Protein AF-A0A438CFV4-F1 (afdb_monomer)

Foldseek 3Di:
DDDDDDDDDDDDDDDDDDDDDDDDDDDAFFEQDPVPGTDHDDDDPDDDDDPPRPDDDDDDDDDDDDVPCVVVVVVVVVVVVQLQVQLVVLCVVQVHDPVLSVLSSVQSVVVQQQFQDVVVVGDRNCCVVVVDDDDPPPDARAQFWKWAADDPVRDDPPDDGTDIWTFRHADDPDHWTWTADPVVRDIDTGDRMDTDRVHHNVNVVVVVVVVVVVVVVVPDDDDDDDDDDDDDDDDDDDDDDDDDDDDDDDDDDDDDPDDPDDDDPPPVPPPVPPDDDDDPPVWDFAPVSCCVDPCNVLQVVQVVVQVVVLVVLCFWDWDADDPPDDAWEKTKDWDWDQDPVRDTHIHIFIATQQVPDDDPAQDPDQDADDDALLNVLLVLLVCLQVVDAAWDKAFPPLLQNFFDPDFHWHQDDPPDQDPPRNNIIIGGGTGGHHHSNSNVSSRVVVVVLCVVVVDDDDDDPVVVVVVVVSCVVRTVMDTPTGDQDDPQWGWDDDSVQSKIWTANLVLLCVLCVVQVNLPPAADAALFDPPDPDDPVQFDPDVVQQVVVVPPPLVVLLSSVVVCCSNWCVRNQQLSQVLVVCVVTHHPSSVVSSSNNSSNCSVCSVRTWMRHNAAQHKYKYKDKDQLSRPHPSFIWIWMFIDGRNTTSDIHTHTQPDHDPDRVRRSSSNVSVSVVVVSVVVVVCVVVVHD

Solvent-accessible surface area (backbone atoms only — not comparable to full-atom values): 41603 Å² total; per-residue (Å²): 133,85,82,88,85,89,86,81,88,82,89,81,88,85,84,89,82,91,87,81,95,73,80,91,72,78,89,68,43,34,41,32,36,94,90,76,44,75,42,72,69,81,88,70,91,71,98,72,81,96,67,76,87,84,68,89,85,78,94,72,83,80,82,73,69,59,88,92,44,66,75,75,45,45,68,64,50,52,51,53,49,52,36,52,51,47,16,48,52,49,33,60,74,11,51,56,64,81,85,49,50,66,41,31,34,51,38,35,49,58,49,56,35,70,32,69,30,75,97,54,80,51,40,36,54,46,34,74,73,69,74,45,89,80,82,68,86,82,70,74,64,68,24,13,37,26,39,35,59,53,61,74,92,81,49,61,101,84,52,78,62,55,42,79,26,29,33,50,36,75,50,95,89,54,95,34,39,33,27,41,30,75,92,76,73,42,80,48,74,50,74,61,63,49,77,42,72,91,42,35,55,64,51,45,72,60,60,55,48,57,57,53,49,61,67,57,73,76,73,81,85,86,89,82,88,88,83,79,90,84,86,83,87,85,88,89,78,88,79,88,83,83,89,86,78,84,88,82,93,74,90,73,84,80,74,82,80,72,76,88,68,82,84,73,78,66,75,89,73,49,76,85,81,61,76,93,76,84,76,89,79,81,58,47,80,43,70,69,52,35,60,71,38,98,58,18,72,53,48,51,51,22,42,48,57,44,48,53,54,40,58,76,60,57,28,54,47,82,39,73,75,56,90,95,65,74,67,36,51,63,46,66,46,56,44,77,42,75,46,96,87,72,49,77,45,64,41,43,42,73,28,39,51,34,86,77,60,44,81,80,77,69,45,84,74,48,80,53,94,75,88,50,65,40,56,54,41,46,52,49,31,47,31,15,39,69,65,49,91,59,71,38,74,46,65,58,67,53,36,54,70,6,63,47,92,54,96,42,39,26,47,63,54,89,96,64,64,54,88,96,49,77,83,40,24,31,37,38,44,26,23,47,46,53,41,70,39,16,64,23,30,26,48,53,53,51,51,54,50,46,57,73,72,60,74,67,95,78,94,54,68,70,58,52,53,51,49,50,56,54,48,54,71,76,41,64,57,46,81,64,47,64,54,49,62,55,97,83,27,40,42,50,76,40,78,90,79,25,30,32,32,42,32,46,42,72,53,52,51,52,52,29,56,74,70,74,43,74,84,54,73,58,43,96,49,44,61,61,91,83,69,79,77,48,76,87,55,24,48,83,49,69,69,48,41,61,54,46,71,74,46,66,57,62,62,51,48,55,56,49,49,51,45,31,68,71,55,31,70,84,39,29,54,42,51,49,56,57,59,74,37,64,88,56,52,21,70,67,55,51,52,50,53,51,41,34,52,20,17,45,67,60,44,44,85,62,51,42,59,24,35,48,40,62,88,52,52,36,37,40,42,45,46,44,65,46,66,36,78,82,74,41,22,18,37,29,35,36,41,30,24,43,32,84,22,82,31,42,74,51,40,43,74,46,95,56,70,56,93,43,61,69,51,28,40,51,53,22,49,52,55,49,49,56,54,47,55,52,51,52,52,52,34,45,75,72,72,44,131

Organism: Vitis vinifera (NCBI:txid29760)

pLDDT: mean 74.03, std 21.83, range [20.73, 96.12]

Structure (mmCIF, N/CA/C/O backbone):
data_AF-A0A438CFV4-F1
#
_entry.id   AF-A0A438CFV4-F1
#
loop_
_atom_site.group_PDB
_atom_site.id
_atom_site.type_symbol
_atom_site.label_atom_id
_atom_site.label_alt_id
_atom_site.label_comp_id
_atom_site.label_asym_id
_atom_site.label_entity_id
_atom_site.label_seq_id
_atom_site.pdbx_PDB_ins_code
_atom_site.Cartn_x
_atom_site.Cartn_y
_atom_site.Cartn_z
_atom_site.occupancy
_atom_site.B_iso_or_equiv
_atom_site.auth_seq_id
_atom_site.auth_comp_id
_atom_site.auth_asym_id
_atom_site.auth_atom_id
_atom_site.pdbx_PDB_model_num
ATOM 1 N N . MET A 1 1 ? 34.494 -14.518 -52.856 1.00 27.20 1 MET A N 1
ATOM 2 C CA . MET A 1 1 ? 34.604 -13.167 -52.270 1.00 27.20 1 MET A CA 1
ATOM 3 C C . MET A 1 1 ? 33.227 -12.526 -52.305 1.00 27.20 1 MET A C 1
ATOM 5 O O . MET A 1 1 ? 32.659 -12.399 -53.378 1.00 27.20 1 MET A O 1
ATOM 9 N N . ALA A 1 2 ? 32.671 -12.211 -51.135 1.00 24.45 2 ALA A N 1
ATOM 10 C CA . ALA A 1 2 ? 31.606 -11.212 -50.981 1.00 24.45 2 ALA A CA 1
ATOM 11 C C . ALA A 1 2 ? 32.167 -9.810 -51.376 1.00 24.45 2 ALA A C 1
ATOM 13 O O . ALA A 1 2 ? 33.396 -9.726 -51.474 1.00 24.45 2 ALA A O 1
ATOM 14 N N . PRO A 1 3 ? 31.376 -8.717 -51.530 1.00 33.56 3 PRO A N 1
ATOM 15 C CA . PRO A 1 3 ? 30.057 -8.514 -50.921 1.00 33.56 3 PRO A CA 1
ATOM 16 C C . PRO A 1 3 ? 28.983 -7.705 -51.695 1.00 33.56 3 PRO A C 1
ATOM 18 O O . PRO A 1 3 ? 29.246 -6.936 -52.608 1.00 33.56 3 PRO A O 1
ATOM 21 N N . GLN A 1 4 ? 27.752 -7.931 -51.219 1.00 24.31 4 GLN A N 1
ATOM 22 C CA . GLN A 1 4 ? 26.624 -7.022 -50.956 1.00 24.31 4 GLN A CA 1
ATOM 23 C C . GLN A 1 4 ? 26.464 -5.711 -51.743 1.00 24.31 4 GLN A C 1
ATOM 25 O O . GLN A 1 4 ? 27.294 -4.813 -51.696 1.00 24.31 4 GLN A O 1
ATOM 30 N N . THR A 1 5 ? 25.244 -5.506 -52.234 1.00 22.59 5 THR A N 1
ATOM 31 C CA . THR A 1 5 ? 24.271 -4.509 -51.729 1.00 22.59 5 THR A CA 1
ATOM 32 C C . THR A 1 5 ? 22.930 -4.783 -52.422 1.00 22.59 5 THR A C 1
ATOM 34 O O . THR A 1 5 ? 22.911 -5.503 -53.413 1.00 22.59 5 THR A O 1
ATOM 37 N N . TRP A 1 6 ? 21.810 -4.315 -51.871 1.00 22.31 6 TRP A N 1
ATOM 38 C CA . TRP A 1 6 ? 20.764 -3.562 -52.586 1.00 22.31 6 TRP A CA 1
ATOM 39 C C . TRP A 1 6 ? 19.557 -3.336 -51.665 1.00 22.31 6 TRP A C 1
ATOM 41 O O . TRP A 1 6 ? 19.089 -4.224 -50.953 1.00 22.31 6 TRP A O 1
ATOM 51 N N . SER A 1 7 ? 19.122 -2.083 -51.675 1.00 21.81 7 SER A N 1
ATOM 52 C CA . SER A 1 7 ? 18.007 -1.468 -50.972 1.00 21.81 7 SER A CA 1
ATOM 53 C C . SER A 1 7 ? 16.723 -1.463 -51.823 1.00 21.81 7 SER A C 1
ATOM 55 O O . SER A 1 7 ? 16.750 -1.781 -53.009 1.00 21.81 7 SER A O 1
ATOM 57 N N . HIS A 1 8 ? 15.641 -0.991 -51.188 1.00 23.67 8 HIS A N 1
ATOM 58 C CA . HIS A 1 8 ? 14.361 -0.477 -51.714 1.00 23.67 8 HIS A CA 1
ATOM 59 C C . HIS A 1 8 ? 13.112 -1.381 -51.750 1.00 23.67 8 HIS A C 1
ATOM 61 O O . HIS A 1 8 ? 12.992 -2.336 -52.509 1.00 23.67 8 HIS A O 1
ATOM 67 N N . GLU A 1 9 ? 12.156 -0.961 -50.907 1.00 26.83 9 GLU A N 1
ATOM 68 C CA . GLU A 1 9 ? 10.742 -0.654 -51.183 1.00 26.83 9 GLU A CA 1
ATOM 69 C C . GLU A 1 9 ? 9.997 -1.409 -52.290 1.00 26.83 9 GLU A C 1
ATOM 71 O O . GLU A 1 9 ? 10.333 -1.328 -53.469 1.00 26.83 9 GLU A O 1
ATOM 76 N N . LYS A 1 10 ? 8.810 -1.921 -51.930 1.00 25.38 10 LYS A N 1
ATOM 77 C CA . LYS A 1 10 ? 7.619 -1.813 -52.786 1.00 25.38 10 LYS A CA 1
ATOM 78 C C . LYS A 1 10 ? 6.326 -1.852 -51.972 1.00 25.38 10 LYS A C 1
ATOM 80 O O . LYS A 1 10 ? 5.996 -2.846 -51.333 1.00 25.38 10 LYS A O 1
ATOM 85 N N . ALA A 1 11 ? 5.579 -0.756 -52.059 1.00 26.77 11 ALA A N 1
ATOM 86 C CA . ALA A 1 11 ? 4.166 -0.672 -51.723 1.00 26.77 11 ALA A CA 1
ATOM 87 C C . ALA A 1 11 ? 3.319 -1.533 -52.679 1.00 26.77 11 ALA A C 1
ATOM 89 O O . ALA A 1 11 ? 3.628 -1.620 -53.869 1.00 26.77 11 ALA A O 1
ATOM 90 N N . LYS A 1 12 ? 2.195 -2.077 -52.195 1.00 25.30 12 LYS A N 1
ATOM 91 C CA . LYS A 1 12 ? 1.043 -2.428 -53.041 1.00 25.30 12 LYS A CA 1
ATOM 92 C C . LYS A 1 12 ? -0.276 -2.231 -52.287 1.00 25.30 12 LYS A C 1
ATOM 94 O O . LYS A 1 12 ? -0.528 -2.872 -51.273 1.00 25.30 12 LYS A O 1
ATOM 99 N N . LYS A 1 13 ? -1.095 -1.325 -52.831 1.00 23.97 13 LYS A N 1
ATOM 100 C CA . LYS A 1 13 ? -2.541 -1.175 -52.604 1.00 23.97 13 LYS A CA 1
ATOM 101 C C . LYS A 1 13 ? -3.306 -2.388 -53.161 1.00 23.97 13 LYS A C 1
ATOM 103 O O . LYS A 1 13 ? -2.903 -2.936 -54.185 1.00 23.97 13 LYS A O 1
ATOM 108 N N . GLY A 1 14 ? -4.451 -2.696 -52.555 1.00 23.17 14 GLY A N 1
ATOM 109 C CA . GLY A 1 14 ? -5.531 -3.510 -53.124 1.00 23.17 14 GLY A CA 1
ATOM 110 C C . GLY A 1 14 ? -6.831 -3.284 -52.343 1.00 23.17 14 GLY A C 1
ATOM 111 O O . GLY A 1 14 ? -6.850 -3.485 -51.132 1.00 23.17 14 GLY A O 1
ATOM 112 N N . GLU A 1 15 ? -7.871 -2.803 -53.027 1.00 23.02 15 GLU A N 1
ATOM 113 C CA . GLU A 1 15 ? -9.195 -2.443 -52.498 1.00 23.02 15 GLU A CA 1
ATOM 114 C C . GLU A 1 15 ? -10.231 -3.580 -52.602 1.00 23.02 15 GLU A C 1
ATOM 116 O O . GLU A 1 15 ? -10.198 -4.378 -53.532 1.00 23.02 15 GLU A O 1
ATOM 121 N N . LEU A 1 16 ? -11.153 -3.534 -51.627 1.00 26.64 16 LEU A N 1
ATOM 122 C CA . LEU A 1 16 ? -12.569 -3.938 -51.544 1.00 26.64 16 LEU A CA 1
ATOM 123 C C . LEU A 1 16 ? -13.086 -5.308 -52.027 1.00 26.64 16 LEU A C 1
ATOM 125 O O . LEU A 1 16 ? -13.121 -5.613 -53.212 1.00 26.64 16 LEU A O 1
ATOM 129 N N . LEU A 1 17 ? -13.752 -5.991 -51.083 1.00 23.62 17 LEU A N 1
ATOM 130 C CA . LEU A 1 17 ? -15.052 -6.647 -51.271 1.00 23.62 17 LEU A CA 1
ATOM 131 C C . LEU A 1 17 ? -15.884 -6.470 -49.983 1.00 23.62 17 LEU A C 1
ATOM 133 O O . LEU A 1 17 ? -15.454 -6.862 -48.897 1.00 23.62 17 LEU A O 1
ATOM 137 N N . GLU A 1 18 ? -17.054 -5.837 -50.101 1.00 29.27 18 GLU A N 1
ATOM 138 C CA . GLU A 1 18 ? -18.102 -5.835 -49.073 1.00 29.27 18 GLU A CA 1
ATOM 139 C C . GLU A 1 18 ? -18.757 -7.224 -48.969 1.00 29.27 18 GLU A C 1
ATOM 141 O O . GLU A 1 18 ? -18.877 -7.919 -49.973 1.00 29.27 18 GLU A O 1
ATOM 146 N N . ILE A 1 19 ? -19.203 -7.600 -47.762 1.00 26.72 19 ILE A N 1
ATOM 147 C CA . ILE A 1 19 ? -20.543 -8.122 -47.404 1.00 26.72 19 ILE A CA 1
ATOM 148 C C . ILE A 1 19 ? -20.467 -8.656 -45.963 1.00 26.72 19 ILE A C 1
ATOM 150 O O . ILE A 1 19 ? -19.636 -9.500 -45.638 1.00 26.72 19 ILE A O 1
ATOM 154 N N . GLY A 1 20 ? -21.392 -8.200 -45.110 1.00 24.59 20 GLY A N 1
ATOM 155 C CA . GLY A 1 20 ? -21.745 -8.887 -43.863 1.00 24.59 20 GLY A CA 1
ATOM 156 C C . GLY A 1 20 ? -21.920 -7.976 -42.651 1.00 24.59 20 GLY A C 1
ATOM 157 O O . GLY A 1 20 ? -20.999 -7.787 -41.864 1.00 24.59 20 GLY A O 1
ATOM 158 N N . ARG A 1 21 ? -23.135 -7.447 -42.456 1.00 36.19 21 ARG A N 1
ATOM 159 C CA . ARG A 1 21 ? -23.558 -6.845 -41.182 1.00 36.19 21 ARG A CA 1
ATOM 160 C C . ARG A 1 21 ? -23.523 -7.908 -40.075 1.00 36.19 21 ARG A C 1
ATOM 162 O O . ARG A 1 21 ? -24.326 -8.833 -40.093 1.00 36.19 21 ARG A O 1
ATOM 169 N N . THR A 1 22 ? -22.671 -7.712 -39.074 1.00 27.97 22 THR A N 1
ATOM 170 C CA . THR A 1 22 ? -22.750 -8.364 -37.753 1.00 27.97 22 THR A CA 1
ATOM 171 C C . THR A 1 22 ? -22.629 -7.301 -36.655 1.00 27.97 22 THR A C 1
ATOM 173 O O . THR A 1 22 ? -22.009 -6.261 -36.890 1.00 27.97 22 THR A O 1
ATOM 176 N N . PRO A 1 23 ? -23.286 -7.490 -35.497 1.00 29.16 23 PRO A N 1
ATOM 177 C CA . PRO A 1 23 ? -23.681 -6.401 -34.608 1.00 29.16 23 PRO A CA 1
ATOM 178 C C . PRO A 1 23 ? -22.479 -5.706 -33.960 1.00 29.16 23 PRO A C 1
ATOM 180 O O . PRO A 1 23 ? -21.436 -6.321 -33.750 1.00 29.16 23 PRO A O 1
ATOM 183 N N . LYS A 1 24 ? -22.654 -4.413 -33.643 1.00 30.72 24 LYS A N 1
ATOM 184 C CA . LYS A 1 24 ? -21.709 -3.564 -32.901 1.00 30.72 24 LYS A CA 1
ATOM 185 C C . LYS A 1 24 ? -21.159 -4.314 -31.680 1.00 30.72 24 LYS A C 1
ATOM 187 O O . LYS A 1 24 ? -21.806 -4.358 -30.641 1.00 30.72 24 LYS A O 1
ATOM 192 N N . ALA A 1 25 ? -19.960 -4.872 -31.804 1.00 27.88 25 ALA A N 1
ATOM 193 C CA . ALA A 1 25 ? -19.150 -5.245 -30.659 1.00 27.88 25 ALA A CA 1
ATOM 194 C C . ALA A 1 25 ? -18.483 -3.960 -30.158 1.00 27.88 25 ALA A C 1
ATOM 196 O O . ALA A 1 25 ? -17.623 -3.390 -30.835 1.00 27.88 25 ALA A O 1
ATOM 197 N N . GLU A 1 26 ? -18.941 -3.460 -29.014 1.00 31.34 26 GLU A N 1
ATOM 198 C CA . GLU A 1 26 ? -18.262 -2.396 -28.280 1.00 31.34 26 GLU A CA 1
ATOM 199 C C . GLU A 1 26 ? -16.796 -2.809 -28.049 1.00 31.34 26 GLU A C 1
ATOM 201 O O . GLU A 1 26 ? -16.490 -3.955 -27.714 1.00 31.34 26 GLU A O 1
ATOM 206 N N . LYS A 1 27 ? -15.865 -1.897 -28.352 1.00 30.86 27 LYS A N 1
ATOM 207 C CA . LYS A 1 27 ? -14.416 -2.132 -28.275 1.00 30.86 27 LYS A CA 1
ATOM 208 C C . LYS A 1 27 ? -14.001 -2.296 -26.808 1.00 30.86 27 LYS A C 1
ATOM 210 O O . LYS A 1 27 ? -13.842 -1.292 -26.121 1.00 30.86 27 LYS A O 1
ATOM 215 N N . LEU A 1 28 ? -13.783 -3.535 -26.375 1.00 33.47 28 LEU A N 1
ATOM 216 C CA . LEU A 1 28 ? -13.363 -3.872 -25.013 1.00 33.47 28 LEU A CA 1
ATOM 217 C C . LEU A 1 28 ? -11.845 -3.732 -24.779 1.00 33.47 28 LEU A C 1
ATOM 219 O O . LEU A 1 28 ? -11.031 -3.780 -25.705 1.00 33.47 28 LEU A O 1
ATOM 223 N N . GLU A 1 29 ? -11.545 -3.515 -23.501 1.00 51.09 29 GLU A N 1
ATOM 224 C CA . GLU A 1 29 ? -10.298 -3.196 -22.796 1.00 51.09 29 GLU A CA 1
ATOM 225 C C . GLU A 1 29 ? -9.041 -3.927 -23.282 1.00 51.09 29 GLU A C 1
ATOM 227 O O . GLU A 1 29 ? -9.086 -5.117 -23.580 1.00 51.09 29 GLU A O 1
ATOM 232 N N . LEU A 1 30 ? -7.903 -3.222 -23.334 1.00 49.75 30 LEU A N 1
ATOM 233 C CA . LEU A 1 30 ? -6.649 -3.739 -23.897 1.00 49.75 30 LEU A CA 1
ATOM 234 C C . LEU A 1 30 ? -5.507 -3.697 -22.881 1.00 49.75 30 LEU A C 1
ATOM 236 O O . LEU A 1 30 ? -5.203 -2.628 -22.348 1.00 49.75 30 LEU A O 1
ATOM 240 N N . VAL A 1 31 ? -4.816 -4.826 -22.706 1.00 48.00 31 VAL A N 1
ATOM 241 C CA . VAL A 1 31 ? -3.474 -4.866 -22.099 1.00 48.00 31 VAL A CA 1
ATOM 242 C C . VAL A 1 31 ? -2.443 -5.055 -23.199 1.00 48.00 31 VAL A C 1
ATOM 244 O O . VAL A 1 31 ? -2.537 -5.993 -23.988 1.00 48.00 31 VAL A O 1
ATOM 247 N N . HIS A 1 32 ? -1.471 -4.154 -23.253 1.00 50.09 32 HIS A N 1
ATOM 248 C CA . HIS A 1 32 ? -0.338 -4.207 -24.163 1.00 50.09 32 HIS A CA 1
ATOM 249 C C . HIS A 1 32 ? 0.866 -4.813 -23.445 1.00 50.09 32 HIS A C 1
ATOM 251 O O . HIS A 1 32 ? 1.235 -4.346 -22.367 1.00 50.09 32 HIS A O 1
ATOM 257 N N . THR A 1 33 ? 1.464 -5.835 -24.055 1.00 49.78 33 THR A N 1
ATOM 258 C CA . THR A 1 33 ? 2.743 -6.418 -23.628 1.00 49.78 33 THR A CA 1
ATOM 259 C C . THR A 1 33 ? 3.641 -6.604 -24.850 1.00 49.78 33 THR A C 1
ATOM 261 O O . THR A 1 33 ? 3.135 -6.814 -25.961 1.00 49.78 33 THR A O 1
ATOM 264 N N . ASP A 1 34 ? 4.955 -6.586 -24.645 1.00 46.47 34 ASP A N 1
ATOM 265 C CA . ASP A 1 34 ? 5.944 -6.701 -25.727 1.00 46.47 34 ASP A CA 1
ATOM 266 C C . ASP A 1 34 ? 5.939 -8.079 -26.417 1.00 46.47 34 ASP A C 1
ATOM 268 O O . ASP A 1 34 ? 6.364 -8.214 -27.562 1.00 46.47 34 ASP A O 1
ATOM 272 N N . LEU A 1 35 ? 5.381 -9.105 -25.765 1.00 43.47 35 LEU A N 1
ATOM 273 C CA . LEU A 1 35 ? 5.256 -10.459 -26.316 1.00 43.47 35 LEU A CA 1
ATOM 274 C C . LEU A 1 35 ? 4.214 -10.593 -27.441 1.00 43.47 35 LEU A C 1
ATOM 276 O O . LEU A 1 35 ? 4.374 -11.458 -28.301 1.00 43.47 35 LEU A O 1
ATOM 280 N N . TRP A 1 36 ? 3.122 -9.818 -27.420 1.00 51.47 36 TRP A N 1
ATOM 281 C CA . TRP A 1 36 ? 1.980 -10.063 -28.327 1.00 51.47 36 TRP A CA 1
ATOM 282 C C . TRP A 1 36 ? 1.078 -8.857 -28.647 1.00 51.47 36 TRP A C 1
ATOM 284 O O . TRP A 1 36 ? 0.092 -9.013 -29.369 1.00 51.47 36 TRP A O 1
ATOM 294 N N . GLY A 1 37 ? 1.393 -7.645 -28.175 1.00 50.16 37 GLY A N 1
ATOM 295 C CA . GLY A 1 37 ? 0.599 -6.448 -28.481 1.00 50.16 37 GLY A CA 1
ATOM 296 C C . GLY A 1 37 ? -0.757 -6.381 -27.742 1.00 50.16 37 GLY A C 1
ATOM 297 O O . GLY A 1 37 ? -0.896 -6.990 -26.682 1.00 50.16 37 GLY A O 1
ATOM 298 N N . PRO A 1 38 ? -1.742 -5.590 -28.230 1.00 41.19 38 PRO A N 1
ATOM 299 C CA . PRO A 1 38 ? -3.023 -5.356 -27.550 1.00 41.19 38 PRO A CA 1
ATOM 300 C C . PRO A 1 38 ? -3.857 -6.635 -27.391 1.00 41.19 38 PRO A C 1
ATOM 302 O O . PRO A 1 38 ? -4.350 -7.182 -28.377 1.00 41.19 38 PRO A O 1
ATOM 305 N N . SER A 1 39 ? -4.086 -7.067 -26.149 1.00 41.94 39 SER A N 1
ATOM 306 C CA . SER A 1 39 ? -4.908 -8.238 -25.823 1.00 41.94 39 SER A CA 1
ATOM 307 C C . SER A 1 39 ? -6.251 -7.835 -25.191 1.00 41.94 39 SER A C 1
ATOM 309 O O . SER A 1 39 ? -6.230 -7.146 -24.167 1.00 41.94 39 SER A O 1
ATOM 311 N N . PRO A 1 40 ? -7.409 -8.223 -25.776 1.00 45.84 40 PRO A N 1
ATOM 312 C CA . PRO A 1 40 ? -8.731 -7.934 -25.231 1.00 45.84 40 PRO A CA 1
ATOM 313 C C . PRO A 1 40 ? -9.084 -8.867 -24.077 1.00 45.84 40 PRO A C 1
ATOM 315 O O . PRO A 1 40 ? -8.937 -10.087 -24.191 1.00 45.84 40 PRO A O 1
ATOM 318 N N . VAL A 1 41 ? -9.582 -8.302 -22.978 1.00 42.62 41 VAL A N 1
ATOM 319 C CA . VAL A 1 41 ? -9.770 -9.047 -21.732 1.00 42.62 41 VAL A CA 1
ATOM 320 C C . VAL A 1 41 ? -11.224 -9.379 -21.479 1.00 42.62 41 VAL A C 1
ATOM 322 O O . VAL A 1 41 ? -12.027 -8.506 -21.194 1.00 42.62 41 VAL A O 1
ATOM 325 N N . ALA A 1 42 ? -11.569 -10.667 -21.564 1.00 35.22 42 ALA A N 1
ATOM 326 C CA . ALA A 1 42 ? -12.897 -11.143 -21.202 1.00 35.22 42 ALA A CA 1
ATOM 327 C C . ALA A 1 42 ? -12.996 -11.400 -19.689 1.00 35.22 42 ALA A C 1
ATOM 329 O O . ALA A 1 42 ? -12.290 -12.253 -19.140 1.00 35.22 42 ALA A O 1
ATOM 330 N N . SER A 1 43 ? -13.914 -10.682 -19.038 1.00 30.94 43 SER A N 1
ATOM 331 C CA . SER A 1 43 ? -14.420 -10.975 -17.697 1.00 30.94 43 SER A CA 1
ATOM 332 C C . SER A 1 43 ? -15.132 -12.337 -17.700 1.00 30.94 43 SER A C 1
ATOM 334 O O . SER A 1 43 ? -16.167 -12.515 -18.340 1.00 30.94 43 SER A O 1
ATOM 336 N N . LEU A 1 44 ? -14.565 -13.330 -17.010 1.00 33.50 44 LEU A N 1
ATOM 337 C CA . LEU A 1 44 ? -15.270 -14.564 -16.658 1.00 33.50 44 LEU A CA 1
ATOM 338 C C . LEU A 1 44 ? -15.464 -14.573 -15.144 1.00 33.50 44 LEU A C 1
ATOM 340 O O . LEU A 1 44 ? -14.559 -14.922 -14.383 1.00 33.50 44 LEU A O 1
ATOM 344 N N . GLY A 1 45 ? -16.662 -14.168 -14.720 1.00 33.28 45 GLY A N 1
ATOM 345 C CA . GLY A 1 45 ? -17.155 -14.402 -13.371 1.00 33.28 45 GLY A CA 1
ATOM 346 C C . GLY A 1 45 ? -17.187 -15.902 -13.086 1.00 33.28 45 GLY A C 1
ATOM 347 O O . GLY A 1 45 ? -17.779 -16.678 -13.833 1.00 33.28 45 GLY A O 1
ATOM 348 N N . GLY A 1 46 ? -16.522 -16.311 -12.009 1.00 28.59 46 GLY A N 1
ATOM 349 C CA . GLY A 1 46 ? -16.474 -17.701 -11.568 1.00 28.59 46 GLY A CA 1
ATOM 350 C C . GLY A 1 46 ? -15.053 -18.148 -11.257 1.00 28.59 46 GLY A C 1
ATOM 351 O O . GLY A 1 46 ? -14.231 -18.375 -12.139 1.00 28.59 46 GLY A O 1
ATOM 352 N N . SER A 1 47 ? -14.777 -18.280 -9.967 1.00 34.31 47 SER A N 1
ATOM 353 C CA . SER A 1 47 ? -13.573 -18.846 -9.364 1.00 34.31 47 SER A CA 1
ATOM 354 C C . SER A 1 47 ? -12.935 -19.999 -10.159 1.00 34.31 47 SER A C 1
ATOM 356 O O . SER A 1 47 ? -13.352 -21.149 -10.067 1.00 34.31 47 SER A O 1
ATOM 358 N N . ARG A 1 48 ? -11.837 -19.704 -10.870 1.00 28.27 48 ARG A N 1
ATOM 359 C CA . ARG A 1 48 ? -10.692 -20.608 -11.094 1.00 28.27 48 ARG A CA 1
ATOM 360 C C . ARG A 1 48 ? -9.483 -19.799 -11.564 1.00 28.27 48 ARG A C 1
ATOM 362 O O . ARG A 1 48 ? -9.508 -19.085 -12.558 1.00 28.27 48 ARG A O 1
ATOM 369 N N . SER A 1 49 ? -8.420 -19.915 -10.786 1.00 32.91 49 SER A N 1
ATOM 370 C CA . SER A 1 49 ? -7.135 -19.236 -10.905 1.00 32.91 49 SER A CA 1
ATOM 371 C C . SER A 1 49 ? -6.511 -19.275 -12.312 1.00 32.91 49 SER A C 1
ATOM 373 O O . SER A 1 49 ? -6.204 -20.334 -12.852 1.00 32.91 49 SER A O 1
ATOM 375 N N . GLY A 1 50 ? -6.259 -18.087 -12.872 1.00 37.09 50 GLY A N 1
ATOM 376 C CA . GLY A 1 50 ? -4.985 -17.662 -13.482 1.00 37.09 50 GLY A CA 1
ATOM 377 C C . GLY A 1 50 ? -4.286 -18.513 -14.554 1.00 37.09 50 GLY A C 1
ATOM 378 O O . GLY A 1 50 ? -3.096 -18.306 -14.760 1.00 37.09 50 GLY A O 1
ATOM 379 N N . ARG A 1 51 ? -4.939 -19.470 -15.223 1.00 35.59 51 ARG A N 1
ATOM 380 C CA . ARG A 1 51 ? -4.301 -20.304 -16.272 1.00 35.59 51 ARG A CA 1
ATOM 381 C C . ARG A 1 51 ? -5.043 -20.497 -17.611 1.00 35.59 51 ARG A C 1
ATOM 383 O O . ARG A 1 51 ? -4.393 -20.989 -18.531 1.00 35.59 51 ARG A O 1
ATOM 390 N N . PRO A 1 52 ? -6.328 -20.137 -17.820 1.00 36.38 52 PRO A N 1
ATOM 391 C CA . PRO A 1 52 ? -6.941 -20.300 -19.150 1.00 36.38 52 PRO A CA 1
ATOM 392 C C . PRO A 1 52 ? -6.583 -19.209 -20.175 1.00 36.38 52 PRO A C 1
ATOM 394 O O . PRO A 1 52 ? -6.864 -19.373 -21.355 1.00 36.38 52 PRO A O 1
ATOM 397 N N . TRP A 1 53 ? -5.956 -18.116 -19.741 1.00 39.56 53 TRP A N 1
ATOM 398 C CA . TRP A 1 53 ? -5.897 -16.835 -20.460 1.00 39.56 53 TRP A CA 1
ATOM 399 C C . TRP A 1 53 ? -5.047 -16.800 -21.748 1.00 39.56 53 TRP A C 1
ATOM 401 O O . TRP A 1 53 ? -5.056 -15.827 -22.489 1.00 39.56 53 TRP A O 1
ATOM 411 N N . LEU A 1 54 ? -4.326 -17.882 -22.040 1.00 43.16 54 LEU A N 1
ATOM 412 C CA . LEU A 1 54 ? -3.328 -17.976 -23.113 1.00 43.16 54 LEU A CA 1
ATOM 413 C C . LEU A 1 54 ? -3.866 -18.502 -24.454 1.00 43.16 54 LEU A C 1
ATOM 415 O O . LEU A 1 54 ? -3.088 -18.809 -25.352 1.00 43.16 54 LEU A O 1
ATOM 419 N N . ARG A 1 55 ? -5.178 -18.695 -24.606 1.00 50.41 55 ARG A N 1
ATOM 420 C CA . ARG A 1 55 ? -5.709 -19.459 -25.742 1.00 50.41 55 ARG A CA 1
ATOM 421 C C . ARG A 1 55 ? -6.986 -18.860 -26.289 1.00 50.41 55 ARG A C 1
ATOM 423 O O . ARG A 1 55 ? -8.046 -19.242 -25.813 1.00 50.41 55 ARG A O 1
ATOM 430 N N . GLN A 1 56 ? -6.888 -18.073 -27.363 1.00 42.78 56 GLN A N 1
ATOM 431 C CA . GLN A 1 56 ? -7.781 -18.350 -28.500 1.00 42.78 56 GLN A CA 1
ATOM 432 C C . GLN A 1 56 ? -7.530 -17.649 -29.837 1.00 42.78 56 GLN A C 1
ATOM 434 O O . GLN A 1 56 ? -8.302 -17.934 -30.747 1.00 42.78 56 GLN A O 1
ATOM 439 N N . LYS A 1 57 ? -6.503 -16.810 -30.051 1.00 39.88 57 LYS A N 1
ATOM 440 C CA . LYS A 1 57 ? -6.388 -16.157 -31.377 1.00 39.88 57 LYS A CA 1
ATOM 441 C C . LYS A 1 57 ? -5.067 -16.198 -32.134 1.00 39.88 57 LYS A C 1
ATOM 443 O O . LYS A 1 57 ? -5.111 -15.904 -33.322 1.00 39.88 57 LYS A O 1
ATOM 448 N N . GLN A 1 58 ? -3.943 -16.630 -31.562 1.00 42.88 58 GLN A N 1
ATOM 449 C CA . GLN A 1 58 ? -2.701 -16.750 -32.342 1.00 42.88 58 GLN A CA 1
ATOM 450 C C . GLN A 1 58 ? -1.896 -18.013 -31.987 1.00 42.88 58 GLN A C 1
ATOM 452 O O . GLN A 1 58 ? -1.119 -18.051 -31.041 1.00 42.88 58 GLN A O 1
ATOM 457 N N . GLY A 1 59 ? -2.113 -19.073 -32.769 1.00 42.91 59 GLY A N 1
ATOM 458 C CA . GLY A 1 59 ? -1.044 -19.961 -33.246 1.00 42.91 59 GLY A CA 1
ATOM 459 C C . GLY A 1 59 ? -0.394 -20.998 -32.321 1.00 42.91 59 GLY A C 1
ATOM 460 O O . GLY A 1 59 ? 0.246 -21.894 -32.857 1.00 42.91 59 GLY A O 1
ATOM 461 N N . ILE A 1 60 ? -0.542 -20.966 -30.990 1.00 38.59 60 ILE A N 1
ATOM 462 C CA . ILE A 1 60 ? 0.103 -21.976 -30.120 1.00 38.59 60 ILE A CA 1
ATOM 463 C C . ILE A 1 60 ? -0.909 -23.020 -29.632 1.00 38.59 60 ILE A C 1
ATOM 465 O O . ILE A 1 60 ? -1.712 -22.794 -28.721 1.00 38.59 60 ILE A O 1
ATOM 469 N N . ARG A 1 61 ? -0.843 -24.217 -30.226 1.00 36.38 61 ARG A N 1
ATOM 470 C CA . ARG A 1 61 ? -1.631 -25.388 -29.822 1.00 36.38 61 ARG A CA 1
ATOM 471 C C . ARG A 1 61 ? -0.927 -26.102 -28.666 1.00 36.38 61 ARG A C 1
ATOM 473 O O . ARG A 1 61 ? -0.149 -27.019 -28.875 1.00 36.38 61 ARG A O 1
ATOM 480 N N . MET A 1 62 ? -1.195 -25.694 -27.426 1.00 40.06 62 MET A N 1
ATOM 481 C CA . MET A 1 62 ? -0.735 -26.474 -26.269 1.00 40.06 62 MET A CA 1
ATOM 482 C C . MET A 1 62 ? -1.592 -27.750 -26.172 1.00 40.06 62 MET A C 1
ATOM 484 O O . MET A 1 62 ? -2.768 -27.709 -25.792 1.00 40.06 62 MET A O 1
ATOM 488 N N . GLU A 1 63 ? -1.024 -28.884 -26.548 1.00 47.31 63 GLU A N 1
ATOM 489 C CA . GLU A 1 63 ? -1.655 -30.191 -26.386 1.00 47.31 63 GLU A CA 1
ATOM 490 C C . GLU A 1 63 ? -1.652 -30.548 -24.898 1.00 47.31 63 GLU A C 1
ATOM 492 O O . GLU A 1 63 ? -0.622 -30.518 -24.228 1.00 47.31 63 GLU A O 1
ATOM 497 N N . LYS A 1 64 ? -2.841 -30.773 -24.337 1.00 47.81 64 LYS A N 1
ATOM 498 C CA . LYS A 1 64 ? -2.986 -31.247 -22.959 1.00 47.81 64 LYS A CA 1
ATOM 499 C C . LYS A 1 64 ? -3.093 -32.759 -23.019 1.00 47.81 64 LYS A C 1
ATOM 501 O O . LYS A 1 64 ? -3.868 -33.266 -23.827 1.00 47.81 64 LYS A O 1
ATOM 506 N N . THR A 1 65 ? -2.370 -33.453 -22.151 1.00 54.84 65 THR A N 1
ATOM 507 C CA . THR A 1 65 ? -2.621 -34.874 -21.941 1.00 54.84 65 THR A CA 1
ATOM 508 C C . THR A 1 65 ? -3.988 -35.048 -21.280 1.00 54.84 65 THR A C 1
ATOM 510 O O . THR A 1 65 ? -4.385 -34.249 -20.423 1.00 54.84 65 THR A O 1
ATOM 513 N N . ILE A 1 66 ? -4.756 -36.040 -21.724 1.00 62.41 66 ILE A N 1
ATOM 514 C CA . ILE A 1 66 ? -6.085 -36.311 -21.178 1.00 62.41 66 ILE A CA 1
ATOM 515 C C . ILE A 1 66 ? -5.907 -36.751 -19.709 1.00 62.41 66 ILE A C 1
ATOM 517 O O . ILE A 1 66 ? -5.031 -37.568 -19.401 1.00 62.41 66 ILE A O 1
ATOM 521 N N . PRO A 1 67 ? -6.686 -36.198 -18.761 1.00 44.28 67 PRO A N 1
ATOM 522 C CA . PRO A 1 67 ? -6.658 -36.659 -17.378 1.00 44.28 67 PRO A CA 1
ATOM 523 C C . PRO A 1 67 ? -6.952 -38.162 -17.322 1.00 44.28 67 PRO A C 1
ATOM 525 O O . PRO A 1 67 ? -7.969 -38.609 -17.842 1.00 44.28 67 PRO A O 1
ATOM 528 N N . GLY A 1 68 ? -6.064 -38.943 -16.706 1.00 52.53 68 GLY A N 1
ATOM 529 C CA . GLY A 1 68 ? -6.222 -40.398 -16.630 1.00 52.53 68 GLY A CA 1
ATOM 530 C C . GLY A 1 68 ? -5.680 -41.184 -17.830 1.00 52.53 68 GLY A C 1
ATOM 531 O O . GLY A 1 68 ? -5.855 -42.399 -17.851 1.00 52.53 68 GLY A O 1
ATOM 532 N N . THR A 1 69 ? -4.965 -40.553 -18.774 1.00 61.03 69 THR A N 1
ATOM 533 C CA . THR A 1 69 ? -4.158 -41.266 -19.789 1.00 61.03 69 THR A CA 1
ATOM 534 C C . THR A 1 69 ? -2.652 -41.068 -19.560 1.00 61.03 69 THR A C 1
ATOM 536 O O . THR A 1 69 ? -2.033 -40.211 -20.206 1.00 61.03 69 THR A O 1
ATOM 539 N N . PRO A 1 70 ? -2.046 -41.864 -18.658 1.00 56.81 70 PRO A N 1
ATOM 540 C CA . PRO A 1 70 ? -0.611 -41.854 -18.375 1.00 56.81 70 PRO A CA 1
ATOM 541 C C . PRO A 1 70 ? 0.262 -41.993 -19.646 1.00 56.81 70 PRO A C 1
ATOM 543 O O . PRO A 1 70 ? 1.306 -41.363 -19.823 1.00 56.81 70 PRO A O 1
ATOM 546 N N . GLN A 1 71 ? -0.250 -42.735 -20.634 1.00 56.50 71 GLN A N 1
ATOM 547 C CA . GLN A 1 71 ? 0.426 -43.082 -21.886 1.00 56.50 71 GLN A CA 1
ATOM 548 C C . GLN A 1 71 ? 0.843 -41.860 -22.722 1.00 56.50 71 GLN A C 1
ATOM 550 O O . GLN A 1 71 ? 1.868 -41.912 -23.401 1.00 56.50 71 GLN A O 1
ATOM 555 N N . GLN A 1 72 ? 0.098 -40.748 -22.649 1.00 58.16 72 GLN A N 1
ATOM 556 C CA . GLN A 1 72 ? 0.426 -39.517 -23.381 1.00 58.16 72 GLN A CA 1
ATOM 557 C C . GLN A 1 72 ? 1.586 -38.731 -22.747 1.00 58.16 72 GLN A C 1
ATOM 559 O O . GLN A 1 72 ? 2.186 -37.889 -23.407 1.00 58.16 72 GLN A O 1
ATOM 564 N N . ASN A 1 73 ? 1.937 -39.021 -21.490 1.00 63.53 73 ASN A N 1
ATOM 565 C CA . ASN A 1 73 ? 3.068 -38.419 -20.780 1.00 63.53 73 ASN A CA 1
ATOM 566 C C . ASN A 1 73 ? 4.190 -39.445 -20.531 1.00 63.53 73 ASN A C 1
ATOM 568 O O . ASN A 1 73 ? 4.966 -39.344 -19.576 1.00 63.53 73 ASN A O 1
ATOM 572 N N . GLY A 1 74 ? 4.277 -40.456 -21.404 1.00 67.12 74 GLY A N 1
ATOM 573 C CA . GLY A 1 74 ? 5.062 -41.666 -21.174 1.00 67.12 74 GLY A CA 1
ATOM 574 C C . GLY A 1 74 ? 6.557 -41.437 -20.934 1.00 67.12 74 GLY A C 1
ATOM 575 O O . GLY A 1 74 ? 7.200 -42.260 -20.292 1.00 67.12 74 GLY A O 1
ATOM 576 N N . VAL A 1 75 ? 7.153 -40.336 -21.400 1.00 66.81 75 VAL A N 1
ATOM 577 C CA . VAL A 1 75 ? 8.563 -40.018 -21.099 1.00 66.81 75 VAL A CA 1
ATOM 578 C C . VAL A 1 75 ? 8.731 -39.588 -19.638 1.00 66.81 75 VAL A C 1
ATOM 580 O O . VAL A 1 75 ? 9.535 -40.182 -18.919 1.00 66.81 75 VAL A O 1
ATOM 583 N N . ALA A 1 76 ? 7.940 -38.612 -19.183 1.00 69.38 76 ALA A N 1
ATOM 584 C CA . ALA A 1 76 ? 7.991 -38.116 -17.810 1.00 69.38 76 ALA A CA 1
ATOM 585 C C . ALA A 1 76 ? 7.583 -39.202 -16.805 1.00 69.38 76 ALA A C 1
ATOM 587 O O . ALA A 1 76 ? 8.213 -39.368 -15.762 1.00 69.38 76 ALA A O 1
ATOM 588 N N . GLU A 1 77 ? 6.573 -40.004 -17.139 1.00 76.69 77 GLU A N 1
ATOM 589 C CA . GLU A 1 77 ? 6.126 -41.088 -16.269 1.00 76.69 77 GLU A CA 1
ATOM 590 C C . GLU A 1 77 ? 7.115 -42.241 -16.173 1.00 76.69 77 GLU A C 1
ATOM 592 O O . GLU A 1 77 ? 7.336 -42.758 -15.078 1.00 76.69 77 GLU A O 1
ATOM 597 N N . ARG A 1 78 ? 7.766 -42.621 -17.282 1.00 78.81 78 ARG A N 1
ATOM 598 C CA . ARG A 1 78 ? 8.843 -43.621 -17.241 1.00 78.81 78 ARG A CA 1
ATOM 599 C C . ARG A 1 78 ? 9.998 -43.151 -16.365 1.00 78.81 78 ARG A C 1
ATOM 601 O O . ARG A 1 78 ? 10.525 -43.953 -15.593 1.00 78.81 78 ARG A O 1
ATOM 608 N N . MET A 1 79 ? 10.365 -41.870 -16.435 1.00 82.06 79 MET A N 1
ATOM 609 C CA . MET A 1 79 ? 11.412 -41.317 -15.575 1.00 82.06 79 MET A CA 1
ATOM 610 C C . MET A 1 79 ? 10.990 -41.300 -14.099 1.00 82.06 79 MET A C 1
ATOM 612 O O . MET A 1 79 ? 11.721 -41.804 -13.248 1.00 82.06 79 MET A O 1
ATOM 616 N N . ASN A 1 80 ? 9.781 -40.822 -13.791 1.00 83.19 80 ASN A N 1
ATOM 617 C CA . ASN A 1 80 ? 9.252 -40.816 -12.423 1.00 83.19 80 ASN A CA 1
ATOM 618 C C . ASN A 1 80 ? 9.136 -42.230 -11.838 1.00 83.19 80 ASN A C 1
ATOM 620 O O . ASN A 1 80 ? 9.453 -42.446 -10.667 1.00 83.19 80 ASN A O 1
ATOM 624 N N . ARG A 1 81 ? 8.723 -43.212 -12.647 1.00 84.44 81 ARG A N 1
ATOM 625 C CA . ARG A 1 81 ? 8.705 -44.623 -12.249 1.00 84.44 81 ARG A CA 1
ATOM 626 C C . ARG A 1 81 ? 10.114 -45.125 -11.936 1.00 84.44 81 ARG A C 1
ATOM 628 O O . ARG A 1 81 ? 10.322 -45.676 -10.862 1.00 84.44 81 ARG A O 1
ATOM 635 N N . THR A 1 82 ? 11.081 -44.853 -12.814 1.00 86.38 82 THR A N 1
ATOM 636 C CA . THR A 1 82 ? 12.486 -45.259 -12.634 1.00 86.38 82 THR A CA 1
ATOM 637 C C . THR A 1 82 ? 13.088 -44.670 -11.353 1.00 86.38 82 THR A C 1
ATOM 639 O O . THR A 1 82 ? 13.737 -45.382 -10.587 1.00 86.38 82 THR A O 1
ATOM 642 N N . LEU A 1 83 ? 12.837 -43.385 -11.079 1.00 89.88 83 LEU A N 1
ATOM 643 C CA . LEU A 1 83 ? 13.271 -42.715 -9.849 1.00 89.88 83 LEU A CA 1
ATOM 644 C C . LEU A 1 83 ? 12.662 -43.363 -8.602 1.00 89.88 83 LEU A C 1
ATOM 646 O O . LEU A 1 83 ? 13.382 -43.693 -7.659 1.00 89.88 83 LEU A O 1
ATOM 650 N N . ASN A 1 84 ? 11.347 -43.588 -8.613 1.00 89.38 84 ASN A N 1
ATOM 651 C CA . ASN A 1 84 ? 10.637 -44.180 -7.483 1.00 89.38 84 ASN A CA 1
ATOM 652 C C . ASN A 1 84 ? 11.046 -45.635 -7.222 1.00 89.38 84 ASN A C 1
ATOM 654 O O . ASN A 1 84 ? 11.157 -46.036 -6.063 1.00 89.38 84 ASN A O 1
ATOM 658 N N . GLU A 1 85 ? 11.283 -46.426 -8.268 1.00 91.31 85 GLU A N 1
ATOM 659 C CA . GLU A 1 85 ? 11.743 -47.812 -8.146 1.00 91.31 85 GLU A CA 1
ATOM 660 C C . GLU A 1 85 ? 13.164 -47.881 -7.579 1.00 91.31 85 GLU A C 1
ATOM 662 O O . GLU A 1 85 ? 13.389 -48.595 -6.601 1.00 91.31 85 GLU A O 1
ATOM 667 N N . ARG A 1 86 ? 14.104 -47.074 -8.095 1.00 92.31 86 ARG A N 1
ATOM 668 C CA . ARG A 1 86 ? 15.477 -47.015 -7.560 1.00 92.31 86 ARG A CA 1
ATOM 669 C C . ARG A 1 86 ? 15.505 -46.538 -6.110 1.00 92.31 86 ARG A C 1
ATOM 671 O O . ARG A 1 86 ? 16.132 -47.183 -5.271 1.00 92.31 86 ARG A O 1
ATOM 678 N N . ALA A 1 87 ? 14.772 -45.470 -5.791 1.00 91.81 87 ALA A N 1
ATOM 679 C CA . ALA A 1 87 ? 14.674 -44.955 -4.427 1.00 91.81 87 ALA A CA 1
ATOM 680 C C . ALA A 1 87 ? 14.067 -45.989 -3.465 1.00 91.81 87 ALA A C 1
ATOM 682 O O . ALA A 1 87 ? 14.543 -46.152 -2.339 1.00 91.81 87 ALA A O 1
ATOM 683 N N . ARG A 1 88 ? 13.039 -46.728 -3.908 1.00 89.56 88 ARG A N 1
ATOM 684 C CA . ARG A 1 88 ? 12.428 -47.812 -3.129 1.00 89.56 88 ARG A CA 1
ATOM 685 C C . ARG A 1 88 ? 13.437 -48.921 -2.847 1.00 89.56 88 ARG A C 1
ATOM 687 O O . ARG A 1 88 ? 13.570 -49.301 -1.686 1.00 89.56 88 ARG A O 1
ATOM 694 N N . SER A 1 89 ? 14.145 -49.398 -3.868 1.00 91.62 89 SER A N 1
ATOM 695 C CA . SER A 1 89 ? 15.137 -50.469 -3.731 1.00 91.62 89 SER A CA 1
ATOM 696 C C . SER A 1 89 ? 16.290 -50.067 -2.811 1.00 91.62 89 SER A C 1
ATOM 698 O O . SER A 1 89 ? 16.593 -50.794 -1.869 1.00 91.62 89 SER A O 1
ATOM 700 N N . MET A 1 90 ? 16.866 -48.874 -3.001 1.00 91.38 90 MET A N 1
ATOM 701 C CA . MET A 1 90 ? 17.951 -48.358 -2.152 1.00 91.38 90 MET A CA 1
ATOM 702 C C . MET A 1 90 ? 17.523 -48.225 -0.687 1.00 91.38 90 MET A C 1
ATOM 704 O O . MET A 1 90 ? 18.238 -48.652 0.218 1.00 91.38 90 MET A O 1
ATOM 708 N N . ARG A 1 91 ? 16.328 -47.673 -0.439 1.00 93.06 91 ARG A N 1
ATOM 709 C CA . ARG A 1 91 ? 15.809 -47.489 0.921 1.00 93.06 91 ARG A CA 1
ATOM 710 C C . ARG A 1 91 ? 15.527 -48.823 1.616 1.00 93.06 91 ARG A C 1
ATOM 712 O O . ARG A 1 91 ? 15.818 -48.952 2.803 1.00 93.06 91 ARG A O 1
ATOM 719 N N . LEU A 1 92 ? 14.954 -49.795 0.901 1.00 89.38 92 LEU A N 1
ATOM 720 C CA . LEU A 1 92 ? 14.681 -51.129 1.447 1.00 89.38 92 LEU A CA 1
ATOM 721 C C . LEU A 1 92 ? 15.974 -51.898 1.731 1.00 89.38 92 LEU A C 1
ATOM 723 O O . LEU A 1 92 ? 16.082 -52.498 2.794 1.00 89.38 92 LEU A O 1
ATOM 727 N N . HIS A 1 93 ? 16.964 -51.818 0.838 1.00 89.31 93 HIS A N 1
ATOM 728 C CA . HIS A 1 93 ? 18.279 -52.427 1.047 1.00 89.31 93 HIS A CA 1
ATOM 729 C C . HIS A 1 93 ? 18.972 -51.892 2.311 1.00 89.31 93 HIS A C 1
ATOM 731 O O . HIS A 1 93 ? 19.511 -52.675 3.095 1.00 89.31 93 HIS A O 1
ATOM 737 N N . ALA A 1 94 ? 18.899 -50.573 2.524 1.00 87.25 94 ALA A N 1
ATOM 738 C CA . ALA A 1 94 ? 19.438 -49.898 3.700 1.00 87.25 94 ALA A CA 1
ATOM 739 C C . ALA A 1 94 ? 18.651 -50.181 4.995 1.00 87.25 94 ALA A C 1
ATOM 741 O O . ALA A 1 94 ? 19.219 -50.107 6.078 1.00 87.25 94 ALA A O 1
ATOM 742 N N . GLY A 1 95 ? 17.349 -50.472 4.907 1.00 87.56 95 GLY A N 1
ATOM 743 C CA . GLY A 1 95 ? 16.446 -50.562 6.064 1.00 87.56 95 GLY A CA 1
ATOM 744 C C . GLY A 1 95 ? 15.968 -49.212 6.608 1.00 87.56 95 GLY A C 1
ATOM 745 O O . GLY A 1 95 ? 15.450 -49.146 7.720 1.00 87.56 95 GLY A O 1
ATOM 746 N N . LEU A 1 96 ? 16.130 -48.122 5.850 1.00 86.12 96 LEU A N 1
ATOM 747 C CA . LEU A 1 96 ? 15.782 -46.774 6.309 1.00 86.12 96 LEU A CA 1
ATOM 748 C C . LEU A 1 96 ? 14.251 -46.544 6.347 1.00 86.12 96 LEU A C 1
ATOM 750 O O . LEU A 1 96 ? 13.529 -46.980 5.434 1.00 86.12 96 LEU A O 1
ATOM 754 N N . PRO A 1 97 ? 13.722 -45.808 7.349 1.00 85.88 97 PRO A N 1
ATOM 755 C CA . PRO A 1 97 ? 12.298 -45.489 7.442 1.00 85.88 97 PRO A CA 1
ATOM 756 C C . PRO A 1 97 ? 11.762 -44.722 6.226 1.00 85.88 97 PRO A C 1
ATOM 758 O O . PRO A 1 97 ? 12.497 -44.029 5.520 1.00 85.88 97 PRO A O 1
ATOM 761 N N . LYS A 1 98 ? 10.440 -44.791 6.000 1.00 86.75 98 LYS A N 1
ATOM 762 C CA . LYS A 1 98 ? 9.766 -44.080 4.892 1.00 86.75 98 LYS A CA 1
ATOM 763 C C . LYS A 1 98 ? 9.966 -42.560 4.935 1.00 86.75 98 LYS A C 1
ATOM 765 O O . LYS A 1 98 ? 9.809 -41.925 3.903 1.00 86.75 98 LYS A O 1
ATOM 770 N N . THR A 1 99 ? 10.327 -41.980 6.079 1.00 86.69 99 THR A N 1
ATOM 771 C CA . THR A 1 99 ? 10.599 -40.542 6.238 1.00 86.69 99 THR A CA 1
ATOM 772 C C . THR A 1 99 ? 11.733 -40.039 5.342 1.00 86.69 99 THR A C 1
ATOM 774 O O . THR A 1 99 ? 11.688 -38.891 4.920 1.00 86.69 99 THR A O 1
ATOM 777 N N . PHE A 1 100 ? 12.692 -40.898 4.979 1.00 86.88 100 PHE A N 1
ATOM 778 C CA . PHE A 1 100 ? 13.837 -40.552 4.122 1.00 86.88 100 PHE A CA 1
ATOM 779 C C . PHE A 1 100 ? 13.576 -40.779 2.624 1.00 86.88 100 PHE A C 1
ATOM 781 O O . PHE A 1 100 ? 14.509 -40.936 1.837 1.00 86.88 100 PHE A O 1
ATOM 788 N N . TRP A 1 101 ? 12.307 -40.834 2.202 1.00 87.44 101 TRP A N 1
ATOM 789 C CA . TRP A 1 101 ? 11.956 -41.041 0.793 1.00 87.44 101 TRP A CA 1
ATOM 790 C C . TRP A 1 101 ? 12.515 -39.934 -0.112 1.00 87.44 101 TRP A C 1
ATOM 792 O O . TRP A 1 101 ? 12.992 -40.233 -1.203 1.00 87.44 101 TRP A O 1
ATOM 802 N N . ALA A 1 102 ? 12.505 -38.680 0.348 1.00 87.69 102 ALA A N 1
ATOM 803 C CA . ALA A 1 102 ? 12.990 -37.541 -0.427 1.00 87.69 102 ALA A CA 1
ATOM 804 C C . ALA A 1 102 ? 14.507 -37.623 -0.661 1.00 87.69 102 ALA A C 1
ATOM 806 O O . ALA A 1 102 ? 14.973 -37.426 -1.782 1.00 87.69 102 ALA A O 1
ATOM 807 N N . ASP A 1 103 ? 15.274 -37.991 0.370 1.00 89.06 103 ASP A N 1
ATOM 808 C CA . ASP A 1 103 ? 16.727 -38.148 0.266 1.00 89.06 103 ASP A CA 1
ATOM 809 C C . ASP A 1 103 ? 17.109 -39.361 -0.611 1.00 89.06 103 ASP A C 1
ATOM 811 O O . ASP A 1 103 ? 18.056 -39.293 -1.399 1.00 89.06 103 ASP A O 1
ATOM 815 N N . ALA A 1 104 ? 16.320 -40.443 -0.565 1.00 90.44 104 ALA A N 1
ATOM 816 C CA . ALA A 1 104 ? 16.493 -41.597 -1.449 1.00 90.44 104 ALA A CA 1
ATOM 817 C C . ALA A 1 104 ? 16.212 -41.255 -2.926 1.00 90.44 104 ALA A C 1
ATOM 819 O O . ALA A 1 104 ? 16.968 -41.674 -3.803 1.00 90.44 104 ALA A O 1
ATOM 820 N N . VAL A 1 105 ? 15.164 -40.471 -3.211 1.00 91.38 105 VAL A N 1
ATOM 821 C CA . VAL A 1 105 ? 14.850 -40.003 -4.576 1.00 91.38 105 VAL A CA 1
ATOM 822 C C . VAL A 1 105 ? 15.925 -39.049 -5.091 1.00 91.38 105 VAL A C 1
ATOM 824 O O . VAL A 1 105 ? 16.367 -39.203 -6.228 1.00 91.38 105 VAL A O 1
ATOM 827 N N . SER A 1 106 ? 16.398 -38.120 -4.255 1.00 89.50 106 SER A N 1
ATOM 828 C CA . SER A 1 106 ? 17.493 -37.214 -4.623 1.00 89.50 106 SER A CA 1
ATOM 829 C C . SER A 1 106 ? 18.781 -37.986 -4.938 1.00 89.50 106 SER A C 1
ATOM 831 O O . SER A 1 106 ? 19.395 -37.781 -5.984 1.00 89.50 106 SER A O 1
ATOM 833 N N . THR A 1 107 ? 19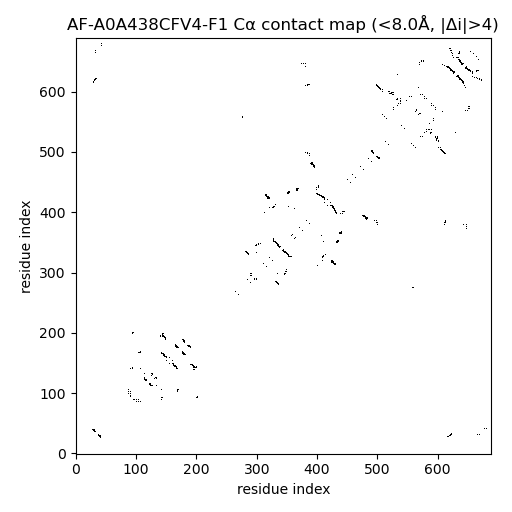.137 -38.973 -4.107 1.00 89.38 107 THR A N 1
ATOM 834 C CA . THR A 1 107 ? 20.307 -39.831 -4.359 1.00 89.38 107 THR A CA 1
ATOM 835 C C . THR A 1 107 ? 20.135 -40.661 -5.637 1.00 89.38 107 THR A C 1
ATOM 837 O O . THR A 1 107 ? 21.076 -40.793 -6.417 1.00 89.38 107 THR A O 1
ATOM 840 N N . ALA A 1 108 ? 18.934 -41.185 -5.907 1.00 91.31 108 ALA A N 1
ATOM 841 C CA . ALA A 1 108 ? 18.652 -41.914 -7.142 1.00 91.31 108 ALA A CA 1
ATOM 842 C C . ALA A 1 108 ? 18.797 -41.023 -8.387 1.00 91.31 108 ALA A C 1
ATOM 844 O O . ALA A 1 108 ? 19.404 -41.453 -9.368 1.00 91.31 108 ALA A O 1
ATOM 845 N N . ALA A 1 109 ? 18.301 -39.782 -8.340 1.00 90.12 109 ALA A N 1
ATOM 846 C CA . ALA A 1 109 ? 18.479 -38.804 -9.414 1.00 90.12 109 ALA A CA 1
ATOM 847 C C . ALA A 1 109 ? 19.962 -38.460 -9.623 1.00 90.12 109 ALA A C 1
ATOM 849 O O . ALA A 1 109 ? 20.453 -38.482 -10.752 1.00 90.12 109 ALA A O 1
ATOM 850 N N . TYR A 1 110 ? 20.694 -38.241 -8.527 1.00 88.12 110 TYR A N 1
ATOM 851 C CA . TYR A 1 110 ? 22.128 -37.962 -8.546 1.00 88.12 110 TYR A CA 1
ATOM 852 C C . TYR A 1 110 ? 22.935 -39.071 -9.240 1.00 88.12 110 TYR A C 1
ATOM 854 O O . TYR A 1 110 ? 23.825 -38.781 -10.043 1.00 88.12 110 TYR A O 1
ATOM 862 N N . LEU A 1 111 ? 22.599 -40.336 -8.959 1.00 88.88 111 LEU A N 1
ATOM 863 C CA . LEU A 1 111 ? 23.224 -41.507 -9.576 1.00 88.88 111 LEU A CA 1
ATOM 864 C C . LEU A 1 111 ? 22.801 -41.704 -11.038 1.00 88.88 111 LEU A C 1
ATOM 866 O O . LEU A 1 111 ? 23.633 -42.090 -11.850 1.00 88.88 111 LEU A O 1
ATOM 870 N N . ILE A 1 112 ? 21.539 -41.430 -11.398 1.00 88.56 112 ILE A N 1
ATOM 871 C CA . ILE A 1 112 ? 21.070 -41.507 -12.796 1.00 88.56 112 ILE A CA 1
ATOM 872 C C . ILE A 1 112 ? 21.850 -40.535 -13.681 1.00 88.56 112 ILE A C 1
ATOM 874 O O . ILE A 1 112 ? 22.312 -40.929 -14.748 1.00 88.56 112 ILE A O 1
ATOM 878 N N . ASN A 1 113 ? 22.054 -39.299 -13.223 1.00 87.31 113 ASN A N 1
ATOM 879 C CA . ASN A 1 113 ? 22.781 -38.286 -13.993 1.00 87.31 113 ASN A CA 1
ATOM 880 C C . ASN A 1 113 ? 24.270 -38.630 -14.182 1.00 87.31 113 ASN A C 1
ATOM 882 O O . ASN A 1 113 ? 24.917 -38.096 -15.078 1.00 87.31 113 ASN A O 1
ATOM 886 N N . ARG A 1 114 ? 24.807 -39.540 -13.360 1.00 87.06 114 ARG A N 1
ATOM 887 C CA . ARG A 1 114 ? 26.197 -40.029 -13.393 1.00 87.06 114 ARG A CA 1
ATOM 888 C C . ARG A 1 114 ? 26.302 -41.473 -13.890 1.00 87.06 114 ARG A C 1
ATOM 890 O O . ARG A 1 114 ? 27.353 -42.088 -13.751 1.00 87.06 114 ARG A O 1
ATOM 897 N N . GLY A 1 115 ? 25.222 -42.018 -14.447 1.00 85.56 115 GLY A N 1
ATOM 898 C CA . GLY A 1 115 ? 25.201 -43.318 -15.106 1.00 85.56 115 GLY A CA 1
ATOM 899 C C . GLY A 1 115 ? 25.207 -43.173 -16.630 1.00 85.56 115 GLY A C 1
ATOM 900 O O . GLY A 1 115 ? 24.768 -42.143 -17.147 1.00 85.56 115 GLY A O 1
ATOM 901 N N . PRO A 1 116 ? 25.671 -44.196 -17.366 1.00 86.00 116 PRO A N 1
ATOM 902 C CA . PRO A 1 116 ? 25.662 -44.171 -18.822 1.00 86.00 116 PRO A CA 1
ATOM 903 C C . PRO A 1 116 ? 24.221 -44.124 -19.345 1.00 86.00 116 PRO A C 1
ATOM 905 O O . PRO A 1 116 ? 23.359 -44.898 -18.920 1.00 86.00 116 PRO A O 1
ATOM 908 N N . SER A 1 117 ? 23.959 -43.205 -20.275 1.00 82.31 117 SER A N 1
ATOM 909 C CA . SER A 1 117 ? 22.630 -42.981 -20.844 1.00 82.31 117 SER A CA 1
ATOM 910 C C . SER A 1 117 ? 22.572 -43.473 -22.289 1.00 82.31 117 SER A C 1
ATOM 912 O O . SER A 1 117 ? 23.285 -42.968 -23.154 1.00 82.31 117 SER A O 1
ATOM 914 N N . VAL A 1 118 ? 21.706 -44.454 -22.571 1.00 80.50 118 VAL A N 1
ATOM 915 C CA . VAL A 1 118 ? 21.545 -45.037 -23.921 1.00 80.50 118 VAL A CA 1
ATOM 916 C C . VAL A 1 118 ? 21.174 -43.981 -24.978 1.00 80.50 118 VAL A C 1
ATOM 918 O O . VAL A 1 118 ? 21.812 -43.972 -26.028 1.00 80.50 118 VAL A O 1
ATOM 921 N N . PRO A 1 119 ? 20.240 -43.035 -24.724 1.00 78.19 119 PRO A N 1
ATOM 922 C CA . PRO A 1 119 ? 19.955 -41.947 -25.666 1.00 78.19 119 PRO A CA 1
ATOM 923 C C . PRO A 1 119 ? 21.137 -41.014 -25.966 1.00 78.19 119 PRO A C 1
ATOM 925 O O . PRO A 1 119 ? 21.057 -40.228 -26.902 1.00 78.19 119 PRO A O 1
ATOM 928 N N . MET A 1 120 ? 22.201 -41.058 -25.161 1.00 77.50 120 MET A N 1
ATOM 929 C CA . MET A 1 120 ? 23.392 -40.215 -25.296 1.00 77.50 120 MET A CA 1
ATOM 930 C C . MET A 1 120 ? 24.626 -41.030 -25.711 1.00 77.50 120 MET A C 1
ATOM 932 O O . MET A 1 120 ? 25.749 -40.622 -25.421 1.00 77.50 120 MET A O 1
ATOM 936 N N . GLU A 1 121 ? 24.428 -42.189 -26.353 1.00 84.12 121 GLU A N 1
ATOM 937 C CA . GLU A 1 121 ? 25.511 -43.092 -26.783 1.00 84.12 121 GLU A CA 1
ATOM 938 C C . GLU A 1 121 ? 26.408 -43.518 -25.608 1.00 84.12 121 GLU A C 1
ATOM 940 O O . GLU A 1 121 ? 27.630 -43.543 -25.705 1.00 84.12 121 GLU A O 1
ATOM 945 N N . PHE A 1 122 ? 25.789 -43.817 -24.460 1.00 83.38 122 PHE A N 1
ATOM 946 C CA . PHE A 1 122 ? 26.456 -44.185 -23.205 1.00 83.38 122 PHE A CA 1
ATOM 947 C C . PHE A 1 122 ? 27.313 -43.082 -22.561 1.00 83.38 122 PHE A C 1
ATOM 949 O O . PHE A 1 122 ? 27.973 -43.348 -21.556 1.00 83.38 122 PHE A O 1
ATOM 956 N N . ARG A 1 123 ? 27.237 -41.831 -23.039 1.00 83.94 123 ARG A N 1
ATOM 957 C CA . ARG A 1 123 ? 27.803 -40.674 -22.326 1.00 83.94 123 ARG A CA 1
ATOM 958 C C . ARG A 1 123 ? 27.029 -40.373 -21.042 1.00 83.94 123 ARG A C 1
ATOM 960 O O . ARG A 1 123 ? 25.841 -40.696 -20.917 1.00 83.94 123 ARG A O 1
ATOM 967 N N . LEU A 1 124 ? 27.708 -39.748 -20.082 1.00 86.81 124 LEU A N 1
ATOM 968 C CA . LEU A 1 124 ? 27.121 -39.368 -18.799 1.00 86.81 124 LEU A CA 1
ATOM 969 C C . LEU A 1 124 ? 26.335 -38.054 -18.941 1.00 86.81 124 LEU A C 1
ATOM 971 O O . LEU A 1 124 ? 26.913 -37.052 -19.371 1.00 86.81 124 LEU A O 1
ATOM 975 N N . PRO A 1 125 ? 25.051 -38.005 -18.537 1.00 86.25 125 PRO A N 1
ATOM 976 C CA . PRO A 1 125 ? 24.256 -36.777 -18.587 1.00 86.25 125 PRO A CA 1
ATOM 977 C C . PRO A 1 125 ? 24.913 -35.585 -17.879 1.00 86.25 125 PRO A C 1
ATOM 979 O O . PRO A 1 125 ? 24.864 -34.466 -18.383 1.00 86.25 125 PRO A O 1
ATOM 982 N N . GLU A 1 126 ? 25.563 -35.821 -16.739 1.00 83.38 126 GLU A N 1
ATOM 983 C CA . GLU A 1 126 ? 26.271 -34.790 -15.976 1.00 83.38 126 GLU A CA 1
ATOM 984 C C . GLU A 1 126 ? 27.487 -34.223 -16.730 1.00 83.38 126 GLU A C 1
ATOM 986 O O . GLU A 1 126 ? 27.735 -33.020 -16.660 1.00 83.38 126 GLU A O 1
ATOM 991 N N . GLU A 1 127 ? 28.234 -35.047 -17.470 1.00 85.69 127 GLU A N 1
ATOM 992 C CA . GLU A 1 127 ? 29.395 -34.590 -18.253 1.00 85.69 127 GLU A CA 1
ATOM 993 C C . GLU A 1 127 ? 28.953 -33.754 -19.450 1.00 85.69 127 GLU A C 1
ATOM 995 O O . GLU A 1 127 ? 29.519 -32.696 -19.713 1.00 85.69 127 GLU A O 1
ATOM 1000 N N . VAL A 1 128 ? 27.889 -34.190 -20.130 1.00 83.50 128 VAL A N 1
ATOM 1001 C CA . VAL A 1 128 ? 27.293 -33.448 -21.249 1.00 83.50 128 VAL A CA 1
ATOM 1002 C C . VAL A 1 128 ? 26.707 -32.116 -20.771 1.00 83.50 128 VAL A C 1
ATOM 1004 O O . VAL A 1 128 ? 26.842 -31.106 -21.456 1.00 83.50 128 VAL A O 1
ATOM 1007 N N . TRP A 1 129 ? 26.078 -32.096 -19.592 1.00 79.56 129 TRP A N 1
ATOM 1008 C CA . TRP A 1 129 ? 25.471 -30.892 -19.023 1.00 79.56 129 TRP A CA 1
ATOM 1009 C C . TRP A 1 129 ? 26.500 -29.896 -18.473 1.00 79.56 129 TRP A C 1
ATOM 1011 O O . TRP A 1 129 ? 26.379 -28.694 -18.696 1.00 79.56 129 TRP A O 1
ATOM 1021 N N . SER A 1 130 ? 27.501 -30.377 -17.730 1.00 76.56 130 SER A N 1
ATOM 1022 C CA . SER A 1 130 ? 28.461 -29.519 -17.022 1.00 76.56 130 SER A CA 1
ATOM 1023 C C . SER A 1 130 ? 29.750 -29.237 -17.800 1.00 76.56 130 SER A C 1
ATOM 1025 O O . SER A 1 130 ? 30.496 -28.332 -17.419 1.00 76.56 130 SER A O 1
ATOM 1027 N N . GLY A 1 131 ? 30.033 -30.008 -18.856 1.00 77.44 131 GLY A N 1
ATOM 1028 C CA . GLY A 1 131 ? 31.271 -29.930 -19.637 1.00 77.44 131 GLY A CA 1
ATOM 1029 C C . GLY A 1 131 ? 32.530 -30.354 -18.871 1.00 77.44 131 GLY A C 1
ATOM 1030 O O . GLY A 1 131 ? 33.636 -30.050 -19.311 1.00 77.44 131 GLY A O 1
ATOM 1031 N N . LYS A 1 132 ? 32.388 -31.003 -17.707 1.00 79.44 132 LYS A N 1
ATOM 1032 C CA . LYS A 1 132 ? 33.492 -31.446 -16.840 1.00 79.44 132 LYS A CA 1
ATOM 1033 C C . LYS A 1 132 ? 33.440 -32.956 -16.651 1.00 79.44 132 LYS A C 1
ATOM 1035 O O . LYS A 1 132 ? 32.359 -33.498 -16.450 1.00 79.44 132 LYS A O 1
ATOM 1040 N N . GLU A 1 133 ? 34.604 -33.601 -16.633 1.00 78.81 133 GLU A N 1
ATOM 1041 C CA . GLU A 1 133 ? 34.717 -35.029 -16.311 1.00 78.81 133 GLU A CA 1
ATOM 1042 C C . GLU A 1 133 ? 34.246 -35.317 -14.879 1.00 78.81 133 GLU A C 1
ATOM 1044 O O . GLU A 1 133 ? 34.606 -34.617 -13.919 1.00 78.81 133 GLU A O 1
ATOM 1049 N N . VAL A 1 134 ? 33.441 -36.369 -14.724 1.00 79.62 134 VAL A N 1
ATOM 1050 C CA . VAL A 1 134 ? 32.891 -36.765 -13.424 1.00 79.62 134 VAL A CA 1
ATOM 1051 C C . VAL A 1 134 ? 33.850 -37.727 -12.724 1.00 79.62 134 VAL A C 1
ATOM 1053 O O . VAL A 1 134 ? 34.146 -38.815 -13.204 1.00 79.62 134 VAL A O 1
ATOM 1056 N N . LYS A 1 135 ? 34.298 -37.363 -11.517 1.00 79.44 135 LYS A N 1
ATOM 1057 C CA . LYS A 1 135 ? 35.018 -38.289 -10.627 1.00 79.44 135 LYS A CA 1
ATOM 1058 C C . LYS A 1 135 ? 34.017 -39.207 -9.926 1.00 79.44 135 LYS A C 1
ATOM 1060 O O . LYS A 1 135 ? 32.991 -38.728 -9.464 1.00 79.44 135 LYS A O 1
ATOM 1065 N N . PHE A 1 136 ? 34.327 -40.497 -9.795 1.00 81.56 136 PHE A N 1
ATOM 1066 C CA . PHE A 1 136 ? 33.457 -41.482 -9.124 1.00 81.56 136 PHE A CA 1
ATOM 1067 C C . PHE A 1 136 ? 33.917 -41.872 -7.716 1.00 81.56 136 PHE A C 1
ATOM 1069 O O . PHE A 1 136 ? 33.197 -42.561 -6.998 1.00 81.56 136 PHE A O 1
ATOM 1076 N N . SER A 1 137 ? 35.104 -41.428 -7.296 1.00 80.94 137 SER A N 1
ATOM 1077 C CA . SER A 1 137 ? 35.729 -41.824 -6.024 1.00 80.94 137 SER A CA 1
ATOM 1078 C C . SER A 1 137 ? 34.933 -41.415 -4.780 1.00 80.94 137 SER A C 1
ATOM 1080 O O . SER A 1 137 ? 35.129 -41.978 -3.702 1.00 80.94 137 SER A O 1
ATOM 1082 N N . HIS A 1 138 ? 34.031 -40.443 -4.915 1.00 83.19 138 HIS A N 1
ATOM 1083 C CA . HIS A 1 138 ? 33.168 -39.965 -3.841 1.00 83.19 138 HIS A CA 1
ATOM 1084 C C . HIS A 1 138 ? 31.836 -40.717 -3.749 1.00 83.19 138 HIS A C 1
ATOM 1086 O O . HIS A 1 138 ? 31.053 -40.431 -2.851 1.00 83.19 138 HIS A O 1
ATOM 1092 N N . LEU A 1 139 ? 31.531 -41.652 -4.652 1.00 87.00 139 LEU A N 1
ATOM 1093 C CA . LEU A 1 139 ? 30.299 -42.430 -4.540 1.00 87.00 139 LEU A CA 1
ATOM 1094 C C . LEU A 1 139 ? 30.387 -43.402 -3.358 1.00 87.00 139 LEU A C 1
ATOM 1096 O O . LEU A 1 139 ? 31.403 -44.072 -3.173 1.00 87.00 139 LEU A O 1
ATOM 1100 N N . LYS A 1 140 ? 29.317 -43.446 -2.556 1.00 89.94 140 LYS A N 1
ATOM 1101 C CA . LYS A 1 140 ? 29.196 -44.274 -1.348 1.00 89.94 140 LYS A CA 1
ATOM 1102 C C . LYS A 1 140 ? 27.860 -45.003 -1.296 1.00 89.94 140 LYS A C 1
ATOM 1104 O O . LYS A 1 140 ? 26.861 -44.524 -1.847 1.00 89.94 140 LYS A O 1
ATOM 1109 N N . VAL A 1 141 ? 27.833 -46.156 -0.626 1.00 89.31 141 VAL A N 1
ATOM 1110 C CA . VAL A 1 141 ? 26.620 -46.985 -0.520 1.00 89.31 141 VAL A CA 1
ATOM 1111 C C . VAL A 1 141 ? 25.578 -46.310 0.376 1.00 89.31 141 VAL A C 1
ATOM 1113 O O . VAL A 1 141 ? 25.817 -46.042 1.551 1.00 89.31 141 VAL A O 1
ATOM 1116 N N . PHE A 1 142 ? 24.398 -46.030 -0.179 1.00 91.06 142 PHE A N 1
ATOM 1117 C CA . PHE A 1 142 ? 23.297 -45.380 0.537 1.00 91.06 142 PHE A CA 1
ATOM 1118 C C . PHE A 1 142 ? 22.857 -46.191 1.765 1.00 91.06 142 PHE A C 1
ATOM 1120 O O . PHE A 1 142 ? 22.536 -47.372 1.646 1.00 91.06 142 PHE A O 1
ATOM 1127 N N . GLY A 1 143 ? 22.798 -45.543 2.932 1.00 87.94 143 GLY A N 1
ATOM 1128 C CA . GLY A 1 143 ? 22.401 -46.161 4.197 1.00 87.94 143 GLY A CA 1
ATOM 1129 C C . GLY A 1 143 ? 23.511 -46.873 4.971 1.00 87.94 143 GLY A C 1
ATOM 1130 O O . GLY A 1 143 ? 23.204 -47.489 5.992 1.00 87.94 143 GLY A O 1
ATOM 1131 N N . CYS A 1 144 ? 24.768 -46.791 4.520 1.00 90.50 144 CYS A N 1
ATOM 1132 C CA . CYS A 1 144 ? 25.902 -47.372 5.237 1.00 90.50 144 CYS A CA 1
ATOM 1133 C C . CYS A 1 144 ? 26.229 -46.633 6.544 1.00 90.50 144 CYS A C 1
ATOM 1135 O O . CYS A 1 144 ? 25.967 -45.430 6.693 1.00 90.50 144 CYS A O 1
ATOM 1137 N N . VAL A 1 145 ? 26.842 -47.358 7.481 1.00 88.94 145 VAL A N 1
ATOM 1138 C CA . VAL A 1 145 ? 27.394 -46.794 8.717 1.00 88.94 145 VAL A CA 1
ATOM 1139 C C . VAL A 1 145 ? 28.587 -45.898 8.386 1.00 88.94 145 VAL A C 1
ATOM 1141 O O . VAL A 1 145 ? 29.456 -46.235 7.587 1.00 88.94 145 VAL A O 1
ATOM 1144 N N . SER A 1 146 ? 28.622 -44.715 8.985 1.00 89.31 146 SER A N 1
ATOM 1145 C CA . SER A 1 146 ? 29.601 -43.669 8.705 1.00 89.31 146 SER A CA 1
ATOM 1146 C C . SER A 1 146 ? 30.083 -43.022 10.002 1.00 89.31 146 SER A C 1
ATOM 1148 O O . SER A 1 146 ? 29.280 -42.538 10.797 1.00 89.31 146 SER A O 1
ATOM 1150 N N . TYR A 1 147 ? 31.396 -42.970 10.207 1.00 89.00 147 TYR A N 1
ATOM 1151 C CA . TYR A 1 147 ? 32.028 -42.342 11.366 1.00 89.00 147 TYR A CA 1
ATOM 1152 C C . TYR A 1 147 ? 32.416 -40.907 11.014 1.00 89.00 147 TYR A C 1
ATOM 1154 O O . TYR A 1 147 ? 33.408 -40.659 10.324 1.00 89.00 147 TYR A O 1
ATOM 1162 N N . VAL A 1 148 ? 31.599 -39.954 11.458 1.00 86.31 148 VAL A N 1
ATOM 1163 C CA . VAL A 1 148 ? 31.771 -38.523 11.190 1.00 86.31 148 VAL A CA 1
ATOM 1164 C C . VAL A 1 148 ? 32.710 -37.916 12.228 1.00 86.31 148 VAL A C 1
ATOM 1166 O O . VAL A 1 148 ? 32.463 -38.047 13.425 1.00 86.31 148 VAL A O 1
ATOM 1169 N N . HIS A 1 149 ? 33.781 -37.250 11.794 1.00 83.56 149 HIS A N 1
ATOM 1170 C CA . HIS A 1 149 ? 34.717 -36.594 12.712 1.00 83.56 149 HIS A CA 1
ATOM 1171 C C . HIS A 1 149 ? 34.052 -35.442 13.483 1.00 83.56 149 HIS A C 1
ATOM 1173 O O . HIS A 1 149 ? 33.304 -34.661 12.891 1.00 83.56 149 HIS A O 1
ATOM 1179 N N . ILE A 1 150 ? 34.342 -35.333 14.784 1.00 79.06 150 ILE A N 1
ATOM 1180 C CA . ILE A 1 150 ? 33.928 -34.205 15.632 1.00 79.06 150 ILE A CA 1
ATOM 1181 C C . ILE A 1 150 ? 35.123 -33.254 15.773 1.00 79.06 150 ILE A C 1
ATOM 1183 O O . ILE A 1 150 ? 36.199 -33.685 16.199 1.00 79.06 150 ILE A O 1
ATOM 1187 N N . ASP A 1 151 ? 34.932 -31.981 15.419 1.00 72.56 151 ASP A N 1
ATOM 1188 C CA . ASP A 1 151 ? 35.979 -30.954 15.486 1.00 72.56 151 ASP A CA 1
ATOM 1189 C C . ASP A 1 151 ? 36.493 -30.740 16.922 1.00 72.56 151 ASP A C 1
ATOM 1191 O O . ASP A 1 151 ? 35.764 -30.922 17.901 1.00 72.56 151 ASP A O 1
ATOM 1195 N N . SER A 1 152 ? 37.764 -30.337 17.049 1.00 64.94 152 SER A N 1
ATOM 1196 C CA . SER A 1 152 ? 38.453 -30.148 18.337 1.00 64.94 152 SER A CA 1
ATOM 1197 C C . SER A 1 152 ? 37.751 -29.176 19.279 1.00 64.94 152 SER A C 1
ATOM 1199 O O . SER A 1 152 ? 37.831 -29.353 20.489 1.00 64.94 152 SER A O 1
ATOM 1201 N N . ASP A 1 153 ? 37.049 -28.192 18.723 1.00 67.19 153 ASP A N 1
ATOM 1202 C CA . ASP A 1 153 ? 36.416 -27.102 19.469 1.00 67.19 153 ASP A CA 1
ATOM 1203 C C . ASP A 1 153 ? 35.112 -27.545 20.152 1.00 67.19 153 ASP A C 1
ATOM 1205 O O . ASP A 1 153 ? 34.606 -26.869 21.044 1.00 67.19 153 ASP A O 1
ATOM 1209 N N . ALA A 1 154 ? 34.569 -28.696 19.741 1.00 61.41 154 ALA A N 1
ATOM 1210 C CA . ALA A 1 154 ? 33.335 -29.273 20.265 1.00 61.41 154 ALA A CA 1
ATOM 1211 C C . ALA A 1 154 ? 33.576 -30.465 21.213 1.00 61.41 154 ALA A C 1
ATOM 1213 O O . ALA A 1 154 ? 32.615 -31.149 21.567 1.00 61.41 154 ALA A O 1
ATOM 1214 N N . ARG A 1 155 ? 34.833 -30.732 21.608 1.00 61.88 155 ARG A N 1
ATOM 1215 C CA . ARG A 1 155 ? 35.216 -31.880 22.450 1.00 61.88 155 ARG A CA 1
ATOM 1216 C C . ARG A 1 155 ? 36.186 -31.493 23.574 1.00 61.88 155 ARG A C 1
ATOM 1218 O O . ARG A 1 155 ? 37.071 -30.661 23.384 1.00 61.88 155 ARG A O 1
ATOM 1225 N N . SER A 1 156 ? 36.075 -32.144 24.727 1.00 65.06 156 SER A N 1
ATOM 1226 C CA . SER A 1 156 ? 37.104 -32.140 25.773 1.00 65.06 156 SER A CA 1
ATOM 1227 C C . SER A 1 156 ? 38.206 -33.174 25.470 1.00 65.06 156 SER A C 1
ATOM 1229 O O . SER A 1 156 ? 38.086 -33.987 24.551 1.00 65.06 156 SER A O 1
ATOM 1231 N N . LYS A 1 157 ? 39.322 -33.154 26.219 1.00 60.81 157 LYS A N 1
ATOM 1232 C CA . LYS A 1 157 ? 40.522 -33.981 25.942 1.00 60.81 157 LYS A CA 1
ATOM 1233 C C . LYS A 1 157 ? 40.256 -35.500 25.972 1.00 60.81 157 LYS A C 1
ATOM 1235 O O . LYS A 1 157 ? 41.039 -36.244 25.384 1.00 60.81 157 LYS A O 1
ATOM 1240 N N . LEU A 1 158 ? 39.178 -35.939 26.628 1.00 64.19 158 LEU A N 1
ATOM 1241 C CA . LEU A 1 158 ? 38.804 -37.349 26.799 1.00 64.19 158 LEU A CA 1
ATOM 1242 C C . LEU A 1 158 ? 37.578 -37.776 25.970 1.00 64.19 158 LEU A C 1
ATOM 1244 O O . LEU A 1 158 ? 37.249 -38.958 25.957 1.00 64.19 158 LEU A O 1
ATOM 1248 N N . ASP A 1 159 ? 36.925 -36.855 25.255 1.00 73.62 159 ASP A N 1
ATOM 1249 C CA . ASP A 1 159 ? 35.712 -37.171 24.495 1.00 73.62 159 ASP A CA 1
ATOM 1250 C C . ASP A 1 159 ? 36.010 -37.915 23.181 1.00 73.62 159 ASP A C 1
ATOM 1252 O O . ASP A 1 159 ? 37.071 -37.770 22.558 1.00 73.62 159 ASP A O 1
ATOM 1256 N N . ALA A 1 160 ? 35.026 -38.690 22.716 1.00 76.69 160 ALA A N 1
ATOM 1257 C CA . ALA A 1 160 ? 35.107 -39.436 21.465 1.00 76.69 160 ALA A CA 1
ATOM 1258 C C . ALA A 1 160 ? 35.396 -38.516 20.263 1.00 76.69 160 ALA A C 1
ATOM 1260 O O . ALA A 1 160 ? 34.776 -37.470 20.071 1.00 76.69 160 ALA A O 1
ATOM 1261 N N . LYS A 1 161 ? 36.330 -38.932 19.397 1.00 77.38 161 LYS A N 1
ATOM 1262 C CA . LYS A 1 161 ? 36.777 -38.135 18.236 1.00 77.38 161 LYS A CA 1
ATOM 1263 C C . LYS A 1 161 ? 35.874 -38.263 17.002 1.00 77.38 161 LYS A C 1
ATOM 1265 O O . LYS A 1 161 ? 36.094 -37.571 16.007 1.00 77.38 161 LYS A O 1
ATOM 1270 N N . SER A 1 162 ? 34.901 -39.167 17.032 1.00 83.31 162 SER A N 1
ATOM 1271 C CA . SER A 1 162 ? 34.012 -39.448 15.907 1.00 83.31 162 SER A CA 1
ATOM 1272 C C . SER A 1 162 ? 32.645 -39.901 16.383 1.00 83.31 162 SER A C 1
ATOM 1274 O O . SER A 1 162 ? 32.525 -40.528 17.434 1.00 83.31 162 SER A O 1
ATOM 1276 N N . LYS A 1 163 ? 31.630 -39.641 15.564 1.00 84.69 163 LYS A N 1
ATOM 1277 C CA . LYS A 1 163 ? 30.245 -40.011 15.816 1.00 84.69 163 LYS A CA 1
ATOM 1278 C C . LYS A 1 163 ? 29.726 -40.977 14.767 1.00 84.69 163 LYS A C 1
ATOM 1280 O O . LYS A 1 163 ? 29.885 -40.734 13.572 1.00 84.69 163 LYS A O 1
ATOM 1285 N N . ILE A 1 164 ? 29.049 -42.025 15.218 1.00 87.38 164 ILE A N 1
ATOM 1286 C CA . ILE A 1 164 ? 28.371 -42.980 14.341 1.00 87.38 164 ILE A CA 1
ATOM 1287 C C . ILE A 1 164 ? 27.111 -42.320 13.772 1.00 87.38 164 ILE A C 1
ATOM 1289 O O . ILE A 1 164 ? 26.243 -41.872 14.518 1.00 87.38 164 ILE A O 1
ATOM 1293 N N . CYS A 1 165 ? 27.028 -42.235 12.448 1.00 89.06 165 CYS A N 1
ATOM 1294 C CA . CYS A 1 165 ? 25.889 -41.717 11.693 1.00 89.06 165 CYS A CA 1
ATOM 1295 C C . CYS A 1 165 ? 25.629 -42.606 10.465 1.00 89.06 165 CYS A C 1
ATOM 1297 O O . CYS A 1 165 ? 26.448 -43.452 10.118 1.00 89.06 165 CYS A O 1
ATOM 1299 N N . PHE A 1 166 ? 24.516 -42.392 9.764 1.00 90.00 166 PHE A N 1
ATOM 1300 C CA . PHE A 1 166 ? 24.158 -43.172 8.573 1.00 90.00 166 PHE A CA 1
ATOM 1301 C C . PHE A 1 166 ? 24.122 -42.306 7.322 1.00 90.00 166 PHE A C 1
ATOM 1303 O O . PHE A 1 166 ? 23.546 -41.220 7.340 1.00 90.00 166 PHE A O 1
ATOM 1310 N N . PHE A 1 167 ? 24.723 -42.764 6.227 1.00 91.88 167 PHE A N 1
ATOM 1311 C CA . PHE A 1 167 ? 24.788 -41.989 4.989 1.00 91.88 167 PHE A CA 1
ATOM 1312 C C . PHE A 1 167 ? 23.417 -41.893 4.297 1.00 91.88 167 PHE A C 1
ATOM 1314 O O . PHE A 1 167 ? 22.814 -42.913 3.969 1.00 91.88 167 PHE A O 1
ATOM 1321 N N . ILE A 1 168 ? 22.936 -40.670 4.045 1.00 90.12 168 ILE A N 1
ATOM 1322 C CA . ILE A 1 168 ? 21.608 -40.412 3.453 1.00 90.12 168 ILE A CA 1
ATOM 1323 C C . ILE A 1 168 ? 21.648 -39.584 2.161 1.00 90.12 168 ILE A C 1
ATOM 1325 O O . ILE A 1 168 ? 20.593 -39.252 1.636 1.00 90.12 168 ILE A O 1
ATOM 1329 N N . GLY A 1 169 ? 22.821 -39.241 1.624 1.00 87.88 169 GLY A N 1
ATOM 1330 C CA . GLY A 1 169 ? 22.921 -38.639 0.289 1.00 87.88 169 GLY A CA 1
ATOM 1331 C C . GLY A 1 169 ? 23.978 -37.550 0.141 1.00 87.88 169 GLY A C 1
ATOM 1332 O O . GLY A 1 169 ? 24.719 -37.220 1.069 1.00 87.88 169 GLY A O 1
ATOM 1333 N N . TYR A 1 170 ? 24.044 -36.983 -1.059 1.00 85.12 170 TYR A N 1
ATOM 1334 C CA . TYR A 1 170 ? 25.026 -35.971 -1.453 1.00 85.12 170 TYR A CA 1
ATOM 1335 C C . TYR A 1 170 ? 24.488 -34.545 -1.202 1.00 85.12 170 TYR A C 1
ATOM 1337 O O . TYR A 1 170 ? 23.281 -34.343 -1.068 1.00 85.12 170 TYR A O 1
ATOM 1345 N N . GLY A 1 171 ? 25.372 -33.555 -1.051 1.00 73.00 171 GLY A N 1
ATOM 1346 C CA . GLY A 1 171 ? 24.990 -32.145 -0.899 1.00 73.00 171 GLY A CA 1
ATOM 1347 C C . GLY A 1 171 ? 24.822 -31.433 -2.246 1.00 73.00 171 GLY A C 1
ATOM 1348 O O . GLY A 1 171 ? 25.678 -31.580 -3.111 1.00 73.00 171 GLY A O 1
ATOM 1349 N N . ASP A 1 172 ? 23.756 -30.637 -2.397 1.00 60.41 172 ASP A N 1
ATOM 1350 C CA . ASP A 1 172 ? 23.363 -30.041 -3.689 1.00 60.41 172 ASP A CA 1
ATOM 1351 C C . ASP A 1 172 ? 24.287 -28.897 -4.181 1.00 60.41 172 ASP A C 1
ATOM 1353 O O . ASP A 1 172 ? 24.527 -28.790 -5.377 1.00 60.41 172 ASP A O 1
ATOM 1357 N N . GLU A 1 173 ? 24.855 -28.060 -3.291 1.00 55.59 173 GLU A N 1
ATOM 1358 C CA . GLU A 1 173 ? 25.653 -26.865 -3.684 1.00 55.59 173 GLU A CA 1
ATOM 1359 C C . GLU A 1 173 ? 26.919 -26.607 -2.832 1.00 55.59 173 GLU A C 1
ATOM 1361 O O . GLU A 1 173 ? 27.680 -25.674 -3.086 1.00 55.59 173 GLU A O 1
ATOM 1366 N N . LYS A 1 174 ? 27.176 -27.414 -1.794 1.00 52.19 174 LYS A N 1
ATOM 1367 C CA . LYS A 1 174 ? 28.350 -27.281 -0.908 1.00 52.19 174 LYS A CA 1
ATOM 1368 C C . LYS A 1 174 ? 29.020 -28.642 -0.753 1.00 52.19 174 LYS A C 1
ATOM 1370 O O . LYS A 1 174 ? 28.333 -29.611 -0.442 1.00 52.19 174 LYS A O 1
ATOM 1375 N N . PHE A 1 175 ? 30.342 -28.707 -0.934 1.00 60.56 175 PHE A N 1
ATOM 1376 C CA . PHE A 1 175 ? 31.127 -29.939 -0.802 1.00 60.56 175 PHE A CA 1
ATOM 1377 C C . PHE A 1 175 ? 30.893 -30.607 0.566 1.00 60.56 175 PHE A C 1
ATOM 1379 O O . PHE A 1 175 ? 31.287 -30.070 1.601 1.00 60.56 175 PHE A O 1
ATOM 1386 N N . GLY A 1 176 ? 30.243 -31.774 0.573 1.00 75.12 176 GLY A N 1
ATOM 1387 C CA . GLY A 1 176 ? 30.005 -32.570 1.777 1.00 75.12 176 GLY A CA 1
ATOM 1388 C C . GLY A 1 176 ? 28.896 -33.610 1.607 1.00 75.12 176 GLY A C 1
ATOM 1389 O O . GLY A 1 176 ? 27.978 -33.443 0.803 1.00 75.12 176 GLY A O 1
ATOM 1390 N N . TYR A 1 177 ? 28.978 -34.681 2.388 1.00 86.00 177 TYR A N 1
ATOM 1391 C CA . TYR A 1 177 ? 27.968 -35.736 2.455 1.00 86.00 177 TYR A CA 1
ATOM 1392 C C . TYR A 1 177 ? 26.929 -35.420 3.537 1.00 86.00 177 TYR A C 1
ATOM 1394 O O . TYR A 1 177 ? 27.222 -34.703 4.501 1.00 86.00 177 TYR A O 1
ATOM 1402 N N . ARG A 1 178 ? 25.714 -35.955 3.389 1.00 88.19 178 ARG A N 1
ATOM 1403 C CA . ARG A 1 178 ? 24.627 -35.841 4.370 1.00 88.19 178 ARG A CA 1
ATOM 1404 C C . ARG A 1 178 ? 24.494 -37.138 5.160 1.00 88.19 178 ARG A C 1
ATOM 1406 O O . ARG A 1 178 ? 24.423 -38.221 4.580 1.00 88.19 178 ARG A O 1
ATOM 1413 N N . PHE A 1 179 ? 24.392 -37.001 6.477 1.00 89.38 179 PHE A N 1
ATOM 1414 C CA . PHE A 1 179 ? 24.294 -38.111 7.415 1.00 89.38 179 PHE A CA 1
ATOM 1415 C C . PHE A 1 179 ? 23.112 -37.952 8.360 1.00 89.38 179 PHE A C 1
ATOM 1417 O O . PHE A 1 179 ? 22.768 -36.837 8.749 1.00 89.38 179 PHE A O 1
ATOM 1424 N N . TRP A 1 180 ? 22.522 -39.070 8.756 1.00 88.25 180 TRP A N 1
ATOM 1425 C CA . TRP A 1 180 ? 21.512 -39.154 9.796 1.00 88.25 180 TRP A CA 1
ATOM 1426 C C . TRP A 1 180 ? 22.145 -39.563 11.125 1.00 88.25 180 TRP A C 1
ATOM 1428 O O . TRP A 1 180 ? 22.763 -40.623 11.222 1.00 88.25 180 TRP A O 1
ATOM 1438 N N . ASP A 1 181 ? 21.970 -38.720 12.138 1.00 86.00 181 ASP A N 1
ATOM 1439 C CA . ASP A 1 181 ? 22.338 -38.990 13.524 1.00 86.00 181 ASP A CA 1
ATOM 1440 C C . ASP A 1 181 ? 21.090 -39.422 14.299 1.00 86.00 181 ASP A C 1
ATOM 1442 O O . ASP A 1 181 ? 20.187 -38.619 14.558 1.00 86.00 181 ASP A O 1
ATOM 1446 N N . GLU A 1 182 ? 21.041 -40.705 14.655 1.00 79.81 182 GLU A N 1
ATOM 1447 C CA . GLU A 1 182 ? 19.897 -41.313 15.333 1.00 79.81 182 GLU A CA 1
ATOM 1448 C C . GLU A 1 182 ? 19.756 -40.841 16.787 1.00 79.81 182 GLU A C 1
ATOM 1450 O O . GLU A 1 182 ? 18.634 -40.603 17.236 1.00 79.81 182 GLU A O 1
ATOM 1455 N N . GLN A 1 183 ? 20.872 -40.613 17.492 1.00 77.56 183 GLN A N 1
ATOM 1456 C CA . GLN A 1 183 ? 20.865 -40.197 18.899 1.00 77.56 183 GLN A CA 1
ATOM 1457 C C . GLN A 1 183 ? 20.260 -38.801 19.072 1.00 77.56 183 GLN A C 1
ATOM 1459 O O . GLN A 1 183 ? 19.499 -38.559 20.004 1.00 77.56 183 GLN A O 1
ATOM 1464 N N . ASN A 1 184 ? 20.567 -37.875 18.157 1.00 78.31 184 ASN A N 1
ATOM 1465 C CA . ASN A 1 184 ? 20.103 -36.483 18.257 1.00 78.31 184 ASN A CA 1
ATOM 1466 C C . ASN A 1 184 ? 18.938 -36.164 17.320 1.00 78.31 184 ASN A C 1
ATOM 1468 O O . ASN A 1 184 ? 18.439 -35.037 17.338 1.00 78.31 184 ASN A O 1
ATOM 1472 N N . ARG A 1 185 ? 18.520 -37.135 16.493 1.00 80.44 185 ARG A N 1
ATOM 1473 C CA . ARG A 1 185 ? 17.505 -36.985 15.440 1.00 80.44 185 ARG A CA 1
ATOM 1474 C C . ARG A 1 185 ? 17.767 -35.776 14.536 1.00 80.44 185 ARG A C 1
ATOM 1476 O O . ARG A 1 185 ? 16.864 -34.990 14.245 1.00 80.44 185 ARG A O 1
ATOM 1483 N N . LYS A 1 186 ? 19.020 -35.603 14.110 1.00 84.81 186 LYS A N 1
ATOM 1484 C CA . LYS A 1 186 ? 19.463 -34.471 13.280 1.00 84.81 186 LYS A CA 1
ATOM 1485 C C . LYS A 1 186 ? 20.185 -34.955 12.031 1.00 84.81 186 LYS A C 1
ATOM 1487 O O . LYS A 1 186 ? 20.809 -36.010 12.016 1.00 84.81 186 LYS A O 1
ATOM 1492 N N . ILE A 1 187 ? 20.115 -34.144 10.978 1.00 85.00 187 ILE A N 1
ATOM 1493 C CA . ILE A 1 187 ? 20.891 -34.362 9.758 1.00 85.00 187 ILE A CA 1
ATOM 1494 C C . ILE A 1 187 ? 22.189 -33.568 9.868 1.00 85.00 187 ILE A C 1
ATOM 1496 O O . ILE A 1 187 ? 22.159 -32.343 9.990 1.00 85.00 187 ILE A O 1
ATOM 1500 N N . ILE A 1 188 ? 23.318 -34.266 9.804 1.00 84.94 188 ILE A N 1
ATOM 1501 C CA . ILE A 1 188 ? 24.663 -33.693 9.871 1.00 84.94 188 ILE A CA 1
ATOM 1502 C C . ILE A 1 188 ? 25.240 -33.627 8.457 1.00 84.94 188 ILE A C 1
ATOM 1504 O O . ILE A 1 188 ? 24.973 -34.486 7.616 1.00 84.94 188 ILE A O 1
ATOM 1508 N N . ARG A 1 189 ? 26.028 -32.590 8.177 1.00 85.88 189 ARG A N 1
ATOM 1509 C CA . ARG A 1 189 ? 26.807 -32.475 6.941 1.00 85.88 189 ARG A CA 1
ATOM 1510 C C . ARG A 1 189 ? 28.281 -32.491 7.295 1.00 85.88 189 ARG A C 1
ATOM 1512 O O . ARG A 1 189 ? 28.696 -31.714 8.147 1.00 85.88 189 ARG A O 1
ATOM 1519 N N . SER A 1 190 ? 29.059 -33.353 6.653 1.00 82.31 190 SER A N 1
ATOM 1520 C CA . SER A 1 190 ? 30.507 -33.390 6.865 1.00 82.31 190 SER A CA 1
ATOM 1521 C C . SER A 1 190 ? 31.245 -33.906 5.635 1.00 82.31 190 SER A C 1
ATOM 1523 O O . SER A 1 190 ? 30.702 -34.665 4.830 1.00 82.31 190 SER A O 1
ATOM 1525 N N . ARG A 1 191 ? 32.499 -33.470 5.496 1.00 82.25 191 ARG A N 1
ATOM 1526 C CA . ARG A 1 191 ? 33.461 -33.983 4.510 1.00 82.25 191 ARG A CA 1
ATOM 1527 C C . ARG A 1 191 ? 34.420 -35.020 5.108 1.00 82.25 191 ARG A C 1
ATOM 1529 O O . ARG A 1 191 ? 34.891 -35.887 4.386 1.00 82.25 191 ARG A O 1
ATOM 1536 N N . ASN A 1 192 ? 34.701 -34.924 6.410 1.00 82.44 192 ASN A N 1
ATOM 1537 C CA . ASN A 1 192 ? 35.701 -35.732 7.108 1.00 82.44 192 ASN A CA 1
ATOM 1538 C C . ASN A 1 192 ? 35.012 -36.950 7.725 1.00 82.44 192 ASN A C 1
ATOM 1540 O O . ASN A 1 192 ? 34.537 -36.888 8.863 1.00 82.44 192 ASN A O 1
ATOM 1544 N N . VAL A 1 193 ? 34.892 -38.021 6.939 1.00 85.19 193 VAL A N 1
ATOM 1545 C CA . VAL A 1 193 ? 34.098 -39.200 7.301 1.00 85.19 193 VAL A CA 1
ATOM 1546 C C . VAL A 1 193 ? 34.778 -40.483 6.845 1.00 85.19 193 VAL A C 1
ATOM 1548 O O . VAL A 1 193 ? 35.307 -40.548 5.736 1.00 85.19 193 VAL A O 1
ATOM 1551 N N . ILE A 1 194 ? 34.716 -41.507 7.695 1.00 86.81 194 ILE A N 1
ATOM 1552 C CA . ILE A 1 194 ? 35.109 -42.880 7.366 1.00 86.81 194 ILE A CA 1
ATOM 1553 C C . ILE A 1 194 ? 33.833 -43.696 7.139 1.00 86.81 194 ILE A C 1
ATOM 1555 O O . ILE A 1 194 ? 32.963 -43.737 8.008 1.00 86.81 194 ILE A O 1
ATOM 1559 N N . PHE A 1 195 ? 33.711 -44.328 5.973 1.00 87.94 195 PHE A N 1
ATOM 1560 C CA . PHE A 1 195 ? 32.534 -45.110 5.588 1.00 87.94 195 PHE A CA 1
ATOM 1561 C C . PHE A 1 195 ? 32.783 -46.599 5.820 1.00 87.94 195 PHE A C 1
ATOM 1563 O O . PHE A 1 195 ? 33.786 -47.131 5.348 1.00 87.94 195 PHE A O 1
ATOM 1570 N N . ASN A 1 196 ? 31.854 -47.269 6.498 1.00 88.12 196 ASN A N 1
ATOM 1571 C CA . ASN A 1 196 ? 31.795 -48.722 6.582 1.00 88.12 196 ASN A CA 1
ATOM 1572 C C . ASN A 1 196 ? 30.628 -49.221 5.719 1.00 88.12 196 ASN A C 1
ATOM 1574 O O . ASN A 1 196 ? 29.485 -49.294 6.165 1.00 88.12 196 ASN A O 1
ATOM 1578 N N . GLU A 1 197 ? 30.922 -49.540 4.460 1.00 86.81 197 GLU A N 1
ATOM 1579 C CA . GLU A 1 197 ? 29.920 -49.932 3.460 1.00 86.81 197 GLU A CA 1
ATOM 1580 C C . GLU A 1 197 ? 29.420 -51.372 3.603 1.00 86.81 197 GLU A C 1
ATOM 1582 O O . GLU A 1 197 ? 28.467 -51.747 2.925 1.00 86.81 197 GLU A O 1
ATOM 1587 N N . GLN A 1 198 ? 30.027 -52.177 4.479 1.00 84.06 198 GLN A N 1
ATOM 1588 C CA . GLN A 1 198 ? 29.573 -53.548 4.733 1.00 84.06 198 GLN A CA 1
ATOM 1589 C C . GLN A 1 198 ? 28.384 -53.601 5.693 1.00 84.06 198 GLN A C 1
ATOM 1591 O O . GLN A 1 198 ? 27.658 -54.590 5.718 1.00 84.06 198 GLN A O 1
ATOM 1596 N N . VAL A 1 199 ? 28.172 -52.530 6.461 1.00 84.81 199 VAL A N 1
ATOM 1597 C CA . VAL A 1 199 ? 27.165 -52.478 7.515 1.00 84.81 199 VAL A CA 1
ATOM 1598 C C . VAL A 1 199 ? 26.127 -51.417 7.182 1.00 84.81 199 VAL A C 1
ATOM 1600 O O . VAL A 1 199 ? 26.453 -50.246 6.964 1.00 84.81 199 VAL A O 1
ATOM 1603 N N . MET A 1 200 ? 24.860 -51.827 7.141 1.00 87.19 200 MET A N 1
ATOM 1604 C CA . MET A 1 200 ? 23.739 -50.961 6.782 1.00 87.19 200 MET A CA 1
ATOM 1605 C C . MET A 1 200 ? 22.930 -50.559 8.015 1.00 87.19 200 MET A C 1
ATOM 1607 O O . MET A 1 200 ? 23.030 -51.157 9.082 1.00 87.19 200 MET A O 1
ATOM 1611 N N . TYR A 1 201 ? 22.057 -49.564 7.860 1.00 83.31 201 TYR A N 1
ATOM 1612 C CA . TYR A 1 201 ? 21.153 -49.121 8.928 1.00 83.31 201 TYR A CA 1
ATOM 1613 C C . TYR A 1 201 ? 20.279 -50.247 9.518 1.00 83.31 201 TYR A C 1
ATOM 1615 O O . TYR A 1 201 ? 19.999 -50.243 10.716 1.00 83.31 201 TYR A O 1
ATOM 1623 N N . LYS A 1 202 ? 19.877 -51.246 8.722 1.00 81.88 202 LYS A N 1
ATOM 1624 C CA . LYS A 1 202 ? 19.152 -52.436 9.213 1.00 81.88 202 LYS A CA 1
ATOM 1625 C C . LYS A 1 202 ? 19.949 -53.277 10.224 1.00 81.88 202 LYS A C 1
ATOM 1627 O O . LYS A 1 202 ? 19.337 -53.896 11.087 1.00 81.88 202 LYS A O 1
ATOM 1632 N N . ASP A 1 203 ? 21.279 -53.243 10.156 1.00 80.62 203 ASP A N 1
ATOM 1633 C CA . ASP A 1 203 ? 22.189 -54.043 10.986 1.00 80.62 203 ASP A CA 1
ATOM 1634 C C . ASP A 1 203 ? 22.611 -53.294 12.268 1.00 80.62 203 ASP A C 1
ATOM 1636 O O . ASP A 1 203 ? 23.469 -53.748 13.024 1.00 80.62 203 ASP A O 1
ATOM 1640 N N . ARG A 1 204 ? 21.993 -52.134 12.546 1.00 69.38 204 ARG A N 1
ATOM 1641 C CA . ARG A 1 204 ? 22.330 -51.247 13.677 1.00 69.38 204 ARG A CA 1
ATOM 1642 C C . ARG A 1 204 ? 22.327 -51.941 15.041 1.00 69.38 204 ARG A C 1
ATOM 1644 O O . ARG A 1 204 ? 23.067 -51.525 15.923 1.00 69.38 204 ARG A O 1
ATOM 1651 N N . SER A 1 205 ? 21.509 -52.979 15.222 1.00 64.38 205 SER A N 1
ATOM 1652 C CA . SER A 1 205 ? 21.389 -53.712 16.486 1.00 64.38 205 SER A CA 1
ATOM 1653 C C . SER A 1 205 ? 22.704 -54.393 16.872 1.00 64.38 205 SER A C 1
ATOM 1655 O O . SER A 1 205 ? 23.052 -54.392 18.048 1.00 64.38 205 SER A O 1
ATOM 1657 N N . THR A 1 206 ? 23.443 -54.906 15.885 1.00 59.97 206 THR A N 1
ATOM 1658 C CA . THR A 1 206 ? 24.731 -55.602 16.044 1.00 59.97 206 THR A CA 1
ATOM 1659 C C . THR A 1 206 ? 25.873 -54.612 16.299 1.00 59.97 206 THR A C 1
ATOM 1661 O O . THR A 1 206 ? 26.729 -54.824 17.145 1.00 59.97 206 THR A O 1
ATOM 1664 N N . VAL A 1 207 ? 25.831 -53.448 15.642 1.00 58.75 207 VAL A N 1
ATOM 1665 C CA . VAL A 1 207 ? 26.852 -52.391 15.787 1.00 58.75 207 VAL A CA 1
ATOM 1666 C C . VAL A 1 207 ? 26.798 -51.717 17.156 1.00 58.75 207 VAL A C 1
ATOM 1668 O O . VAL A 1 207 ? 27.826 -51.324 17.698 1.00 58.75 207 VAL A O 1
ATOM 1671 N N . VAL A 1 208 ? 25.597 -51.546 17.715 1.00 55.06 208 VAL A N 1
ATOM 1672 C CA . VAL A 1 208 ? 25.426 -50.956 19.050 1.00 55.06 208 VAL A CA 1
ATOM 1673 C C . VAL A 1 208 ? 25.835 -51.951 20.141 1.00 55.06 208 VAL A C 1
ATOM 1675 O O . VAL A 1 208 ? 26.378 -51.516 21.152 1.00 55.06 208 VAL A O 1
ATOM 1678 N N . SER A 1 209 ? 25.647 -53.259 19.919 1.00 48.91 209 SER A N 1
ATOM 1679 C CA . SER A 1 209 ? 26.031 -54.310 20.874 1.00 48.91 209 SER A CA 1
ATOM 1680 C C . SER A 1 209 ? 27.546 -54.544 20.930 1.00 48.91 209 SER A C 1
ATOM 1682 O O . SER A 1 209 ? 28.092 -54.598 22.031 1.00 48.91 209 SER A O 1
ATOM 1684 N N . ASP A 1 210 ? 28.246 -54.544 19.788 1.00 47.06 210 ASP A N 1
ATOM 1685 C CA . ASP A 1 210 ? 29.715 -54.669 19.744 1.00 47.06 210 ASP A CA 1
ATOM 1686 C C . ASP A 1 210 ? 30.433 -53.514 20.471 1.00 47.06 210 ASP A C 1
ATOM 1688 O O . ASP A 1 210 ? 31.480 -53.708 21.084 1.00 47.06 210 ASP A O 1
ATOM 1692 N N . VAL A 1 211 ? 29.868 -52.300 20.456 1.00 51.59 211 VAL A N 1
ATOM 1693 C CA . VAL A 1 211 ? 30.448 -51.140 21.160 1.00 51.59 211 V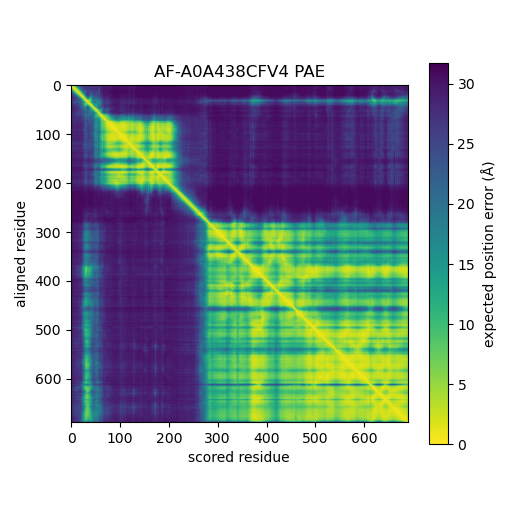AL A CA 1
ATOM 1694 C C . VAL A 1 211 ? 30.173 -51.200 22.666 1.00 51.59 211 VAL A C 1
ATOM 1696 O O . VAL A 1 211 ? 31.039 -50.823 23.453 1.00 51.59 211 VAL A O 1
ATOM 1699 N N . THR A 1 212 ? 29.015 -51.720 23.088 1.00 42.81 212 THR A N 1
ATOM 1700 C CA . THR A 1 212 ? 28.721 -51.938 24.516 1.00 42.81 212 THR A CA 1
ATOM 1701 C C . THR A 1 212 ? 29.485 -53.123 25.115 1.00 42.81 212 THR A C 1
ATOM 1703 O O . THR A 1 212 ? 29.846 -53.067 26.288 1.00 42.81 212 THR A O 1
ATOM 1706 N N . GLU A 1 213 ? 29.805 -54.161 24.333 1.00 36.50 213 GLU A N 1
ATOM 1707 C CA . GLU A 1 213 ? 30.624 -55.288 24.810 1.00 36.50 213 GLU A CA 1
ATOM 1708 C C . GLU A 1 213 ? 32.109 -54.926 24.985 1.00 36.50 213 GLU A C 1
ATOM 1710 O O . GLU A 1 213 ? 32.767 -55.473 25.871 1.00 36.50 213 GLU A O 1
ATOM 1715 N N . ILE A 1 214 ? 32.648 -53.985 24.198 1.00 40.31 214 ILE A N 1
ATOM 1716 C CA . ILE A 1 214 ? 34.029 -53.495 24.378 1.00 40.31 214 ILE A CA 1
ATOM 1717 C C . ILE A 1 214 ? 34.169 -52.685 25.680 1.00 40.31 214 ILE A C 1
ATOM 1719 O O . ILE A 1 214 ? 35.214 -52.762 26.329 1.00 40.31 214 ILE A O 1
ATOM 1723 N N . ASP A 1 215 ? 33.123 -51.964 26.094 1.00 37.94 215 ASP A N 1
ATOM 1724 C CA . ASP A 1 215 ? 33.104 -51.232 27.370 1.00 37.94 215 ASP A CA 1
ATOM 1725 C C . ASP A 1 215 ? 32.883 -52.160 28.581 1.00 37.94 215 ASP A C 1
ATOM 1727 O O . ASP A 1 215 ? 33.387 -51.884 29.667 1.00 37.94 215 ASP A O 1
ATOM 1731 N N . GLN A 1 216 ? 32.204 -53.301 28.403 1.00 35.12 216 GLN A N 1
ATOM 1732 C CA . GLN A 1 216 ? 31.984 -54.284 29.477 1.00 35.12 216 GLN A CA 1
ATOM 1733 C C . GLN A 1 216 ? 33.139 -55.287 29.655 1.00 35.12 216 GLN A C 1
ATOM 1735 O O . GLN A 1 216 ? 33.356 -55.778 30.760 1.00 35.12 216 GLN A O 1
ATOM 1740 N N . LYS A 1 217 ? 33.950 -55.557 28.620 1.00 33.91 217 LYS A N 1
ATOM 1741 C CA . LYS A 1 217 ? 35.110 -56.475 28.709 1.00 33.91 217 LYS A CA 1
ATOM 1742 C C . LYS A 1 217 ? 36.375 -55.871 29.333 1.00 33.91 217 LYS A C 1
ATOM 1744 O O . LYS A 1 217 ? 37.391 -56.557 29.419 1.00 33.91 217 LYS A O 1
ATOM 1749 N N . LYS A 1 218 ? 36.342 -54.615 29.793 1.00 33.97 218 LYS A N 1
ATOM 1750 C CA . LYS A 1 218 ? 37.462 -53.988 30.525 1.00 33.97 218 LYS A CA 1
ATOM 1751 C C . LYS A 1 218 ? 37.302 -53.983 32.046 1.00 33.97 218 LYS A C 1
ATOM 1753 O O . LYS A 1 218 ? 38.174 -53.461 32.735 1.00 33.97 218 LYS A O 1
ATOM 1758 N N . SER A 1 219 ? 36.230 -54.572 32.571 1.00 32.28 219 SER A N 1
ATOM 1759 C CA . SER A 1 219 ? 35.919 -54.574 34.000 1.00 32.28 219 SER A CA 1
ATOM 1760 C C . SER A 1 219 ? 35.762 -55.984 34.563 1.00 32.28 219 SER A C 1
ATOM 1762 O O . SER A 1 219 ? 34.716 -56.302 35.104 1.00 32.28 219 SER A O 1
ATOM 1764 N N . GLU A 1 220 ? 36.794 -56.816 34.463 1.00 30.42 220 GLU A N 1
ATOM 1765 C CA . GLU A 1 220 ? 36.965 -57.989 35.328 1.00 30.42 220 GLU A CA 1
ATOM 1766 C C . GLU A 1 220 ? 38.472 -58.222 35.519 1.00 30.42 220 GLU A C 1
ATOM 1768 O O . GLU A 1 220 ? 39.145 -58.675 34.600 1.00 30.42 220 GLU A O 1
ATOM 1773 N N . PHE A 1 221 ? 39.022 -57.779 36.660 1.00 24.22 221 PHE A N 1
ATOM 1774 C CA . PHE A 1 221 ? 39.843 -58.561 37.607 1.00 24.22 221 PHE A CA 1
ATOM 1775 C C . PHE A 1 221 ? 40.546 -57.653 38.651 1.00 24.22 221 PHE A C 1
ATOM 1777 O O . PHE A 1 221 ? 41.290 -56.739 38.312 1.00 24.22 221 PHE A O 1
ATOM 1784 N N . VAL A 1 222 ? 40.286 -58.016 39.916 1.00 23.64 222 VAL A N 1
ATOM 1785 C CA . VAL A 1 222 ? 40.974 -57.809 41.214 1.00 23.64 222 VAL A CA 1
ATOM 1786 C C . VAL A 1 222 ? 41.205 -56.400 41.772 1.00 23.64 222 VAL A C 1
ATOM 1788 O O . VAL A 1 222 ? 41.993 -55.604 41.278 1.00 23.64 222 VAL A O 1
ATOM 1791 N N . ASN A 1 223 ? 40.591 -56.195 42.937 1.00 34.19 223 ASN A N 1
ATOM 1792 C CA . ASN A 1 223 ? 40.963 -55.223 43.954 1.00 34.19 223 ASN A CA 1
ATOM 1793 C C . ASN A 1 223 ? 41.727 -55.980 45.062 1.00 34.19 223 ASN A C 1
ATOM 1795 O O . ASN A 1 223 ? 41.139 -56.909 45.618 1.00 34.19 223 ASN A O 1
ATOM 1799 N N . LEU A 1 224 ? 42.990 -55.640 45.353 1.00 23.84 224 LEU A N 1
ATOM 1800 C CA . LEU A 1 224 ? 43.590 -55.782 46.690 1.00 23.84 224 LEU A CA 1
ATOM 1801 C C . LEU A 1 224 ? 44.910 -54.997 46.808 1.00 23.84 224 LEU A C 1
ATOM 1803 O O . LEU A 1 224 ? 45.661 -54.861 45.846 1.00 23.84 224 LEU A O 1
ATOM 1807 N N . ASP A 1 225 ? 45.097 -54.503 48.023 1.00 26.42 225 ASP A N 1
ATOM 1808 C CA . ASP A 1 225 ? 45.982 -53.485 48.583 1.00 26.42 225 ASP A CA 1
ATOM 1809 C C . ASP A 1 225 ? 47.515 -53.612 48.448 1.00 26.42 225 ASP A C 1
ATOM 1811 O O . ASP A 1 225 ? 48.072 -54.629 48.047 1.00 26.42 225 ASP A O 1
ATOM 1815 N N . GLU A 1 226 ? 48.134 -52.530 48.951 1.00 24.78 226 GLU A N 1
ATOM 1816 C CA . GLU A 1 226 ? 49.477 -52.360 49.534 1.00 24.78 226 GLU A CA 1
ATOM 1817 C C . GLU A 1 226 ? 50.608 -51.848 48.630 1.00 24.78 226 GLU A C 1
ATOM 1819 O O . GLU A 1 226 ? 51.181 -52.576 47.828 1.00 24.78 226 GLU A O 1
ATOM 1824 N N . LEU A 1 227 ? 51.013 -50.585 48.855 1.00 23.91 227 LEU A N 1
ATOM 1825 C CA . LEU A 1 227 ? 52.316 -50.260 49.469 1.00 23.91 227 LEU A CA 1
ATOM 1826 C C . LEU A 1 227 ? 52.522 -48.733 49.634 1.00 23.91 227 LEU A C 1
ATOM 1828 O O . LEU A 1 227 ? 52.724 -47.996 48.673 1.00 23.91 227 LEU A O 1
ATOM 1832 N N . THR A 1 228 ? 52.514 -48.328 50.911 1.00 24.27 228 THR A N 1
ATOM 1833 C CA . THR A 1 228 ? 53.447 -47.402 51.603 1.00 24.27 228 THR A CA 1
ATOM 1834 C C . THR A 1 228 ? 53.554 -45.913 51.226 1.00 24.27 228 THR A C 1
ATOM 1836 O O . THR A 1 228 ? 53.983 -45.536 50.139 1.00 24.27 228 THR A O 1
ATOM 1839 N N . GLU A 1 229 ? 53.253 -45.072 52.236 1.00 22.31 229 GLU A N 1
ATOM 1840 C CA . GLU A 1 229 ? 54.166 -44.101 52.894 1.00 22.31 229 GLU A CA 1
ATOM 1841 C C . GLU A 1 229 ? 55.521 -43.887 52.190 1.00 22.31 229 GLU A C 1
ATOM 1843 O O . GLU A 1 229 ? 56.206 -44.842 51.862 1.00 22.31 229 GLU A O 1
ATOM 1848 N N . SER A 1 230 ? 56.122 -42.714 52.015 1.00 23.83 230 SER A N 1
ATOM 1849 C CA . SER A 1 230 ? 56.129 -41.394 52.664 1.00 23.83 230 SER A CA 1
ATOM 1850 C C . SER A 1 230 ? 57.156 -40.582 51.817 1.00 23.83 230 SER A C 1
ATOM 1852 O O . SER A 1 230 ? 58.052 -41.172 51.222 1.00 23.83 230 SER A O 1
ATOM 1854 N N . THR A 1 231 ? 57.152 -39.262 51.611 1.00 22.62 231 THR A N 1
ATOM 1855 C CA . THR A 1 231 ? 57.628 -38.196 52.515 1.00 22.62 231 THR A CA 1
ATOM 1856 C C . THR A 1 231 ? 58.010 -36.969 51.639 1.00 22.62 231 THR A C 1
ATOM 1858 O O . THR A 1 231 ? 58.432 -37.136 50.499 1.00 22.62 231 THR A O 1
ATOM 1861 N N . VAL A 1 232 ? 57.996 -35.769 52.243 1.00 24.31 232 VAL A N 1
ATOM 1862 C CA . VAL A 1 232 ? 58.748 -34.521 51.914 1.00 24.31 232 VAL A CA 1
ATOM 1863 C C . VAL A 1 232 ? 58.013 -33.384 51.156 1.00 24.31 232 VAL A C 1
ATOM 1865 O O . VAL A 1 232 ? 57.948 -33.326 49.935 1.00 24.31 232 VAL A O 1
ATOM 1868 N N . GLN A 1 233 ? 57.501 -32.449 51.979 1.00 23.56 233 GLN A N 1
ATOM 1869 C CA . GLN A 1 233 ? 57.571 -30.961 51.959 1.00 23.56 233 GLN A CA 1
ATOM 1870 C C . GLN A 1 233 ? 58.397 -30.289 50.817 1.00 23.56 233 GLN A C 1
ATOM 1872 O O . GLN A 1 233 ? 59.393 -30.834 50.385 1.00 23.56 233 GLN A O 1
ATOM 1877 N N . LYS A 1 234 ? 58.205 -29.049 50.335 1.00 23.97 234 LYS A N 1
ATOM 1878 C CA . LYS A 1 234 ? 57.674 -27.797 50.908 1.00 23.97 234 LYS A CA 1
ATOM 1879 C C . LYS A 1 234 ? 57.634 -26.716 49.804 1.00 23.97 234 LYS A C 1
ATOM 1881 O O . LYS A 1 234 ? 58.491 -26.717 48.926 1.00 23.97 234 LYS A O 1
ATOM 1886 N N . GLY A 1 235 ? 56.765 -25.717 49.987 1.00 22.52 235 GLY A N 1
ATOM 1887 C CA . GLY A 1 235 ? 56.870 -24.363 49.414 1.00 22.52 235 GLY A CA 1
ATOM 1888 C C . GLY A 1 235 ? 55.749 -24.036 48.421 1.00 22.52 235 GLY A C 1
ATOM 1889 O O . GLY A 1 235 ? 55.743 -24.562 47.323 1.00 22.52 235 GLY A O 1
ATOM 1890 N N . GLY A 1 236 ? 54.757 -23.190 48.697 1.00 22.69 236 GLY A N 1
ATOM 1891 C CA . GLY A 1 236 ? 54.551 -22.249 49.794 1.00 22.69 236 GLY A CA 1
ATOM 1892 C C . GLY A 1 236 ? 54.073 -20.910 49.229 1.00 22.69 236 GLY A C 1
ATOM 1893 O O . GLY A 1 236 ? 54.872 -20.206 48.618 1.00 22.69 236 GLY A O 1
ATOM 1894 N N . LYS A 1 237 ? 52.783 -20.611 49.432 1.00 23.22 237 LYS A N 1
ATOM 1895 C CA . LYS A 1 237 ? 52.143 -19.315 49.765 1.00 23.22 237 LYS A CA 1
ATOM 1896 C C . LYS A 1 237 ? 50.641 -19.464 49.482 1.00 23.22 237 LYS A C 1
ATOM 1898 O O . LYS A 1 237 ? 50.267 -19.712 48.341 1.00 23.22 237 LYS A O 1
ATOM 1903 N N . GLU A 1 238 ? 49.818 -19.677 50.514 1.00 22.12 238 GLU A N 1
ATOM 1904 C CA . GLU A 1 238 ? 49.214 -18.631 51.380 1.00 22.12 238 GLU A CA 1
ATOM 1905 C C . GLU A 1 238 ? 48.314 -17.713 50.535 1.00 22.12 238 GLU A C 1
ATOM 1907 O O . GLU A 1 238 ? 48.771 -17.151 49.548 1.00 22.12 238 GLU A O 1
ATOM 1912 N N . ASP A 1 239 ? 47.009 -17.588 50.772 1.00 22.69 239 ASP A N 1
ATOM 1913 C CA . ASP A 1 239 ? 46.250 -17.586 52.029 1.00 22.69 239 ASP A CA 1
ATOM 1914 C C . ASP A 1 239 ? 44.794 -18.040 51.755 1.00 22.69 239 ASP A C 1
ATOM 1916 O O . ASP A 1 239 ? 44.259 -17.764 50.682 1.00 22.69 239 ASP A O 1
ATOM 1920 N N . LYS A 1 240 ? 44.242 -18.970 52.558 1.00 23.05 240 LYS A N 1
ATOM 1921 C CA . LYS A 1 240 ? 43.248 -18.760 53.650 1.00 23.05 240 LYS A CA 1
ATOM 1922 C C . LYS A 1 240 ? 41.903 -18.199 53.138 1.00 23.05 240 LYS A C 1
ATOM 1924 O O . LYS A 1 240 ? 41.875 -17.212 52.427 1.00 23.05 240 LYS A O 1
ATOM 1929 N N . GLU A 1 241 ? 40.739 -18.776 53.439 1.00 23.31 241 GLU A N 1
ATOM 1930 C CA . GLU A 1 241 ? 40.318 -19.310 54.736 1.00 23.31 241 GLU A CA 1
ATOM 1931 C C . GLU A 1 241 ? 39.116 -20.279 54.622 1.00 23.31 241 GLU A C 1
ATOM 1933 O O . GLU A 1 241 ? 38.260 -20.156 53.746 1.00 23.31 241 GLU A O 1
ATOM 1938 N N . ASN A 1 242 ? 39.117 -21.241 55.552 1.00 20.73 242 ASN A N 1
ATOM 1939 C CA . ASN A 1 242 ? 38.140 -22.287 55.891 1.00 20.73 242 ASN A CA 1
ATOM 1940 C C . ASN A 1 242 ? 36.735 -21.741 56.219 1.00 20.73 242 ASN A C 1
ATOM 1942 O O . ASN A 1 242 ? 36.609 -20.671 56.798 1.00 20.73 242 ASN A O 1
ATOM 1946 N N . VAL A 1 243 ? 35.634 -22.381 55.807 1.00 26.64 243 VAL A N 1
ATOM 1947 C CA . VAL A 1 243 ? 35.006 -23.611 56.359 1.00 26.64 243 VAL A CA 1
ATOM 1948 C C . VAL A 1 243 ? 34.613 -23.503 57.835 1.00 26.64 243 VAL A C 1
ATOM 1950 O O . VAL A 1 243 ? 35.464 -23.617 58.708 1.00 26.64 243 VAL A O 1
ATOM 1953 N N . ASN A 1 244 ? 33.304 -23.394 58.084 1.00 22.25 244 ASN A N 1
ATOM 1954 C CA . ASN A 1 244 ? 32.492 -24.209 59.011 1.00 22.25 244 ASN A CA 1
ATOM 1955 C C . ASN A 1 244 ? 31.059 -23.630 59.000 1.00 22.25 244 ASN A C 1
ATOM 1957 O O . ASN A 1 244 ? 30.898 -22.437 58.790 1.00 22.25 244 ASN A O 1
ATOM 1961 N N . SER A 1 245 ? 29.949 -24.331 59.203 1.00 24.41 245 SER A N 1
ATOM 1962 C CA . SER A 1 245 ? 29.650 -25.709 59.586 1.00 24.41 245 SER A CA 1
ATOM 1963 C C . SER A 1 245 ? 28.118 -25.858 59.538 1.00 24.41 245 SER A C 1
ATOM 1965 O O . SER A 1 245 ? 27.408 -24.881 59.744 1.00 24.41 245 SER A O 1
ATOM 1967 N N . GLN A 1 246 ? 27.655 -27.101 59.389 1.00 23.72 246 GLN A N 1
ATOM 1968 C CA . GLN A 1 246 ? 26.428 -27.642 59.995 1.00 23.72 246 GLN A CA 1
ATOM 1969 C C . GLN A 1 246 ? 25.023 -27.195 59.511 1.00 23.72 246 GLN A C 1
ATOM 1971 O O . GLN A 1 246 ? 24.593 -26.075 59.727 1.00 23.72 246 GLN A O 1
ATOM 1976 N N . VAL A 1 247 ? 24.308 -28.208 58.986 1.00 26.94 247 VAL A N 1
ATOM 1977 C CA . VAL A 1 247 ? 22.883 -28.578 59.181 1.00 26.94 247 VAL A CA 1
ATOM 1978 C C . VAL A 1 247 ? 21.806 -27.523 58.874 1.00 26.94 247 VAL A C 1
ATOM 1980 O O . VAL A 1 247 ? 21.675 -26.553 59.600 1.00 26.94 247 VAL A O 1
ATOM 1983 N N . ASP A 1 248 ? 20.951 -27.769 57.870 1.00 23.91 248 ASP A N 1
ATOM 1984 C CA . ASP A 1 248 ? 19.545 -28.131 58.132 1.00 23.91 248 ASP A CA 1
ATOM 1985 C C . ASP A 1 248 ? 18.733 -28.477 56.874 1.00 23.91 248 ASP A C 1
ATOM 1987 O O . ASP A 1 248 ? 18.948 -27.962 55.776 1.00 23.91 248 ASP A O 1
ATOM 1991 N N . LEU A 1 249 ? 17.785 -29.395 57.068 1.00 37.41 249 LEU A N 1
ATOM 1992 C CA . LEU A 1 249 ? 16.757 -29.805 56.116 1.00 37.41 249 LEU A CA 1
ATOM 1993 C C . LEU A 1 249 ? 15.863 -28.618 55.731 1.00 37.41 249 LEU A C 1
ATOM 1995 O O . LEU A 1 249 ? 15.143 -28.088 56.572 1.00 37.41 249 LEU A O 1
ATOM 1999 N N . SER A 1 250 ? 15.790 -28.282 54.443 1.00 26.58 250 SER A N 1
ATOM 2000 C CA . SER A 1 250 ? 14.536 -27.874 53.786 1.00 26.58 250 SER A CA 1
ATOM 2001 C C . SER A 1 250 ? 14.747 -27.654 52.290 1.00 26.58 250 SER A C 1
ATOM 2003 O O . SER A 1 250 ? 15.616 -26.908 51.852 1.00 26.58 250 SER A O 1
ATOM 2005 N N . THR A 1 251 ? 13.929 -28.328 51.491 1.00 35.25 251 THR A N 1
ATOM 2006 C CA . THR A 1 251 ? 13.844 -28.191 50.038 1.00 35.25 251 THR A CA 1
ATOM 2007 C C . THR A 1 251 ? 13.455 -26.756 49.651 1.00 35.25 251 THR A C 1
ATOM 2009 O O . THR A 1 251 ? 12.339 -26.346 49.977 1.00 35.25 251 THR A O 1
ATOM 2012 N N . PRO A 1 252 ? 14.273 -25.997 48.895 1.00 27.53 252 PRO A N 1
ATOM 2013 C CA . PRO A 1 252 ? 13.817 -24.785 48.236 1.00 27.53 252 PRO A CA 1
ATOM 2014 C C . PRO A 1 252 ? 13.352 -25.142 46.824 1.00 27.53 252 PRO A C 1
ATOM 2016 O O . PRO A 1 252 ? 14.086 -25.718 46.017 1.00 27.53 252 PRO A O 1
ATOM 2019 N N . VAL A 1 253 ? 12.107 -24.790 46.525 1.00 31.45 253 VAL A N 1
ATOM 2020 C CA . VAL A 1 253 ? 11.547 -24.779 45.174 1.00 31.45 253 VAL A CA 1
ATOM 2021 C C . VAL A 1 253 ? 12.464 -23.938 44.284 1.00 31.45 253 VAL A C 1
ATOM 2023 O O . VAL A 1 253 ? 12.596 -22.734 44.489 1.00 31.45 253 VAL A O 1
ATOM 2026 N N . ALA A 1 254 ? 13.119 -24.565 43.305 1.00 32.34 254 ALA A N 1
ATOM 2027 C CA . ALA A 1 254 ? 13.925 -23.843 42.334 1.00 32.34 254 ALA A CA 1
ATOM 2028 C C . ALA A 1 254 ? 13.010 -22.951 41.482 1.00 32.34 254 ALA A C 1
ATOM 2030 O O . ALA A 1 254 ? 12.222 -23.436 40.665 1.00 32.34 254 ALA A O 1
ATOM 2031 N N . GLU A 1 255 ? 13.119 -21.638 41.676 1.00 34.50 255 GLU A N 1
ATOM 2032 C CA . GLU A 1 255 ? 12.513 -20.644 40.802 1.00 34.50 255 GLU A CA 1
ATOM 2033 C C . GLU A 1 255 ? 12.988 -20.858 39.361 1.00 34.50 255 GLU A C 1
ATOM 2035 O O . GLU A 1 255 ? 14.185 -20.896 39.057 1.00 34.50 255 GLU A O 1
ATOM 2040 N N . VAL A 1 256 ? 12.030 -20.978 38.442 1.00 37.28 256 VAL A N 1
ATOM 2041 C CA . VAL A 1 256 ? 12.300 -21.020 37.006 1.00 37.28 256 VAL A CA 1
ATOM 2042 C C . VAL A 1 256 ? 12.982 -19.712 36.612 1.00 37.28 256 VAL A C 1
ATOM 2044 O O . VAL A 1 256 ? 12.352 -18.655 36.547 1.00 37.28 256 VAL A O 1
ATOM 2047 N N . ARG A 1 257 ? 14.283 -19.790 36.323 1.00 34.72 257 ARG A N 1
ATOM 2048 C CA . ARG A 1 257 ? 15.111 -18.666 35.878 1.00 34.72 257 ARG A CA 1
ATOM 2049 C C . ARG A 1 257 ? 14.541 -18.103 34.567 1.00 34.72 257 ARG A C 1
ATOM 2051 O O . ARG A 1 257 ? 14.799 -18.629 33.484 1.00 34.72 257 ARG A O 1
ATOM 2058 N N . ARG A 1 258 ? 13.734 -17.037 34.646 1.00 42.59 258 ARG A N 1
ATOM 2059 C CA . ARG A 1 258 ? 13.293 -16.276 33.465 1.00 42.59 258 ARG A CA 1
ATOM 2060 C C . ARG A 1 258 ? 14.530 -15.706 32.775 1.00 42.59 258 ARG A C 1
ATOM 2062 O O . ARG A 1 258 ? 15.399 -15.133 33.426 1.00 42.59 258 ARG A O 1
ATOM 2069 N N . SER A 1 259 ? 14.630 -15.875 31.457 1.00 46.97 259 SER A N 1
ATOM 2070 C CA . SER A 1 259 ? 15.777 -15.364 30.707 1.00 46.97 259 SER A CA 1
ATOM 2071 C C . SER A 1 259 ? 15.867 -13.843 30.847 1.00 46.97 259 SER A C 1
ATOM 2073 O O . SER A 1 259 ? 14.896 -13.153 30.551 1.00 46.97 259 SER A O 1
ATOM 2075 N N . SER A 1 260 ? 17.042 -13.323 31.191 1.00 43.41 260 SER A N 1
ATOM 2076 C CA . SER A 1 260 ? 17.363 -11.887 31.179 1.00 43.41 260 SER A CA 1
ATOM 2077 C C . SER A 1 260 ? 17.629 -11.337 29.769 1.00 43.41 260 SER A C 1
ATOM 2079 O O . SER A 1 260 ? 18.078 -10.204 29.605 1.00 43.41 260 SER A O 1
ATOM 2081 N N . ARG A 1 261 ? 17.379 -12.130 28.717 1.00 46.50 261 ARG A N 1
ATOM 2082 C CA . ARG A 1 261 ? 17.558 -11.689 27.333 1.00 46.50 261 ARG A CA 1
ATOM 2083 C C . ARG A 1 261 ? 16.424 -10.744 26.956 1.00 46.50 261 ARG A C 1
ATOM 2085 O O . ARG A 1 261 ? 15.271 -11.158 26.895 1.00 46.50 261 ARG A O 1
ATOM 2092 N N . ASN A 1 262 ? 16.772 -9.499 26.636 1.00 45.94 262 ASN A N 1
ATOM 2093 C CA . ASN A 1 262 ? 15.861 -8.555 25.995 1.00 45.94 262 ASN A CA 1
ATOM 2094 C C . ASN A 1 262 ? 15.320 -9.165 24.693 1.00 45.94 262 ASN A C 1
ATOM 2096 O O . ASN A 1 262 ? 16.031 -9.253 23.689 1.00 45.94 262 ASN A O 1
ATOM 2100 N N . ILE A 1 263 ? 14.059 -9.599 24.712 1.00 47.66 263 ILE A N 1
ATOM 2101 C CA . ILE A 1 263 ? 13.349 -10.086 23.530 1.00 47.66 263 ILE A CA 1
ATOM 2102 C C . ILE A 1 263 ? 13.104 -8.877 22.623 1.00 47.66 263 ILE A C 1
ATOM 2104 O O . ILE A 1 263 ? 12.209 -8.072 22.870 1.00 47.66 263 ILE A O 1
ATOM 2108 N N . ARG A 1 264 ? 13.906 -8.732 21.564 1.00 49.97 264 ARG A N 1
ATOM 2109 C CA . ARG A 1 264 ? 13.619 -7.785 20.481 1.00 49.97 264 ARG A CA 1
ATOM 2110 C C . ARG A 1 264 ? 12.770 -8.497 19.421 1.00 49.97 264 ARG A C 1
ATOM 2112 O O . ARG A 1 264 ? 13.223 -9.513 18.891 1.00 49.97 264 ARG A O 1
ATOM 2119 N N . PRO A 1 265 ? 11.559 -8.013 19.096 1.00 41.00 265 PRO A N 1
ATOM 2120 C CA . PRO A 1 265 ? 10.767 -8.597 18.022 1.00 41.00 265 PRO A CA 1
ATOM 2121 C C . PRO A 1 265 ? 11.498 -8.463 16.668 1.00 41.00 265 PRO A C 1
ATOM 2123 O O . PRO A 1 265 ? 12.211 -7.480 16.448 1.00 41.00 265 PRO A O 1
ATOM 2126 N N . PRO A 1 266 ? 11.336 -9.423 15.736 1.00 39.50 266 PRO A N 1
ATOM 2127 C CA . PRO A 1 266 ? 11.927 -9.341 14.401 1.00 39.50 266 PRO A CA 1
ATOM 2128 C C . PRO A 1 266 ? 11.464 -8.077 13.657 1.00 39.50 266 PRO A C 1
ATOM 2130 O O . PRO A 1 266 ? 10.262 -7.827 13.560 1.00 39.50 266 PRO A O 1
ATOM 2133 N N . GLN A 1 267 ? 12.393 -7.323 13.051 1.00 45.69 267 GLN A N 1
ATOM 2134 C CA . GLN A 1 267 ? 12.120 -6.068 12.315 1.00 45.69 267 GLN A CA 1
ATOM 2135 C C . GLN A 1 267 ? 11.065 -6.184 11.198 1.00 45.69 267 GLN A C 1
ATOM 2137 O O . GLN A 1 267 ? 10.497 -5.174 10.781 1.00 45.69 267 GLN A O 1
ATOM 2142 N N . ARG A 1 268 ? 10.759 -7.403 10.735 1.00 40.41 268 ARG A N 1
ATOM 2143 C CA . ARG A 1 268 ? 9.698 -7.671 9.753 1.00 40.41 268 ARG A CA 1
ATOM 2144 C C . ARG A 1 268 ? 8.296 -7.288 10.254 1.00 40.41 268 ARG A C 1
ATOM 2146 O O . ARG A 1 268 ? 7.438 -7.003 9.431 1.00 40.41 268 ARG A O 1
ATOM 2153 N N . TYR A 1 269 ? 8.087 -7.253 11.572 1.00 34.88 269 TYR A N 1
ATOM 2154 C CA . TYR A 1 269 ? 6.844 -6.811 12.219 1.00 34.88 269 TYR A CA 1
ATOM 2155 C C . TYR A 1 269 ? 6.974 -5.427 12.870 1.00 34.88 269 TYR A C 1
ATOM 2157 O O . TYR A 1 269 ? 6.203 -5.084 13.765 1.00 34.88 269 TYR A O 1
ATOM 2165 N N . SER A 1 270 ? 7.955 -4.621 12.447 1.00 29.81 270 SER A N 1
ATOM 2166 C CA . SER A 1 270 ? 8.000 -3.217 12.856 1.00 29.81 270 SER A CA 1
ATOM 2167 C C . SER A 1 270 ? 6.731 -2.488 12.367 1.00 29.81 270 SER A C 1
ATOM 2169 O O . SER A 1 270 ? 6.249 -2.795 11.275 1.00 29.81 270 SER A O 1
ATOM 2171 N N . PRO A 1 271 ? 6.175 -1.518 13.120 1.00 31.67 271 PRO A N 1
ATOM 2172 C CA . PRO A 1 271 ? 4.951 -0.782 12.760 1.00 31.67 271 PRO A CA 1
ATOM 2173 C C . PRO A 1 271 ? 5.042 0.093 11.490 1.00 31.67 271 PRO A C 1
ATOM 2175 O O . PRO A 1 271 ? 4.233 1.001 11.311 1.00 31.67 271 PRO A O 1
ATOM 2178 N N . GLY A 1 272 ? 6.002 -0.154 10.593 1.00 31.44 272 GLY A N 1
ATOM 2179 C CA . GLY A 1 272 ? 6.275 0.622 9.379 1.00 31.44 272 GLY A CA 1
ATOM 2180 C C . GLY A 1 272 ? 5.216 0.520 8.276 1.00 31.44 272 GLY A C 1
ATOM 2181 O O . GLY A 1 272 ? 5.445 1.014 7.177 1.00 31.44 272 GLY A O 1
ATOM 2182 N N . LEU A 1 273 ? 4.067 -0.102 8.555 1.00 31.16 273 LEU A N 1
ATOM 2183 C CA . LEU A 1 273 ? 2.883 -0.095 7.691 1.00 31.16 273 LEU A CA 1
ATOM 2184 C C . LEU A 1 273 ? 1.696 0.663 8.308 1.00 31.16 273 LEU A C 1
ATOM 2186 O O . LEU A 1 273 ? 0.567 0.524 7.845 1.00 31.16 273 LEU A O 1
ATOM 2190 N N . ASN A 1 274 ? 1.939 1.489 9.329 1.00 30.56 274 ASN A N 1
ATOM 2191 C CA . ASN A 1 274 ? 1.002 2.548 9.675 1.00 30.56 274 ASN A CA 1
ATOM 2192 C C . ASN A 1 274 ? 1.202 3.718 8.713 1.00 30.56 274 ASN A C 1
ATOM 2194 O O . ASN A 1 274 ? 2.305 4.238 8.554 1.00 30.56 274 ASN A O 1
ATOM 2198 N N . TYR A 1 275 ? 0.103 4.083 8.060 1.00 32.81 275 TYR A N 1
ATOM 2199 C CA . TYR A 1 275 ? -0.065 5.255 7.217 1.00 32.81 275 TYR A CA 1
ATOM 2200 C C . TYR A 1 275 ? 0.822 6.432 7.631 1.00 32.81 275 TYR A C 1
ATOM 2202 O O . TYR A 1 275 ? 0.837 6.851 8.786 1.00 32.81 275 TYR A O 1
ATOM 2210 N N . LEU A 1 276 ? 1.504 6.970 6.626 1.00 32.66 276 LEU A N 1
ATOM 2211 C CA . LEU A 1 276 ? 2.257 8.212 6.612 1.00 32.66 276 LEU A CA 1
ATOM 2212 C C . LEU A 1 276 ? 1.612 9.317 7.481 1.00 32.66 276 LEU A C 1
ATOM 2214 O O . LEU A 1 276 ? 0.744 10.060 7.023 1.00 32.66 276 LEU A O 1
ATOM 2218 N N . LEU A 1 277 ? 2.054 9.452 8.730 1.00 32.00 277 LEU A N 1
ATOM 2219 C CA . LEU A 1 277 ? 1.834 10.644 9.545 1.00 32.00 277 LEU A CA 1
ATOM 2220 C C . LEU A 1 277 ? 3.166 11.380 9.611 1.00 32.00 277 LEU A C 1
ATOM 2222 O O . LEU A 1 277 ? 4.102 10.961 10.282 1.00 32.00 277 LEU A O 1
ATOM 2226 N N . LEU A 1 278 ? 3.261 12.441 8.816 1.00 33.88 278 LEU A N 1
ATOM 2227 C CA . LEU A 1 278 ? 4.422 13.313 8.762 1.00 33.88 278 LEU A CA 1
ATOM 2228 C C . LEU A 1 278 ? 4.427 14.292 9.942 1.00 33.88 278 LEU A C 1
ATOM 2230 O O . LEU A 1 278 ? 3.387 14.859 10.266 1.00 33.88 278 LEU A O 1
ATOM 2234 N N . THR A 1 279 ? 5.657 14.522 10.410 1.00 37.84 279 THR A N 1
ATOM 2235 C CA . THR A 1 279 ? 6.228 15.573 11.274 1.00 37.84 279 THR A CA 1
ATOM 2236 C C . THR A 1 279 ? 6.168 15.378 12.787 1.00 37.84 279 THR A C 1
ATOM 2238 O O . THR A 1 279 ? 5.149 15.615 13.421 1.00 37.84 279 THR A O 1
ATOM 2241 N N . ASP A 1 280 ? 7.350 15.093 13.332 1.00 36.06 280 ASP A N 1
ATOM 2242 C CA . ASP A 1 280 ? 7.766 15.096 14.738 1.00 36.06 280 ASP A CA 1
ATOM 2243 C C . ASP A 1 280 ? 8.081 16.557 15.143 1.00 36.06 280 ASP A C 1
ATOM 2245 O O . ASP A 1 280 ? 9.207 16.930 15.461 1.00 36.06 280 ASP A O 1
ATOM 2249 N N . GLY A 1 281 ? 7.090 17.442 14.988 1.00 45.31 281 GLY A N 1
ATOM 2250 C CA . GLY A 1 281 ? 7.238 18.902 15.065 1.00 45.31 281 GLY A CA 1
ATOM 2251 C C . GLY A 1 281 ? 7.452 19.482 16.469 1.00 45.31 281 GLY A C 1
ATOM 2252 O O . GLY A 1 281 ? 6.973 20.585 16.716 1.00 45.31 281 GLY A O 1
ATOM 2253 N N . GLY A 1 282 ? 8.117 18.756 17.375 1.00 58.50 282 GLY A N 1
ATOM 2254 C CA . GLY A 1 282 ? 8.225 19.125 18.794 1.00 58.50 282 GLY A CA 1
ATOM 2255 C C . GLY A 1 282 ? 6.893 19.007 19.540 1.00 58.50 282 GLY A C 1
ATOM 2256 O O . GLY A 1 282 ? 6.587 19.827 20.394 1.00 58.50 282 GLY A O 1
ATOM 2257 N N . GLU A 1 283 ? 6.055 18.044 19.153 1.00 75.88 283 GLU A N 1
ATOM 2258 C CA . GLU A 1 283 ? 4.756 17.803 19.787 1.00 75.88 283 GLU A CA 1
ATOM 2259 C C . GLU A 1 283 ? 4.941 16.954 21.059 1.00 75.88 283 GLU A C 1
ATOM 2261 O O . GLU A 1 283 ? 5.711 15.994 20.998 1.00 75.88 283 GLU A O 1
ATOM 2266 N N . PRO A 1 284 ? 4.230 17.244 22.168 1.00 72.25 284 PRO A N 1
ATOM 2267 C CA . PRO A 1 284 ? 4.360 16.475 23.407 1.00 72.25 284 PRO A CA 1
ATOM 2268 C C . PRO A 1 284 ? 4.007 14.997 23.220 1.00 72.25 284 PRO A C 1
ATOM 2270 O O . PRO A 1 284 ? 3.035 14.658 22.530 1.00 72.25 284 PRO A O 1
ATOM 2273 N N . GLU A 1 285 ? 4.759 14.105 23.866 1.00 72.19 285 GLU A N 1
ATOM 2274 C CA . GLU A 1 285 ? 4.509 12.665 23.800 1.00 72.19 285 GLU A CA 1
ATOM 2275 C C . GLU A 1 285 ? 3.635 12.150 24.948 1.00 72.19 285 GLU A C 1
ATOM 2277 O O . GLU A 1 285 ? 3.049 11.066 24.814 1.00 72.19 285 GLU A O 1
ATOM 2282 N N . CYS A 1 286 ? 3.513 12.900 26.045 1.00 73.31 286 CYS A N 1
ATOM 2283 C CA . CYS A 1 286 ? 2.696 12.552 27.208 1.00 73.31 286 CYS A CA 1
ATOM 2284 C C . CYS A 1 286 ? 1.979 13.771 27.816 1.00 73.31 286 CYS A C 1
ATOM 2286 O O . CYS A 1 286 ? 2.213 14.914 27.429 1.00 73.31 286 CYS A O 1
ATOM 2288 N N . TYR A 1 287 ? 1.062 13.500 28.749 1.00 77.56 287 TYR A N 1
ATOM 2289 C CA . TYR A 1 287 ? 0.288 14.525 29.449 1.00 77.56 287 TYR A CA 1
ATOM 2290 C C . TYR A 1 287 ? 1.184 15.474 30.258 1.00 77.56 287 TYR A C 1
ATOM 2292 O O . TYR A 1 287 ? 1.019 16.689 30.179 1.00 77.56 287 TYR A O 1
ATOM 2300 N N . ASP A 1 288 ? 2.180 14.927 30.957 1.00 75.62 288 ASP A N 1
ATOM 2301 C CA . ASP A 1 288 ? 3.094 15.709 31.795 1.00 75.62 288 ASP A CA 1
ATOM 2302 C C . ASP A 1 288 ? 3.941 16.684 30.964 1.00 75.62 288 ASP A C 1
ATOM 2304 O O . ASP A 1 288 ? 4.070 17.854 31.319 1.00 75.62 288 ASP A O 1
ATOM 2308 N N . GLU A 1 289 ? 4.445 16.243 29.807 1.00 78.00 289 GLU A N 1
ATOM 2309 C CA . GLU A 1 289 ? 5.158 17.107 28.856 1.00 78.00 289 GLU A CA 1
ATOM 2310 C C . GLU A 1 289 ? 4.251 18.206 28.288 1.00 78.00 289 GLU A C 1
ATOM 2312 O O . GLU A 1 289 ? 4.688 19.343 28.125 1.00 78.00 289 GLU A O 1
ATOM 2317 N N . ALA A 1 290 ? 2.976 17.901 28.016 1.00 77.25 290 ALA A N 1
ATOM 2318 C CA . ALA A 1 290 ? 2.026 18.887 27.502 1.00 77.25 290 ALA A CA 1
ATOM 2319 C C . ALA A 1 290 ? 1.681 19.977 28.533 1.00 77.25 290 ALA A C 1
ATOM 2321 O O . ALA A 1 290 ? 1.394 21.111 28.146 1.00 77.25 290 ALA A O 1
ATOM 2322 N N . LEU A 1 291 ? 1.715 19.651 29.830 1.00 78.62 291 LEU A N 1
ATOM 2323 C CA . LEU A 1 291 ? 1.505 20.614 30.916 1.00 78.62 291 LEU A CA 1
ATOM 2324 C C . LEU A 1 291 ? 2.748 21.450 31.239 1.00 78.62 291 LEU A C 1
ATOM 2326 O O . LEU A 1 291 ? 2.608 22.579 31.706 1.00 78.62 291 LEU A O 1
ATOM 2330 N N . GLN A 1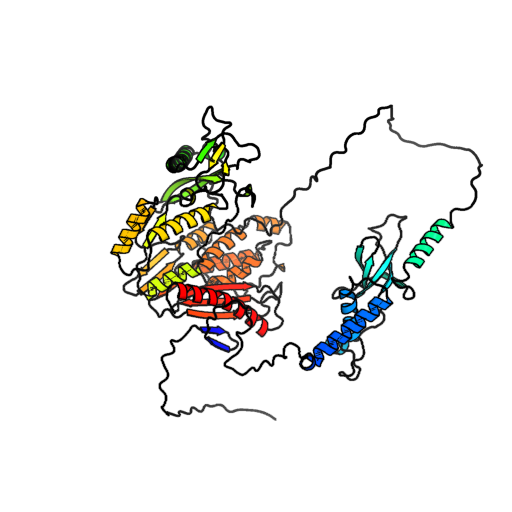 292 ? 3.943 20.910 30.998 1.00 76.25 292 GLN A N 1
ATOM 2331 C CA . GLN A 1 292 ? 5.214 21.615 31.204 1.00 76.25 292 GLN A CA 1
ATOM 2332 C C . GLN A 1 292 ? 5.613 22.507 30.015 1.00 76.25 292 GLN A C 1
ATOM 2334 O O . GLN A 1 292 ? 6.521 23.326 30.145 1.00 76.25 292 GLN A O 1
ATOM 2339 N N . ASP A 1 293 ? 4.938 22.372 28.870 1.00 76.25 293 ASP A N 1
ATOM 2340 C CA . ASP A 1 293 ? 5.119 23.220 27.687 1.00 76.25 293 ASP A CA 1
ATOM 2341 C C . ASP A 1 293 ? 4.660 24.671 27.955 1.00 76.25 293 ASP A C 1
ATOM 2343 O O . ASP A 1 293 ? 3.661 24.923 28.633 1.00 76.25 293 ASP A O 1
ATOM 2347 N N . GLU A 1 294 ? 5.336 25.646 27.341 1.00 76.12 294 GLU A N 1
ATOM 2348 C CA . GLU A 1 294 ? 4.973 27.072 27.377 1.00 76.12 294 GLU A CA 1
ATOM 2349 C C . GLU A 1 294 ? 3.542 27.323 26.861 1.00 76.12 294 GLU A C 1
ATOM 2351 O O . GLU A 1 294 ? 2.907 28.323 27.196 1.00 76.12 294 GLU A O 1
ATOM 2356 N N . ASN A 1 295 ? 3.014 26.410 26.037 1.00 80.75 295 ASN A N 1
ATOM 2357 C CA . ASN A 1 295 ? 1.654 26.465 25.494 1.00 80.75 295 ASN A CA 1
ATOM 2358 C C . ASN A 1 295 ? 0.639 25.573 26.239 1.00 80.75 295 ASN A C 1
ATOM 2360 O O . ASN A 1 295 ? -0.417 25.266 25.673 1.00 80.75 295 ASN A O 1
ATOM 2364 N N . SER A 1 296 ? 0.914 25.182 27.487 1.00 80.31 296 SER A N 1
ATOM 2365 C CA . SER A 1 296 ? 0.078 24.272 28.291 1.00 80.31 296 SER A CA 1
ATOM 2366 C C . SER A 1 296 ? -1.410 24.639 28.322 1.00 80.31 296 SER A C 1
ATOM 2368 O O . SER A 1 296 ? -2.257 23.777 28.089 1.00 80.31 296 SER A O 1
ATOM 2370 N N . SER A 1 297 ? -1.761 25.922 28.468 1.00 84.44 297 SER A N 1
ATOM 2371 C CA . SER A 1 297 ? -3.166 26.366 28.483 1.00 84.44 297 SER A CA 1
ATOM 2372 C C . SER A 1 297 ? -3.915 26.053 27.178 1.00 84.44 297 SER A C 1
ATOM 2374 O O . SER A 1 297 ? -5.113 25.768 27.194 1.00 84.44 297 SER A O 1
ATOM 2376 N N . LYS A 1 298 ? -3.224 26.073 26.027 1.00 85.88 298 LYS A N 1
ATOM 2377 C CA . LYS A 1 298 ? -3.821 25.720 24.724 1.00 85.88 298 LYS A CA 1
ATOM 2378 C C . LYS A 1 298 ? -3.999 24.210 24.584 1.00 85.88 298 LYS A C 1
ATOM 2380 O O . LYS A 1 298 ? -4.972 23.770 23.970 1.00 85.88 298 LYS A O 1
ATOM 2385 N N . TRP A 1 299 ? -3.080 23.421 25.143 1.00 86.56 299 TRP A N 1
ATOM 2386 C CA . TRP A 1 299 ? -3.213 21.967 25.200 1.00 86.56 299 TRP A CA 1
ATOM 2387 C C . TRP A 1 299 ? -4.355 21.540 26.119 1.00 86.56 299 TRP A C 1
ATOM 2389 O O . TRP A 1 299 ? -5.136 20.671 25.738 1.00 86.56 299 TRP A O 1
ATOM 2399 N N . GLU A 1 300 ? -4.511 22.193 27.270 1.00 86.12 300 GLU A N 1
ATOM 2400 C CA . GLU A 1 300 ? -5.611 21.938 28.201 1.00 86.12 300 GLU A CA 1
ATOM 2401 C C . GLU A 1 300 ? -6.973 22.256 27.575 1.00 86.12 300 GLU A C 1
ATOM 2403 O O . GLU A 1 300 ? -7.888 21.436 27.650 1.00 86.12 300 GLU A O 1
ATOM 2408 N N . LEU A 1 301 ? -7.091 23.392 26.876 1.00 87.00 301 LEU A N 1
ATOM 2409 C CA . LEU A 1 301 ? -8.302 23.727 26.123 1.00 87.00 301 LEU A CA 1
ATOM 2410 C C . LEU A 1 301 ? -8.610 22.663 25.058 1.00 87.00 301 LEU A C 1
ATOM 2412 O O . LEU A 1 301 ? -9.742 22.205 24.949 1.00 87.00 301 LEU A O 1
ATOM 2416 N N . ALA A 1 302 ? -7.593 22.203 24.324 1.00 86.38 302 ALA A N 1
ATOM 2417 C CA . ALA A 1 302 ? -7.767 21.155 23.322 1.00 86.38 302 ALA A CA 1
ATOM 2418 C C . ALA A 1 302 ? -8.164 19.793 23.929 1.00 86.38 302 ALA A C 1
ATOM 2420 O O . ALA A 1 302 ? -8.849 19.014 23.265 1.00 86.38 302 ALA A O 1
ATOM 2421 N N . MET A 1 303 ? -7.735 19.487 25.159 1.00 87.75 303 MET A N 1
ATOM 2422 C CA . MET A 1 303 ? -8.159 18.287 25.891 1.00 87.75 303 MET A CA 1
ATOM 2423 C C . MET A 1 303 ? -9.599 18.407 26.393 1.00 87.75 303 MET A C 1
ATOM 2425 O O . MET A 1 303 ? -10.357 17.446 26.260 1.00 87.75 303 MET A O 1
ATOM 2429 N N . LYS A 1 304 ? -9.991 19.582 26.905 1.00 87.50 304 LYS A N 1
ATOM 2430 C CA . LYS A 1 304 ? -11.378 19.878 27.299 1.00 87.50 304 LYS A CA 1
ATOM 2431 C C . LYS A 1 304 ? -12.329 19.755 26.109 1.00 87.50 304 LYS A C 1
ATOM 2433 O O . LYS A 1 304 ? -13.293 19.010 26.204 1.00 87.50 304 LYS A O 1
ATOM 2438 N N . ASP A 1 305 ? -11.985 20.337 24.959 1.00 86.19 305 ASP A N 1
ATOM 2439 C CA . ASP A 1 305 ? -12.779 20.224 23.724 1.00 86.19 305 ASP A CA 1
ATOM 2440 C C . ASP A 1 305 ? -13.017 18.758 23.294 1.00 86.19 305 ASP A C 1
ATOM 2442 O O . ASP A 1 305 ? -14.109 18.386 22.844 1.00 86.19 305 ASP A O 1
ATOM 2446 N N . GLU A 1 306 ? -11.989 17.906 23.398 1.00 86.75 306 GLU A N 1
ATOM 2447 C CA . GLU A 1 306 ? -12.113 16.475 23.087 1.00 86.75 306 GLU A CA 1
ATOM 2448 C C . GLU A 1 306 ? -12.973 15.759 24.141 1.00 86.75 306 GLU A C 1
ATOM 2450 O O . GLU A 1 306 ? -13.822 14.944 23.777 1.00 86.75 306 GLU A O 1
ATOM 2455 N N . MET A 1 307 ? -12.811 16.082 25.428 1.00 87.00 307 MET A N 1
ATOM 2456 C CA . MET A 1 307 ? -13.616 15.507 26.509 1.00 87.00 307 MET A CA 1
ATOM 2457 C C . MET A 1 307 ? -15.097 15.882 26.386 1.00 87.00 307 MET A C 1
ATOM 2459 O O . MET A 1 307 ? -15.958 15.006 26.462 1.00 87.00 307 MET A O 1
ATOM 2463 N N . ASP A 1 308 ? -15.401 17.145 26.095 1.00 85.88 308 ASP A N 1
ATOM 2464 C CA . ASP A 1 308 ? -16.764 17.627 25.858 1.00 85.88 308 ASP A CA 1
ATOM 2465 C C . ASP A 1 308 ? -17.400 16.908 24.662 1.00 85.88 308 ASP A C 1
ATOM 2467 O O . ASP A 1 308 ? -18.567 16.508 24.701 1.00 85.88 308 ASP A O 1
ATOM 2471 N N . SER A 1 309 ? -16.610 16.648 23.615 1.00 83.31 309 SER A N 1
ATOM 2472 C CA . SER A 1 309 ? -17.051 15.852 22.464 1.00 83.31 309 SER A CA 1
ATOM 2473 C C . SER A 1 309 ? -17.347 14.392 22.843 1.00 83.31 309 SER A C 1
ATOM 2475 O O . SER A 1 309 ? -18.277 13.789 22.302 1.00 83.31 309 SER A O 1
ATOM 2477 N N . LEU A 1 310 ? -16.579 13.802 23.762 1.00 85.25 310 LEU A N 1
ATOM 2478 C CA . LEU A 1 310 ? -16.772 12.427 24.237 1.00 85.25 310 LEU A CA 1
ATOM 2479 C C . LEU A 1 310 ? -17.999 12.299 25.147 1.00 85.25 310 LEU A C 1
ATOM 2481 O O . LEU A 1 310 ? -18.778 11.350 24.988 1.00 85.25 310 LEU A O 1
ATOM 2485 N N . LEU A 1 311 ? -18.193 13.266 26.046 1.00 84.31 311 LEU A N 1
ATOM 2486 C CA . LEU A 1 311 ? -19.348 13.355 26.938 1.00 84.31 311 LEU A CA 1
ATOM 2487 C C . LEU A 1 311 ? -20.636 13.620 26.149 1.00 84.31 311 LEU A C 1
ATOM 2489 O O . LEU A 1 311 ? -21.625 12.912 26.336 1.00 84.31 311 LEU A O 1
ATOM 2493 N N . GLY A 1 312 ? -20.604 14.552 25.190 1.00 82.12 312 GLY A N 1
ATOM 2494 C CA . GLY A 1 312 ? -21.746 14.863 24.324 1.00 82.12 312 GLY A CA 1
ATOM 2495 C C . GLY A 1 312 ? -22.215 13.678 23.470 1.00 82.12 312 GLY A C 1
ATOM 2496 O O . GLY A 1 312 ? -23.405 13.552 23.190 1.00 82.12 312 GLY A O 1
ATOM 2497 N N . ASN A 1 313 ? -21.307 12.767 23.102 1.00 81.06 313 ASN A N 1
ATOM 2498 C CA . ASN A 1 313 ? -21.636 11.545 22.357 1.00 81.06 313 ASN A CA 1
ATOM 2499 C C . ASN A 1 313 ? -22.015 10.343 23.248 1.00 81.06 313 ASN A C 1
ATOM 2501 O O . ASN A 1 313 ? -22.279 9.264 22.709 1.00 81.06 313 ASN A O 1
ATOM 2505 N N . GLN A 1 314 ? -22.033 10.504 24.581 1.00 83.62 314 GLN A N 1
ATOM 2506 C CA . GLN A 1 314 ? -22.251 9.420 25.553 1.00 83.62 314 GLN A CA 1
ATOM 2507 C C . GLN A 1 314 ? -21.332 8.214 25.286 1.00 83.62 314 GLN A C 1
ATOM 2509 O O . GLN A 1 314 ? -21.773 7.066 25.190 1.00 83.62 314 GLN A O 1
ATOM 2514 N N . THR A 1 315 ? -20.038 8.494 25.100 1.00 84.25 315 THR A N 1
ATOM 2515 C CA . THR A 1 315 ? -19.054 7.502 24.632 1.00 84.25 315 THR A CA 1
ATOM 2516 C C . THR A 1 315 ? -18.886 6.337 25.607 1.00 84.25 315 THR A C 1
ATOM 2518 O O . THR A 1 315 ? -18.702 5.197 25.174 1.00 84.25 315 THR A O 1
ATOM 2521 N N . TRP A 1 316 ? -18.960 6.600 26.912 1.00 87.19 316 TRP A N 1
ATOM 2522 C CA . TRP A 1 316 ? -18.808 5.592 27.955 1.00 87.19 316 TRP A CA 1
ATOM 2523 C C . TRP A 1 316 ? -19.672 5.882 29.181 1.00 87.19 316 TRP A C 1
ATOM 2525 O O . TRP A 1 316 ? -20.149 6.997 29.376 1.00 87.19 316 TRP A O 1
ATOM 2535 N N . GLU A 1 317 ? -19.824 4.864 30.020 1.00 88.12 317 GLU A N 1
ATOM 2536 C CA . GLU A 1 317 ? -20.435 4.935 31.348 1.00 88.12 317 GLU A CA 1
ATOM 2537 C C . GLU A 1 317 ? -19.436 4.467 32.414 1.00 88.12 317 GLU A C 1
ATOM 2539 O O . GLU A 1 317 ? -18.606 3.599 32.144 1.00 88.12 317 GLU A O 1
ATOM 2544 N N . LEU A 1 318 ? -19.478 5.056 33.609 1.00 86.81 318 LEU A N 1
ATOM 2545 C CA . LEU A 1 318 ? -18.601 4.665 34.716 1.00 86.81 318 LEU A CA 1
ATOM 2546 C C . LEU A 1 318 ? -19.225 3.496 35.475 1.00 86.81 318 LEU A C 1
ATOM 2548 O O . LEU A 1 318 ? -20.341 3.618 35.976 1.00 86.81 318 LEU A O 1
ATOM 2552 N N . ILE A 1 319 ? -18.506 2.376 35.555 1.00 86.88 319 ILE A N 1
ATOM 2553 C CA . ILE A 1 319 ? -18.925 1.182 36.300 1.00 86.88 319 ILE A CA 1
ATOM 2554 C C . ILE A 1 319 ? -17.735 0.508 36.985 1.00 86.88 319 ILE A C 1
ATOM 2556 O O . ILE A 1 319 ? -16.579 0.733 36.627 1.00 86.88 319 ILE A O 1
ATOM 2560 N N . GLU A 1 320 ? -18.014 -0.342 37.969 1.00 84.31 320 GLU A N 1
ATOM 2561 C CA . GLU A 1 320 ? -16.995 -1.199 38.575 1.00 84.31 320 GLU A CA 1
ATOM 2562 C C . GLU A 1 320 ? -16.528 -2.266 37.578 1.00 84.31 320 GLU A C 1
ATOM 2564 O O . GLU A 1 320 ? -17.310 -2.765 36.763 1.00 84.31 320 GLU A O 1
ATOM 2569 N N . LEU A 1 321 ? -15.237 -2.609 37.625 1.00 84.75 321 LEU A N 1
ATOM 2570 C CA . LEU A 1 321 ? -14.654 -3.595 36.720 1.00 84.75 321 LEU A CA 1
ATOM 2571 C C . LEU A 1 321 ? -15.228 -4.992 37.023 1.00 84.75 321 LEU A C 1
ATOM 2573 O O . LEU A 1 321 ? -14.987 -5.518 38.112 1.00 84.75 321 LEU A O 1
ATOM 2577 N N . PRO A 1 322 ? -15.930 -5.642 36.076 1.00 83.25 322 PRO A N 1
ATOM 2578 C CA . PRO A 1 322 ? -16.495 -6.962 36.322 1.00 83.25 322 PRO A CA 1
ATOM 2579 C C . PRO A 1 322 ? -15.415 -8.028 36.495 1.00 83.25 322 PRO A C 1
ATOM 2581 O O . PRO A 1 322 ? -14.360 -7.990 35.851 1.00 83.25 322 PRO A O 1
ATOM 2584 N N . VAL A 1 323 ? -15.708 -9.024 37.330 1.00 76.69 323 VAL A N 1
ATOM 2585 C CA . VAL A 1 323 ? -14.777 -10.112 37.649 1.00 76.69 323 VAL A CA 1
ATOM 2586 C C . VAL A 1 323 ? -14.371 -10.854 36.369 1.00 76.69 323 VAL A C 1
ATOM 2588 O O . VAL A 1 323 ? -15.213 -11.328 35.610 1.00 76.69 323 VAL A O 1
ATOM 2591 N N . GLY A 1 324 ? -13.062 -10.939 36.112 1.00 77.81 324 GLY A N 1
ATOM 2592 C CA . GLY A 1 324 ? -12.499 -11.630 34.945 1.00 77.81 324 GLY A CA 1
ATOM 2593 C C . GLY A 1 324 ? -12.356 -10.785 33.670 1.00 77.81 324 GLY A C 1
ATOM 2594 O O . GLY A 1 324 ? -11.830 -11.288 32.675 1.00 77.81 324 GLY A O 1
ATOM 2595 N N . LYS A 1 325 ? -12.761 -9.506 33.678 1.00 80.44 325 LYS A N 1
ATOM 2596 C CA . LYS A 1 325 ? -12.519 -8.559 32.573 1.00 80.44 325 LYS A CA 1
ATOM 2597 C C . LYS A 1 325 ? -11.296 -7.684 32.856 1.00 80.44 325 LYS A C 1
ATOM 2599 O O . LYS A 1 325 ? -10.947 -7.422 34.002 1.00 80.44 325 LYS A O 1
ATOM 2604 N N . LYS A 1 326 ? -10.618 -7.236 31.795 1.00 83.62 326 LYS A N 1
ATOM 2605 C CA . LYS A 1 326 ? -9.428 -6.378 31.885 1.00 83.62 326 LYS A CA 1
ATOM 2606 C C . LYS A 1 326 ? -9.736 -4.990 31.332 1.00 83.62 326 LYS A C 1
ATOM 2608 O O . LYS A 1 326 ? -10.249 -4.877 30.224 1.00 83.62 326 LYS A O 1
ATOM 2613 N N . ALA A 1 327 ? -9.356 -3.950 32.071 1.00 86.44 327 ALA A N 1
ATOM 2614 C CA . ALA A 1 327 ? -9.425 -2.578 31.585 1.00 86.44 327 ALA A CA 1
ATOM 2615 C C . ALA A 1 327 ? -8.264 -2.263 30.624 1.00 86.44 327 ALA A C 1
ATOM 2617 O O . ALA A 1 327 ? -7.097 -2.578 30.886 1.00 86.44 327 ALA A O 1
ATOM 2618 N N . LEU A 1 328 ? -8.594 -1.636 29.498 1.00 88.00 328 LEU A N 1
ATOM 2619 C CA . LEU A 1 328 ? -7.644 -1.129 28.517 1.00 88.00 328 LEU A CA 1
ATOM 2620 C C . LEU A 1 328 ? -7.077 0.213 28.978 1.00 88.00 328 LEU A C 1
ATOM 2622 O O . LEU A 1 328 ? -7.778 1.059 29.529 1.00 88.00 328 LEU A O 1
ATOM 2626 N N . HIS A 1 329 ? -5.799 0.427 28.698 1.00 87.69 329 HIS A N 1
ATOM 2627 C CA . HIS A 1 329 ? -5.160 1.712 28.961 1.00 87.69 329 HIS A CA 1
ATOM 2628 C C . HIS A 1 329 ? -5.458 2.695 27.827 1.00 87.69 329 HIS A C 1
ATOM 2630 O O . HIS A 1 329 ? -5.649 2.295 26.675 1.00 87.69 329 HIS A O 1
ATOM 2636 N N . ASN A 1 330 ? -5.420 3.986 28.133 1.00 88.62 330 ASN A N 1
ATOM 2637 C CA . ASN A 1 330 ? -5.527 5.066 27.158 1.00 88.62 330 ASN A CA 1
ATOM 2638 C C . ASN A 1 330 ? -4.212 5.874 27.094 1.00 88.62 330 ASN A C 1
ATOM 2640 O O . ASN A 1 330 ? -3.257 5.590 27.822 1.00 88.62 330 ASN A O 1
ATOM 2644 N N . LYS A 1 331 ? -4.114 6.778 26.119 1.00 87.69 331 LYS A N 1
ATOM 2645 C CA . LYS A 1 331 ? -3.021 7.739 25.939 1.00 87.69 331 LYS A CA 1
ATOM 2646 C C . LYS A 1 331 ? -3.555 8.975 25.210 1.00 87.69 331 LYS A C 1
ATOM 2648 O O . LYS A 1 331 ? -4.325 8.843 24.255 1.00 87.69 331 LYS A O 1
ATOM 2653 N N . TRP A 1 332 ? -3.081 10.153 25.599 1.00 85.06 332 TRP A N 1
ATOM 2654 C CA . TRP A 1 332 ? -3.285 11.388 24.848 1.00 85.06 332 TRP A CA 1
ATOM 2655 C C . TRP A 1 332 ? -2.326 11.491 23.656 1.00 85.06 332 TRP A C 1
ATOM 2657 O O . TRP A 1 332 ? -1.131 11.210 23.762 1.00 85.06 332 TRP A O 1
ATOM 2667 N N . VAL A 1 333 ? -2.860 11.876 22.497 1.00 84.88 333 VAL A N 1
ATOM 2668 C CA . VAL A 1 333 ? -2.080 12.159 21.287 1.00 84.88 333 VAL A CA 1
ATOM 2669 C C . VAL A 1 333 ? -2.256 13.621 20.910 1.00 84.88 333 VAL A C 1
ATOM 2671 O O . VAL A 1 333 ? -3.356 14.049 20.547 1.00 84.88 333 VAL A O 1
ATOM 2674 N N . TYR A 1 334 ? -1.152 14.360 20.950 1.00 82.62 334 TYR A N 1
ATOM 2675 C CA . TYR A 1 334 ? -1.100 15.785 20.654 1.00 82.62 334 TYR A CA 1
ATOM 2676 C C . TYR A 1 334 ? -0.667 16.031 19.210 1.00 82.62 334 TYR A C 1
ATOM 2678 O O . TYR A 1 334 ? 0.167 15.313 18.645 1.00 82.62 334 TYR A O 1
ATOM 2686 N N . ARG A 1 335 ? -1.302 17.023 18.581 1.00 80.00 335 ARG A N 1
ATOM 2687 C CA . ARG A 1 335 ? -0.998 17.468 17.222 1.00 80.00 335 ARG A CA 1
ATOM 2688 C C . ARG A 1 335 ? -1.127 18.975 17.082 1.00 80.00 335 ARG A C 1
ATOM 2690 O O . ARG A 1 335 ? -2.152 19.547 17.454 1.00 80.00 335 ARG A O 1
ATOM 2697 N N . ILE A 1 336 ? -0.135 19.591 16.449 1.00 81.56 336 ILE A N 1
ATOM 2698 C CA . ILE A 1 336 ? -0.172 20.991 16.032 1.00 81.56 336 ILE A CA 1
ATOM 2699 C C . ILE A 1 336 ? -0.525 21.029 14.546 1.00 81.56 336 ILE A C 1
ATOM 2701 O O . ILE A 1 336 ? 0.154 20.463 13.691 1.00 81.56 336 ILE A O 1
ATOM 2705 N N . LYS A 1 337 ? -1.624 21.701 14.216 1.00 74.12 337 LYS A N 1
ATOM 2706 C CA . LYS A 1 337 ? -2.036 21.949 12.837 1.00 74.12 337 LYS A CA 1
ATOM 2707 C C . LYS A 1 337 ? -1.705 23.383 12.465 1.00 74.12 337 LYS A C 1
ATOM 2709 O O . LYS A 1 337 ? -2.235 24.307 13.065 1.00 74.12 337 LYS A O 1
ATOM 2714 N N . ASN A 1 338 ? -0.888 23.558 11.436 1.00 69.19 338 ASN A N 1
ATOM 2715 C CA . ASN A 1 338 ? -0.678 24.871 10.837 1.00 69.19 338 ASN A CA 1
ATOM 2716 C C . ASN A 1 338 ? -1.833 25.150 9.872 1.00 69.19 338 ASN A C 1
ATOM 2718 O O . ASN A 1 338 ? -2.043 24.386 8.923 1.00 69.19 338 ASN A O 1
ATOM 2722 N N . GLU A 1 339 ? -2.600 26.204 10.131 1.00 71.38 339 GLU A N 1
ATOM 2723 C CA . GLU A 1 339 ? -3.638 26.667 9.216 1.00 71.38 339 GLU A CA 1
ATOM 2724 C C . GLU A 1 339 ? -3.028 27.472 8.058 1.00 71.38 339 GLU A C 1
ATOM 2726 O O . GLU A 1 339 ? -1.864 27.876 8.090 1.00 71.38 339 GLU A O 1
ATOM 2731 N N . HIS A 1 340 ? -3.814 27.685 6.999 1.00 54.06 340 HIS A N 1
ATOM 2732 C CA . HIS A 1 340 ? -3.365 28.411 5.804 1.00 54.06 340 HIS A CA 1
ATOM 2733 C C . HIS A 1 340 ? -3.007 29.879 6.084 1.00 54.06 340 HIS A C 1
ATOM 2735 O O . HIS A 1 340 ? -2.228 30.455 5.334 1.00 54.06 340 HIS A O 1
ATOM 2741 N N . ASP A 1 341 ? -3.536 30.438 7.173 1.00 58.50 341 ASP A N 1
ATOM 2742 C CA . ASP A 1 341 ? -3.280 31.802 7.650 1.00 58.50 341 ASP A CA 1
ATOM 2743 C C . ASP A 1 341 ? -1.997 31.910 8.504 1.00 58.50 341 ASP A C 1
ATOM 2745 O O . ASP A 1 341 ? -1.688 32.944 9.083 1.00 58.50 341 ASP A O 1
ATOM 2749 N N . GLY A 1 342 ? -1.247 30.810 8.652 1.00 61.94 342 GLY A N 1
ATOM 2750 C CA . GLY A 1 342 ? -0.052 30.750 9.499 1.00 61.94 342 GLY A CA 1
ATOM 2751 C C . GLY A 1 342 ? -0.339 30.568 10.995 1.00 61.94 342 GLY A C 1
ATOM 2752 O O . GLY A 1 342 ? 0.595 30.348 11.768 1.00 61.94 342 GLY A O 1
ATOM 2753 N N . SER A 1 343 ? -1.608 30.587 11.415 1.00 73.75 343 SER A N 1
ATOM 2754 C CA . SER A 1 343 ? -2.009 30.302 12.794 1.00 73.75 343 SER A CA 1
ATOM 2755 C C . SER A 1 343 ? -1.822 28.818 13.150 1.00 73.75 343 SER A C 1
ATOM 2757 O O . SER A 1 343 ? -2.007 27.915 12.328 1.00 73.75 343 SER A O 1
ATOM 2759 N N . LYS A 1 344 ? -1.419 28.551 14.398 1.00 79.62 344 LYS A N 1
ATOM 2760 C CA . LYS A 1 344 ? -1.226 27.195 14.930 1.00 79.62 344 LYS A CA 1
ATOM 2761 C C . LYS A 1 344 ? -2.457 26.776 15.723 1.00 79.62 344 LYS A C 1
ATOM 2763 O O . LYS A 1 344 ? -2.772 27.370 16.752 1.00 79.62 344 LYS A O 1
ATOM 2768 N N . ARG A 1 345 ? -3.127 25.721 15.271 1.00 82.19 345 ARG A N 1
ATOM 2769 C CA . ARG A 1 345 ? -4.247 25.091 15.965 1.00 82.19 345 ARG A CA 1
ATOM 2770 C C . ARG A 1 345 ? -3.783 23.847 16.710 1.00 82.19 345 ARG A C 1
ATOM 2772 O O . ARG A 1 345 ? -3.300 22.893 16.104 1.00 82.19 345 ARG A O 1
ATOM 2779 N N . TYR A 1 346 ? -4.008 23.839 18.015 1.00 83.12 346 TYR A N 1
ATOM 2780 C CA . TYR A 1 346 ? -3.691 22.725 18.900 1.00 83.12 346 TYR A CA 1
ATOM 2781 C C . TYR A 1 346 ? -4.832 21.706 18.873 1.00 83.12 346 TYR A C 1
ATOM 2783 O O . TYR A 1 346 ? -6.009 22.073 18.852 1.00 83.12 346 TYR A O 1
ATOM 2791 N N . LYS A 1 347 ? -4.496 20.419 18.796 1.00 83.88 347 LYS A N 1
ATOM 2792 C CA . LYS A 1 347 ? -5.469 19.328 18.814 1.00 83.88 347 LYS A CA 1
ATOM 2793 C C . LYS A 1 347 ? -4.969 18.190 19.695 1.00 83.88 347 LYS A C 1
ATOM 2795 O O . LYS A 1 347 ? -3.938 17.597 19.391 1.00 83.88 347 LYS A O 1
ATOM 2800 N N . ALA A 1 348 ? -5.740 17.849 20.718 1.00 87.00 348 ALA A N 1
ATOM 2801 C CA . ALA A 1 348 ? -5.560 16.637 21.505 1.00 87.00 348 ALA A CA 1
ATOM 2802 C C . ALA A 1 348 ? -6.578 15.578 21.057 1.00 87.00 348 ALA A C 1
ATOM 2804 O O . ALA A 1 348 ? -7.645 15.908 20.537 1.00 87.00 348 ALA A O 1
ATOM 2805 N N . ARG A 1 349 ? -6.225 14.301 21.194 1.00 87.56 349 ARG A N 1
ATOM 2806 C CA . ARG A 1 349 ? -7.141 13.169 21.005 1.00 87.56 349 ARG A CA 1
ATOM 2807 C C . ARG A 1 349 ? -6.882 12.114 22.060 1.00 87.56 349 ARG A C 1
ATOM 2809 O O . ARG A 1 349 ? -5.722 11.766 22.290 1.00 87.56 349 ARG A O 1
ATOM 2816 N N . LEU A 1 350 ? -7.950 11.554 22.614 1.00 87.19 350 LEU A N 1
ATOM 2817 C CA . LEU A 1 350 ? -7.853 10.408 23.507 1.00 87.19 350 LEU A CA 1
ATOM 2818 C C . LEU A 1 350 ? -7.827 9.114 22.686 1.00 87.19 350 LEU A C 1
ATOM 2820 O O . LEU A 1 350 ? -8.734 8.844 21.896 1.00 87.19 350 LEU A O 1
ATOM 2824 N N . VAL A 1 351 ? -6.772 8.316 22.850 1.00 87.56 351 VAL A N 1
ATOM 2825 C CA . VAL A 1 351 ? -6.545 7.092 22.072 1.00 87.56 351 VAL A CA 1
ATOM 2826 C C . VAL A 1 351 ? -6.403 5.895 23.003 1.00 87.56 351 VAL A C 1
ATOM 2828 O O . VAL A 1 351 ? -5.581 5.886 23.916 1.00 87.56 351 VAL A O 1
ATOM 2831 N N . VAL A 1 352 ? -7.177 4.845 22.749 1.00 86.75 352 VAL A N 1
ATOM 2832 C CA . VAL A 1 352 ? -7.077 3.572 23.466 1.00 86.75 352 VAL A CA 1
ATOM 2833 C C . VAL A 1 352 ? -5.849 2.805 22.984 1.00 86.75 352 VAL A C 1
ATOM 2835 O O . VAL A 1 352 ? -5.568 2.730 21.784 1.00 86.75 352 VAL A O 1
ATOM 2838 N N . LYS A 1 353 ? -5.127 2.165 23.907 1.00 85.69 353 LYS A N 1
ATOM 2839 C CA . LYS A 1 353 ? -4.002 1.270 23.604 1.00 85.69 353 LYS A CA 1
ATOM 2840 C C . LYS A 1 353 ? -4.512 -0.073 23.061 1.00 85.69 353 LYS A C 1
ATOM 2842 O O . LYS A 1 353 ? -4.364 -1.116 23.695 1.00 85.69 353 LYS A O 1
ATOM 2847 N N . GLY A 1 354 ? -5.085 -0.063 21.855 1.00 79.75 354 GLY A N 1
ATOM 2848 C CA . GLY A 1 354 ? -5.727 -1.230 21.234 1.00 79.75 354 GLY A CA 1
ATOM 2849 C C . GLY A 1 354 ? -4.804 -2.417 20.940 1.00 79.75 354 GLY A C 1
ATOM 2850 O O . GLY A 1 354 ? -5.276 -3.528 20.716 1.00 79.75 354 GLY A O 1
ATOM 2851 N N . PHE A 1 355 ? -3.479 -2.250 21.009 1.00 80.38 355 PHE A N 1
ATOM 2852 C CA . PHE A 1 355 ? -2.544 -3.382 20.957 1.00 80.38 355 PHE A CA 1
ATOM 2853 C C . PHE A 1 355 ? -2.696 -4.337 22.155 1.00 80.38 355 PHE A C 1
ATOM 2855 O O . PHE A 1 355 ? -2.279 -5.488 22.063 1.00 80.38 355 PHE A O 1
ATOM 2862 N N . GLN A 1 356 ? -3.299 -3.880 23.259 1.00 83.38 356 GLN A N 1
ATOM 2863 C CA . GLN A 1 356 ? -3.625 -4.719 24.414 1.00 83.38 356 GLN A CA 1
ATOM 2864 C C . GLN A 1 356 ? -4.848 -5.622 24.170 1.00 83.38 356 GLN A C 1
ATOM 2866 O O . GLN A 1 356 ? -5.050 -6.551 24.951 1.00 83.38 356 GLN A O 1
ATOM 2871 N N . GLN A 1 357 ? -5.628 -5.379 23.105 1.00 83.00 357 GLN A N 1
ATOM 2872 C CA . GLN A 1 357 ? -6.820 -6.164 22.776 1.00 83.00 357 GLN A CA 1
ATOM 2873 C C . GLN A 1 357 ? -6.467 -7.548 22.219 1.00 83.00 357 GLN A C 1
ATOM 2875 O O . GLN A 1 357 ? -5.621 -7.669 21.317 1.00 83.00 357 GLN A O 1
ATOM 2880 N N . LYS A 1 358 ? -7.198 -8.564 22.684 1.00 82.31 358 LYS A N 1
ATOM 2881 C CA . LYS A 1 358 ? -7.109 -9.961 22.250 1.00 82.31 358 LYS A CA 1
ATOM 2882 C C . LYS A 1 358 ? -8.287 -10.350 21.355 1.00 82.31 358 LYS A C 1
ATOM 2884 O O . LYS A 1 358 ? -9.447 -10.127 21.694 1.00 82.31 358 LYS A O 1
ATOM 2889 N N . GLU A 1 359 ? -7.965 -10.976 20.228 1.00 85.31 359 GLU A N 1
ATOM 2890 C CA . GLU A 1 359 ? -8.950 -11.571 19.321 1.00 85.31 359 GLU A CA 1
ATOM 2891 C C . GLU A 1 359 ? -9.733 -12.689 20.028 1.00 85.31 359 GLU A C 1
ATOM 2893 O O . GLU A 1 359 ? -9.161 -13.458 20.801 1.00 85.31 359 GLU A O 1
ATOM 2898 N N . GLY A 1 360 ? -11.046 -12.745 19.801 1.00 79.31 360 GLY A N 1
ATOM 2899 C CA . GLY A 1 360 ? -11.967 -13.694 20.435 1.00 79.31 360 GLY A CA 1
ATOM 2900 C C . GLY A 1 360 ? -12.430 -13.307 21.845 1.00 79.31 360 GLY A C 1
ATOM 2901 O O . GLY A 1 360 ? -13.354 -13.929 22.358 1.00 79.31 360 GLY A O 1
ATOM 2902 N N . ILE A 1 361 ? -11.827 -12.283 22.463 1.00 79.69 361 ILE A N 1
ATOM 2903 C CA . ILE A 1 361 ? -12.229 -11.760 23.782 1.00 79.69 361 ILE A CA 1
ATOM 2904 C C . ILE A 1 361 ? -12.733 -10.319 23.659 1.00 79.69 361 ILE A C 1
ATOM 2906 O O . ILE A 1 361 ? -13.838 -10.018 24.101 1.00 79.69 361 ILE A O 1
ATOM 2910 N N . ASP A 1 362 ? -11.922 -9.447 23.054 1.00 78.94 362 ASP A N 1
ATOM 2911 C CA . ASP A 1 362 ? -12.173 -7.999 22.970 1.00 78.94 362 ASP A CA 1
ATOM 2912 C C . ASP A 1 362 ? -12.718 -7.567 21.597 1.00 78.94 362 ASP A C 1
ATOM 2914 O O . ASP A 1 362 ? -13.243 -6.465 21.442 1.00 78.94 362 ASP A O 1
ATOM 2918 N N . TYR A 1 363 ? -12.527 -8.404 20.577 1.00 81.44 363 TYR A N 1
ATOM 2919 C CA . TYR A 1 363 ? -13.081 -8.224 19.237 1.00 81.44 363 TYR A CA 1
ATOM 2920 C C . TYR A 1 363 ? -13.124 -9.565 18.501 1.00 81.44 363 TYR A C 1
ATOM 2922 O O . TYR A 1 363 ? -12.284 -10.439 18.733 1.00 81.44 363 TYR A O 1
ATOM 2930 N N . THR A 1 364 ? -14.067 -9.705 17.573 1.00 80.94 364 THR A N 1
ATOM 2931 C CA . THR A 1 364 ? -14.180 -10.873 16.682 1.00 80.94 364 THR A CA 1
ATOM 2932 C C . THR A 1 364 ? -13.695 -10.554 15.271 1.00 80.94 364 THR A C 1
ATOM 2934 O O . THR A 1 364 ? -12.856 -11.253 14.720 1.00 80.94 364 THR A O 1
ATOM 2937 N N . GLU A 1 365 ? -14.161 -9.447 14.700 1.00 77.75 365 GLU A N 1
ATOM 2938 C CA . GLU A 1 365 ? -13.900 -9.075 13.311 1.00 77.75 365 GLU A CA 1
ATOM 2939 C C . GLU A 1 365 ? -13.560 -7.582 13.206 1.00 77.75 365 GLU A C 1
ATOM 2941 O O . GLU A 1 365 ? -14.281 -6.719 13.712 1.00 77.75 365 GLU A O 1
ATOM 2946 N N . ILE A 1 366 ? -12.477 -7.274 12.489 1.00 83.75 366 ILE A N 1
ATOM 2947 C CA . ILE A 1 366 ? -11.901 -5.917 12.386 1.00 83.75 366 ILE A CA 1
ATOM 2948 C C . ILE A 1 366 ? -11.913 -5.356 10.961 1.00 83.75 366 ILE A C 1
ATOM 2950 O O . ILE A 1 366 ? -11.436 -4.249 10.722 1.00 83.75 366 ILE A O 1
ATOM 2954 N N . PHE A 1 367 ? -12.420 -6.123 9.995 1.00 81.62 367 PHE A N 1
ATOM 2955 C CA . PHE A 1 367 ? -12.358 -5.741 8.591 1.00 81.62 367 PHE A CA 1
ATOM 2956 C C . PHE A 1 367 ? -13.220 -4.503 8.313 1.00 81.62 367 PHE A C 1
ATOM 2958 O O . PHE A 1 367 ? -14.416 -4.485 8.599 1.00 81.62 367 PHE A O 1
ATOM 2965 N N . SER A 1 368 ? -12.602 -3.485 7.719 1.00 80.25 368 SER A N 1
ATOM 2966 C CA . SER A 1 368 ? -13.260 -2.297 7.182 1.00 80.25 368 SER A CA 1
ATOM 2967 C C . SER A 1 368 ? -12.699 -2.031 5.789 1.00 80.25 368 SER A C 1
ATOM 2969 O O . SER A 1 368 ? -11.476 -2.095 5.620 1.00 80.25 368 SER A O 1
ATOM 2971 N N . PRO A 1 369 ? -13.540 -1.704 4.794 1.00 78.44 369 PRO A N 1
ATOM 2972 C CA . PRO A 1 369 ? -13.049 -1.346 3.474 1.00 78.44 369 PRO A CA 1
ATOM 2973 C C . PRO A 1 369 ? -12.200 -0.072 3.550 1.00 78.44 369 PRO A C 1
ATOM 2975 O O . PRO A 1 369 ? -12.525 0.872 4.273 1.00 78.44 369 PRO A O 1
ATOM 2978 N N . VAL A 1 370 ? -11.100 -0.050 2.794 1.00 77.38 370 VAL A N 1
ATOM 2979 C CA . VAL A 1 370 ? -10.211 1.109 2.656 1.00 77.38 370 VAL A CA 1
ATOM 2980 C C . VAL A 1 370 ? -10.089 1.450 1.179 1.00 77.38 370 VAL A C 1
ATOM 2982 O O . VAL A 1 370 ? -9.857 0.577 0.342 1.00 77.38 370 VAL A O 1
ATOM 2985 N N . VAL A 1 371 ? -10.247 2.732 0.861 1.00 81.69 371 VAL A N 1
ATOM 2986 C CA . VAL A 1 371 ? -10.201 3.222 -0.516 1.00 81.69 371 VAL A CA 1
ATOM 2987 C C . VAL A 1 371 ? -8.772 3.124 -1.055 1.00 81.69 371 VAL A C 1
ATOM 2989 O O . VAL A 1 371 ? -7.834 3.647 -0.451 1.00 81.69 371 VAL A O 1
ATOM 2992 N N . LYS A 1 372 ? -8.598 2.482 -2.217 1.00 87.69 372 LYS A N 1
ATOM 2993 C CA . LYS A 1 372 ? -7.318 2.483 -2.937 1.00 87.69 372 LYS A CA 1
ATOM 2994 C C . LYS A 1 372 ? -7.127 3.813 -3.665 1.00 87.69 372 LYS A C 1
ATOM 2996 O O . LYS A 1 372 ? -8.076 4.416 -4.158 1.00 87.69 372 LYS A O 1
ATOM 3001 N N . MET A 1 373 ? -5.877 4.242 -3.831 1.00 88.38 373 MET A N 1
ATOM 3002 C CA . MET A 1 373 ? -5.583 5.454 -4.605 1.00 88.38 373 MET A CA 1
ATOM 3003 C C . MET A 1 373 ? -5.990 5.323 -6.083 1.00 88.38 373 MET A C 1
ATOM 3005 O O . MET A 1 373 ? -6.337 6.319 -6.716 1.00 88.38 373 MET A O 1
ATOM 3009 N N . SER A 1 374 ? -5.988 4.102 -6.625 1.00 90.12 374 SER A N 1
ATOM 3010 C CA . SER A 1 374 ? -6.515 3.815 -7.960 1.00 90.12 374 SER A CA 1
ATOM 3011 C C . SER A 1 374 ? -8.024 4.052 -8.052 1.00 90.12 374 SER A C 1
ATOM 3013 O O . SER A 1 374 ? -8.471 4.649 -9.025 1.00 90.12 374 SER A O 1
ATOM 3015 N N . THR A 1 375 ? -8.794 3.714 -7.008 1.00 91.12 375 THR A N 1
ATOM 3016 C CA . THR A 1 375 ? -10.230 4.035 -6.908 1.00 91.12 375 THR A CA 1
ATOM 3017 C C . THR A 1 375 ? -10.468 5.538 -7.026 1.00 91.12 375 THR A C 1
ATOM 3019 O O . THR A 1 375 ? -11.286 5.972 -7.831 1.00 91.12 375 THR A O 1
ATOM 3022 N N . ILE A 1 376 ? -9.731 6.344 -6.252 1.00 91.62 376 ILE A N 1
ATOM 3023 C CA . ILE A 1 376 ? -9.883 7.807 -6.259 1.00 91.62 376 ILE A CA 1
ATOM 3024 C C . ILE A 1 376 ? -9.597 8.357 -7.656 1.00 91.62 376 ILE A C 1
ATOM 3026 O O . ILE A 1 376 ? -10.392 9.124 -8.189 1.00 91.62 376 ILE A O 1
ATOM 3030 N N . ARG A 1 377 ? -8.482 7.946 -8.269 1.00 91.94 377 ARG A N 1
ATOM 3031 C CA . ARG A 1 377 ? -8.091 8.413 -9.605 1.00 91.94 377 ARG A CA 1
ATOM 3032 C C . ARG A 1 377 ? -9.076 7.980 -10.688 1.00 91.94 377 ARG A C 1
ATOM 3034 O O . ARG A 1 377 ? -9.377 8.782 -11.563 1.00 91.94 377 ARG A O 1
ATOM 3041 N N . LEU A 1 378 ? -9.612 6.764 -10.605 1.00 91.31 378 LEU A N 1
ATOM 3042 C CA . LEU A 1 378 ? -10.637 6.271 -11.523 1.00 91.31 378 LEU A CA 1
ATOM 3043 C C . LEU A 1 378 ? -11.927 7.093 -11.405 1.00 91.31 378 LEU A C 1
ATOM 3045 O O . LEU A 1 378 ? -12.423 7.585 -12.415 1.00 91.31 378 LEU A O 1
ATOM 3049 N N . VAL A 1 379 ? -12.412 7.342 -10.182 1.00 91.25 379 VAL A N 1
ATOM 3050 C CA . VAL A 1 379 ? -13.592 8.194 -9.947 1.00 91.25 379 VAL A CA 1
ATOM 3051 C C . VAL A 1 379 ? -13.352 9.624 -10.441 1.00 91.25 379 VAL A C 1
ATOM 3053 O O . VAL A 1 379 ? -14.219 10.195 -11.095 1.00 91.25 379 VAL A O 1
ATOM 3056 N N . LEU A 1 380 ? -12.174 10.205 -10.192 1.00 91.31 380 LEU A N 1
ATOM 3057 C CA . LEU A 1 380 ? -11.818 11.534 -10.709 1.00 91.31 380 LEU A CA 1
ATOM 3058 C C . LEU A 1 380 ? -11.753 11.566 -12.244 1.00 91.31 380 LEU A C 1
ATOM 3060 O O . LEU A 1 380 ? -12.197 12.542 -12.849 1.00 91.31 380 LEU A O 1
ATOM 3064 N N . GLY A 1 381 ? -11.253 10.497 -12.867 1.00 89.56 381 GLY A N 1
ATOM 3065 C CA . GLY A 1 381 ? -11.285 10.314 -14.316 1.00 89.56 381 GLY A CA 1
ATOM 3066 C C . GLY A 1 381 ? -12.713 10.287 -14.859 1.00 89.56 381 GLY A C 1
ATOM 3067 O O . GLY A 1 381 ? -13.013 11.000 -15.811 1.00 89.56 381 GLY A O 1
ATOM 3068 N N . MET A 1 382 ? -13.623 9.566 -14.200 1.00 88.19 382 MET A N 1
ATOM 3069 C CA . MET A 1 382 ? -15.048 9.557 -14.558 1.00 88.19 382 MET A CA 1
ATOM 3070 C C . MET A 1 382 ? -15.714 10.920 -14.381 1.00 88.19 382 MET A C 1
ATOM 3072 O O . MET A 1 382 ? -16.483 11.351 -15.236 1.00 88.19 382 MET A O 1
ATOM 3076 N N . VAL A 1 383 ? -15.393 11.631 -13.299 1.00 89.50 383 VAL A N 1
ATOM 3077 C CA . VAL A 1 383 ? -15.881 12.996 -13.060 1.00 89.50 383 VAL A CA 1
ATOM 3078 C C . VAL A 1 383 ? -15.460 13.940 -14.187 1.00 89.50 383 VAL A C 1
ATOM 3080 O O . VAL A 1 383 ? -16.254 14.798 -14.573 1.00 89.50 383 VAL A O 1
ATOM 3083 N N . ALA A 1 384 ? -14.240 13.796 -14.712 1.00 89.25 384 ALA A N 1
ATOM 3084 C CA . ALA A 1 384 ? -13.766 14.578 -15.852 1.00 89.25 384 ALA A CA 1
ATOM 3085 C C . ALA A 1 384 ? -14.457 14.161 -17.163 1.00 89.25 384 ALA A C 1
ATOM 3087 O O . ALA A 1 384 ? -14.965 15.026 -17.871 1.00 89.25 384 ALA A O 1
ATOM 3088 N N . ALA A 1 385 ? -14.537 12.855 -17.441 1.00 86.44 385 ALA A N 1
ATOM 3089 C CA . ALA A 1 385 ? -15.137 12.290 -18.653 1.00 86.44 385 ALA A CA 1
ATOM 3090 C C . ALA A 1 385 ? -16.634 12.610 -18.805 1.00 86.44 385 ALA A C 1
ATOM 3092 O O . ALA A 1 385 ? -17.094 12.961 -19.887 1.00 86.44 385 ALA A O 1
ATOM 3093 N N . GLU A 1 386 ? -17.400 12.517 -17.717 1.00 86.19 386 GLU A N 1
ATOM 3094 C CA . GLU A 1 386 ? -18.859 12.716 -17.711 1.00 86.19 386 GLU A CA 1
ATOM 3095 C C . GLU A 1 386 ? -19.281 14.088 -17.172 1.00 86.19 386 GLU A C 1
ATOM 3097 O O . GLU A 1 386 ? -20.469 14.360 -17.013 1.00 86.19 386 GLU A O 1
ATOM 3102 N N . ASN A 1 387 ? -18.317 14.954 -16.851 1.00 86.69 387 ASN A N 1
ATOM 3103 C CA . ASN A 1 387 ? -18.548 16.267 -16.250 1.00 86.69 387 ASN A CA 1
ATOM 3104 C C . ASN A 1 387 ? -19.437 16.238 -14.980 1.00 86.69 387 ASN A C 1
ATOM 3106 O O . ASN A 1 387 ? -20.176 17.180 -14.691 1.00 86.69 387 ASN A O 1
ATOM 3110 N N . LEU A 1 388 ? -19.339 15.181 -14.167 1.00 86.38 388 LEU A N 1
ATOM 3111 C CA . LEU A 1 388 ? -20.180 14.981 -12.975 1.00 86.38 388 LEU A CA 1
ATOM 3112 C C . LEU A 1 388 ? -19.888 16.004 -11.877 1.00 86.38 388 LEU A C 1
ATOM 3114 O O . LEU A 1 388 ? -18.764 16.477 -11.749 1.00 86.38 388 LEU A O 1
ATOM 3118 N N . HIS A 1 389 ? -20.851 16.337 -11.019 1.00 85.44 389 HIS A N 1
ATOM 3119 C CA . HIS A 1 389 ? -20.571 17.167 -9.842 1.00 85.44 389 HIS A CA 1
ATOM 3120 C C . HIS A 1 389 ? -19.714 16.406 -8.820 1.00 85.44 389 HIS A C 1
ATOM 3122 O O . HIS A 1 389 ? -19.955 15.235 -8.550 1.00 85.44 389 HIS A O 1
ATOM 3128 N N . LEU A 1 390 ? -18.701 17.080 -8.266 1.00 88.19 390 LEU A N 1
ATOM 3129 C CA . LEU A 1 390 ? -17.814 16.520 -7.246 1.00 88.19 390 LEU A CA 1
ATOM 3130 C C . LEU A 1 390 ? -17.869 17.397 -6.000 1.00 88.19 390 LEU A C 1
ATOM 3132 O O . LEU A 1 390 ? -17.393 18.536 -6.011 1.00 88.19 390 LEU A O 1
ATOM 3136 N N . GLU A 1 391 ? -18.442 16.845 -4.941 1.00 87.44 391 GLU A N 1
ATOM 3137 C CA . GLU A 1 391 ? -18.607 17.511 -3.656 1.00 87.44 391 GLU A CA 1
ATOM 3138 C C . GLU A 1 391 ? -17.923 16.722 -2.548 1.00 87.44 391 GLU A C 1
ATOM 3140 O O . GLU A 1 391 ? -17.751 15.505 -2.642 1.00 87.44 391 GLU A O 1
ATOM 3145 N N . GLN A 1 392 ? -17.511 17.433 -1.505 1.00 88.12 392 GLN A N 1
ATOM 3146 C CA . GLN A 1 392 ? -16.743 16.870 -0.412 1.00 88.12 392 GLN A CA 1
ATOM 3147 C C . GLN A 1 392 ? -17.396 17.189 0.928 1.00 88.12 392 GLN A C 1
ATOM 3149 O O . GLN A 1 392 ? -17.680 18.342 1.250 1.00 88.12 392 GLN A O 1
ATOM 3154 N N . LEU A 1 393 ? -17.585 16.144 1.725 1.00 86.88 393 LEU A N 1
ATOM 3155 C CA . LEU A 1 393 ? -18.138 16.211 3.069 1.00 86.88 393 LEU A CA 1
ATOM 3156 C C . LEU A 1 393 ? -17.105 15.641 4.038 1.00 86.88 393 LEU A C 1
ATOM 3158 O O . LEU A 1 393 ? -16.565 14.561 3.799 1.00 86.88 393 LEU A O 1
ATOM 3162 N N . ASP A 1 394 ? -16.824 16.370 5.113 1.00 85.38 394 ASP A N 1
ATOM 3163 C CA . ASP A 1 394 ? -15.926 15.922 6.176 1.00 85.38 394 ASP A CA 1
ATOM 3164 C C . ASP A 1 394 ? -16.742 15.610 7.428 1.00 85.38 394 ASP A C 1
ATOM 3166 O O . ASP A 1 394 ? -17.376 16.491 8.009 1.00 85.38 394 ASP A O 1
ATOM 3170 N N . VAL A 1 395 ? -16.756 14.346 7.840 1.00 82.31 395 VAL A N 1
ATOM 3171 C CA . VAL A 1 395 ? -17.450 13.928 9.060 1.00 82.31 395 VAL A CA 1
ATOM 3172 C C . VAL A 1 395 ? -16.518 14.166 10.244 1.00 82.31 395 VAL A C 1
ATOM 3174 O O . VAL A 1 395 ? -15.414 13.621 10.316 1.00 82.31 395 VAL A O 1
ATOM 3177 N N . LYS A 1 396 ? -16.962 14.979 11.203 1.00 80.38 396 LYS A N 1
ATOM 3178 C CA . LYS A 1 396 ? -16.222 15.197 12.444 1.00 80.38 396 LYS A CA 1
ATOM 3179 C C . LYS A 1 396 ? -16.289 13.920 13.277 1.00 80.38 396 LYS A C 1
ATOM 3181 O O . LYS A 1 396 ? -17.335 13.293 13.375 1.00 80.38 396 LYS A O 1
ATOM 3186 N N . THR A 1 397 ? -15.155 13.541 13.870 1.00 74.06 397 THR A N 1
ATOM 3187 C CA . THR A 1 397 ? -15.081 12.463 14.875 1.00 74.06 397 THR A CA 1
ATOM 3188 C C . THR A 1 397 ? -15.767 11.151 14.456 1.00 74.06 397 THR A C 1
ATOM 3190 O O . THR A 1 397 ? -16.474 10.541 15.248 1.00 74.06 397 THR A O 1
ATOM 3193 N N . THR A 1 398 ? -15.537 10.689 13.219 1.00 75.12 398 THR A N 1
ATOM 3194 C CA . THR A 1 398 ? -16.175 9.486 12.635 1.00 75.12 398 THR A CA 1
ATOM 3195 C C . THR A 1 398 ? -16.165 8.264 13.548 1.00 75.12 398 THR A C 1
ATOM 3197 O O . THR A 1 398 ? -17.182 7.592 13.693 1.00 75.12 398 THR A O 1
ATOM 3200 N N . PHE A 1 399 ? -15.037 7.983 14.202 1.00 77.19 399 PHE A N 1
ATOM 3201 C CA . PHE A 1 399 ? -14.927 6.812 15.069 1.00 77.19 399 PHE A CA 1
ATOM 3202 C C . PHE A 1 399 ? -15.793 6.915 16.329 1.00 77.19 399 PHE A C 1
ATOM 3204 O O . PHE A 1 399 ? -16.289 5.888 16.766 1.00 77.19 399 PHE A O 1
ATOM 3211 N N . LEU A 1 400 ? -16.074 8.117 16.846 1.00 77.56 400 LEU A N 1
ATOM 3212 C CA . LEU A 1 400 ? -16.926 8.302 18.034 1.00 77.56 400 LEU A CA 1
ATOM 3213 C C . LEU A 1 400 ? -18.406 8.019 17.759 1.00 77.56 400 LEU A C 1
ATOM 3215 O O . LEU A 1 400 ? -19.193 7.827 18.682 1.00 77.56 400 LEU A O 1
ATOM 3219 N N . HIS A 1 401 ? -18.806 7.984 16.488 1.00 78.38 401 HIS A N 1
ATOM 3220 C CA . HIS A 1 401 ? -20.178 7.663 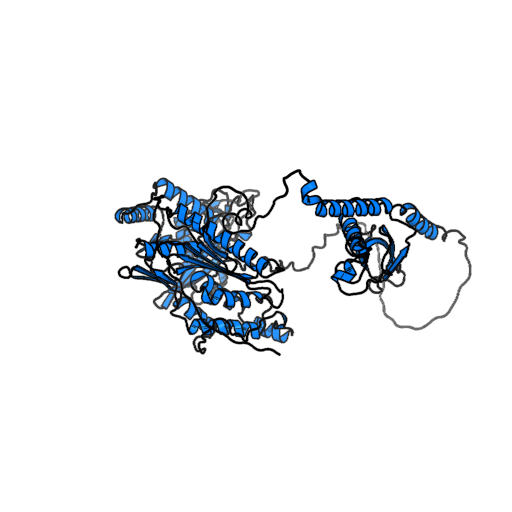16.129 1.00 78.38 401 HIS A CA 1
ATOM 3221 C C . HIS A 1 401 ? -20.450 6.157 16.113 1.00 78.38 401 HIS A C 1
ATOM 3223 O O . HIS A 1 401 ? -21.611 5.785 16.274 1.00 78.38 401 HIS A O 1
ATOM 3229 N N . GLY A 1 402 ? -19.438 5.305 15.912 1.00 80.94 402 GLY A N 1
ATOM 3230 C CA . GLY A 1 402 ? -19.613 3.852 15.830 1.00 80.94 402 GLY A CA 1
ATOM 3231 C C . GLY A 1 402 ? -20.114 3.268 17.150 1.00 80.94 402 GLY A C 1
ATOM 3232 O O . GLY A 1 402 ? -19.585 3.593 18.208 1.00 80.94 402 GLY A O 1
ATOM 3233 N N . ASP A 1 403 ? -21.146 2.431 17.090 1.00 84.88 403 ASP A N 1
ATOM 3234 C CA . ASP A 1 403 ? -21.680 1.734 18.262 1.00 84.88 403 ASP A CA 1
ATOM 3235 C C . ASP A 1 403 ? -20.843 0.471 18.516 1.00 84.88 403 ASP A C 1
ATOM 3237 O O . ASP A 1 403 ? -20.518 -0.252 17.571 1.00 84.88 403 ASP A O 1
ATOM 3241 N N . LEU A 1 404 ? -20.442 0.229 19.768 1.00 85.19 404 LEU A N 1
ATOM 3242 C CA . LEU A 1 404 ? -19.745 -1.004 20.139 1.00 85.19 404 LEU A CA 1
ATOM 3243 C C . LEU A 1 404 ? -20.763 -2.091 20.482 1.00 85.19 404 LEU A C 1
ATOM 3245 O O . LEU A 1 404 ? -21.665 -1.876 21.288 1.00 85.19 404 LEU A O 1
ATOM 3249 N N . GLU A 1 405 ? -20.597 -3.257 19.862 1.00 80.56 405 GLU A N 1
ATOM 3250 C CA . GLU A 1 405 ? -21.362 -4.467 20.182 1.00 80.56 405 GLU A CA 1
ATOM 3251 C C . GLU A 1 405 ? -20.717 -5.218 21.365 1.00 80.56 405 GLU A C 1
ATOM 3253 O O . GLU A 1 405 ? -21.399 -5.941 22.087 1.00 80.56 405 GLU A O 1
ATOM 3258 N N . GLU A 1 406 ? -19.406 -5.047 21.571 1.00 82.69 406 GLU A N 1
ATOM 3259 C CA . GLU A 1 406 ? -18.639 -5.723 22.615 1.00 82.69 406 GLU A CA 1
ATOM 3260 C C . GLU A 1 406 ? -18.524 -4.904 23.912 1.00 82.69 406 GLU A C 1
ATOM 3262 O O . GLU A 1 406 ? -18.300 -3.693 23.887 1.00 82.69 406 GLU A O 1
ATOM 3267 N N . ASP A 1 407 ? -18.568 -5.588 25.061 1.00 84.50 407 ASP A N 1
ATOM 3268 C CA . ASP A 1 407 ? -18.291 -4.976 26.363 1.00 84.50 407 ASP A CA 1
ATOM 3269 C C . ASP A 1 407 ? -16.784 -4.722 26.538 1.00 84.50 407 ASP A C 1
ATOM 3271 O O . ASP A 1 407 ? -16.019 -5.616 26.925 1.00 84.50 407 ASP A O 1
ATOM 3275 N N . LEU A 1 408 ? -16.366 -3.483 26.264 1.00 87.12 408 LEU A N 1
ATOM 3276 C CA . LEU A 1 408 ? -14.999 -3.007 26.454 1.00 87.12 408 LEU A CA 1
ATOM 3277 C C . LEU A 1 408 ? -14.893 -2.032 27.622 1.00 87.12 408 LEU A C 1
ATOM 3279 O O . LEU A 1 408 ? -15.721 -1.141 27.793 1.00 87.12 408 LEU A O 1
ATOM 3283 N N . TYR A 1 409 ? -13.809 -2.167 28.378 1.00 88.56 409 TYR A N 1
ATOM 3284 C CA . TYR A 1 409 ? -13.528 -1.362 29.561 1.00 88.56 409 TYR A CA 1
ATOM 3285 C C . TYR A 1 409 ? -12.231 -0.598 29.347 1.00 88.56 409 TYR A C 1
ATOM 3287 O O . TYR A 1 409 ? -11.256 -1.148 28.832 1.00 88.56 409 TYR A O 1
ATOM 3295 N N . MET A 1 410 ? -12.205 0.660 29.755 1.00 89.56 410 MET A N 1
ATOM 3296 C CA . MET A 1 410 ? -11.058 1.550 29.654 1.00 89.56 410 MET A CA 1
ATOM 3297 C C . MET A 1 410 ? -10.804 2.192 31.018 1.00 89.56 410 MET A C 1
ATOM 3299 O O . MET A 1 410 ? -11.743 2.546 31.724 1.00 89.56 410 MET A O 1
ATOM 3303 N N . ILE A 1 411 ? -9.540 2.347 31.398 1.00 87.31 411 ILE A N 1
ATOM 3304 C CA . ILE A 1 411 ? -9.161 3.137 32.577 1.00 87.31 411 ILE A CA 1
ATOM 3305 C C . ILE A 1 411 ? -9.535 4.603 32.322 1.00 87.31 411 ILE A C 1
ATOM 3307 O O . ILE A 1 411 ? -9.512 5.052 31.172 1.00 87.31 411 ILE A O 1
ATOM 3311 N N . GLN A 1 412 ? -9.879 5.349 33.372 1.00 86.19 412 GLN A N 1
ATOM 3312 C CA . GLN A 1 412 ? -10.149 6.779 33.246 1.00 86.19 412 GLN A CA 1
ATOM 3313 C C . GLN A 1 412 ? -8.936 7.522 32.641 1.00 86.19 412 GLN A C 1
ATOM 3315 O O . GLN A 1 412 ? -7.787 7.128 32.863 1.00 86.19 412 GLN A O 1
ATOM 3320 N N . PRO A 1 413 ? -9.162 8.543 31.801 1.00 84.88 413 PRO A N 1
ATOM 3321 C CA . PRO A 1 413 ? -8.084 9.311 31.189 1.00 84.88 413 PRO A CA 1
ATOM 3322 C C . PRO A 1 413 ? -7.301 10.137 32.215 1.00 84.88 413 PRO A C 1
ATOM 3324 O O . PRO A 1 413 ? -7.876 10.760 33.108 1.00 84.88 413 PRO A O 1
ATOM 3327 N N . GLU A 1 414 ? -5.979 10.171 32.044 1.00 78.69 414 GLU A N 1
ATOM 3328 C CA . GLU A 1 414 ? -5.069 11.000 32.842 1.00 78.69 414 GLU A CA 1
ATOM 3329 C C . GLU A 1 414 ? -5.480 12.483 32.736 1.00 78.69 414 GLU A C 1
ATOM 3331 O O . GLU A 1 414 ? -5.746 12.978 31.635 1.00 78.69 414 GLU A O 1
ATOM 3336 N N . GLY A 1 415 ? 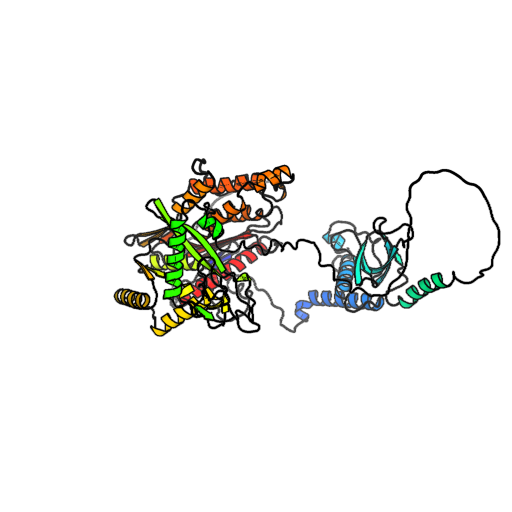-5.588 13.164 33.884 1.00 74.12 415 GLY A N 1
ATOM 3337 C CA . GLY A 1 415 ? -6.030 14.563 33.996 1.00 74.12 415 GLY A CA 1
ATOM 3338 C C . GLY A 1 415 ? -7.543 14.786 34.146 1.00 74.12 415 GLY A C 1
ATOM 3339 O O . GLY A 1 415 ? -7.952 15.889 34.493 1.00 74.12 415 GLY A O 1
ATOM 3340 N N . PHE A 1 416 ? -8.379 13.760 33.941 1.00 79.69 416 PHE A N 1
ATOM 3341 C CA . PHE A 1 416 ? -9.850 13.862 34.006 1.00 79.69 416 PHE A CA 1
ATOM 3342 C C . PHE A 1 416 ? -10.480 12.735 34.842 1.00 79.69 416 PHE A C 1
ATOM 3344 O O . PHE A 1 416 ? -11.533 12.198 34.497 1.00 79.69 416 PHE A O 1
ATOM 3351 N N . ILE A 1 417 ? -9.822 12.353 35.939 1.00 80.25 417 ILE A N 1
ATOM 3352 C CA . ILE A 1 417 ? -10.341 11.357 36.885 1.00 80.25 417 ILE A CA 1
ATOM 3353 C C . ILE A 1 417 ? -11.429 12.008 37.745 1.00 80.25 417 ILE A C 1
ATOM 3355 O O . ILE A 1 417 ? -11.233 13.097 38.290 1.00 80.25 417 ILE A O 1
ATOM 3359 N N . VAL A 1 418 ? -12.579 11.346 37.876 1.00 78.62 418 VAL A N 1
ATOM 3360 C CA . VAL A 1 418 ? -13.681 11.851 38.705 1.00 78.62 418 VAL A CA 1
ATOM 3361 C C . VAL A 1 418 ? -13.341 11.648 40.183 1.00 78.62 418 VAL A C 1
ATOM 3363 O O . VAL A 1 418 ? -13.207 10.517 40.655 1.00 78.62 418 VAL A O 1
ATOM 3366 N N . GLN A 1 419 ? -13.212 12.754 40.921 1.00 69.75 419 GLN A N 1
ATOM 3367 C CA . GLN A 1 419 ? -12.907 12.740 42.354 1.00 69.75 419 GLN A CA 1
ATOM 3368 C C . GLN A 1 419 ? -13.970 11.941 43.128 1.00 69.75 419 GLN A C 1
ATOM 3370 O O . GLN A 1 419 ? -15.167 12.181 42.984 1.00 69.75 419 GLN A O 1
ATOM 3375 N N . GLY A 1 420 ? -13.529 10.967 43.932 1.00 69.44 420 GLY A N 1
ATOM 3376 C CA . GLY A 1 420 ? -14.403 10.048 44.676 1.00 69.44 420 GLY A CA 1
ATOM 3377 C C . GLY A 1 420 ? -14.811 8.773 43.922 1.00 69.44 420 GLY A C 1
ATOM 3378 O O . GLY A 1 420 ? -15.428 7.894 44.518 1.00 69.44 420 GLY A O 1
ATOM 3379 N N . GLN A 1 421 ? -14.443 8.633 42.643 1.00 79.62 421 GLN A N 1
ATOM 3380 C CA . GLN A 1 421 ? -14.742 7.465 41.801 1.00 79.62 421 GLN A CA 1
ATOM 3381 C C . GLN A 1 421 ? -13.492 6.908 41.098 1.00 79.62 421 GLN A C 1
ATOM 3383 O O . GLN A 1 421 ? -13.570 6.362 40.000 1.00 79.62 421 GLN A O 1
ATOM 3388 N N . GLU A 1 422 ? -12.324 7.013 41.730 1.00 77.88 422 GLU A N 1
ATOM 3389 C CA . GLU A 1 422 ? -11.033 6.625 41.133 1.00 77.88 422 GLU A CA 1
ATOM 3390 C C . GLU A 1 422 ? -10.947 5.127 40.790 1.00 77.88 422 GLU A C 1
ATOM 3392 O O . GLU A 1 422 ? -10.285 4.742 39.829 1.00 77.88 422 GLU A O 1
ATOM 3397 N N . ASN A 1 423 ? -11.677 4.285 41.530 1.00 77.19 423 ASN A N 1
ATOM 3398 C CA . ASN A 1 423 ? -11.720 2.835 41.320 1.00 77.19 423 ASN A CA 1
ATOM 3399 C C . ASN A 1 423 ? -12.647 2.400 40.167 1.00 77.19 423 ASN A C 1
ATOM 3401 O O . ASN A 1 423 ? -12.645 1.225 39.794 1.00 77.19 423 ASN A O 1
ATOM 3405 N N . LEU A 1 424 ? -13.454 3.312 39.606 1.00 84.50 424 LEU A N 1
ATOM 3406 C CA . LEU A 1 424 ? -14.368 2.996 38.508 1.00 84.50 424 LEU A CA 1
ATOM 3407 C C . LEU A 1 424 ? -13.647 3.010 37.157 1.00 84.50 424 LEU A C 1
ATOM 3409 O O . LEU A 1 424 ? -12.718 3.784 36.914 1.00 84.50 424 LEU A O 1
ATOM 3413 N N . VAL A 1 425 ? -14.121 2.165 36.244 1.00 86.31 425 VAL A N 1
ATOM 3414 C CA . VAL A 1 425 ? -13.638 2.071 34.865 1.00 86.31 425 VAL A CA 1
ATOM 3415 C C . VAL A 1 425 ? -14.707 2.559 33.889 1.00 86.31 425 VAL A C 1
ATOM 3417 O O . VAL A 1 425 ? -15.908 2.448 34.130 1.00 86.31 425 VAL A O 1
ATOM 3420 N N . CYS A 1 426 ? -14.271 3.084 32.749 1.00 86.38 426 CYS A N 1
ATOM 3421 C CA . CYS A 1 426 ? -15.146 3.511 31.667 1.00 86.38 426 CYS A CA 1
ATOM 3422 C C . CYS A 1 426 ? -15.566 2.298 30.827 1.00 86.38 426 CYS A C 1
ATOM 3424 O O . CYS A 1 426 ? -14.752 1.753 30.079 1.00 86.38 426 CYS A O 1
ATOM 3426 N N . LYS A 1 427 ? -16.834 1.891 30.890 1.00 89.50 427 LYS A N 1
ATOM 3427 C CA . LYS A 1 427 ? -17.423 0.951 29.930 1.00 89.50 427 LYS A CA 1
ATOM 3428 C C . LYS A 1 427 ? -17.767 1.685 28.641 1.00 89.50 427 LYS A C 1
ATOM 3430 O O . LYS A 1 427 ? -18.620 2.570 28.624 1.00 89.50 427 LYS A O 1
ATOM 3435 N N . LEU A 1 428 ? -17.085 1.327 27.560 1.00 88.62 428 LEU A N 1
ATOM 3436 C CA . LEU A 1 428 ? -17.229 1.967 26.260 1.00 88.62 428 LEU A CA 1
ATOM 3437 C C . LEU A 1 428 ? -18.528 1.512 25.586 1.00 88.62 428 LEU A C 1
ATOM 3439 O O . LEU A 1 428 ? -18.727 0.326 25.343 1.00 88.62 428 LEU A O 1
ATOM 3443 N N . ARG A 1 429 ? -19.387 2.472 25.238 1.00 86.50 429 ARG A N 1
ATOM 3444 C CA . ARG A 1 429 ? -20.587 2.269 24.409 1.00 86.50 429 ARG A CA 1
ATOM 3445 C C . ARG A 1 429 ? -20.332 2.609 22.941 1.00 86.50 429 ARG A C 1
ATOM 3447 O O . ARG A 1 429 ? -20.980 2.065 22.049 1.00 86.50 429 ARG A O 1
ATOM 3454 N N . LYS A 1 430 ? -19.394 3.523 22.684 1.00 87.12 430 LYS A N 1
ATOM 3455 C CA . LYS A 1 430 ? -18.991 3.956 21.342 1.00 87.12 430 LYS A CA 1
ATOM 3456 C C . LYS A 1 430 ? -17.545 3.593 21.060 1.00 87.12 430 LYS A C 1
ATOM 3458 O O . LYS A 1 430 ? -16.720 3.512 21.971 1.00 87.12 430 LYS A O 1
ATOM 3463 N N . SER A 1 431 ? -17.217 3.420 19.785 1.00 87.69 431 SER A N 1
ATOM 3464 C CA . SER A 1 431 ? -15.839 3.174 19.391 1.00 87.69 431 SER A CA 1
ATOM 3465 C C . SER A 1 431 ? -14.962 4.407 19.621 1.00 87.69 431 SER A C 1
ATOM 3467 O O . SER A 1 431 ? -15.347 5.541 19.358 1.00 87.69 431 SER A O 1
ATOM 3469 N N . LEU A 1 432 ? -13.747 4.172 20.104 1.00 86.69 432 LEU A N 1
ATOM 3470 C CA . LEU A 1 432 ? -12.727 5.191 20.323 1.00 86.69 432 LEU A CA 1
ATOM 3471 C C . LEU A 1 432 ? -11.569 5.031 19.341 1.00 86.69 432 LEU A C 1
ATOM 3473 O O . LEU A 1 432 ? -11.358 3.965 18.753 1.00 86.69 432 LEU A O 1
ATOM 3477 N N . TYR A 1 433 ? -10.771 6.090 19.199 1.00 85.75 433 TYR A N 1
ATOM 3478 C CA . TYR A 1 433 ? -9.507 6.014 18.474 1.00 85.75 433 TYR A CA 1
ATOM 3479 C C . TYR A 1 433 ? -8.616 4.918 19.072 1.00 85.75 433 TYR A C 1
ATOM 3481 O O . TYR A 1 433 ? -8.527 4.766 20.287 1.00 85.75 433 TYR A O 1
ATOM 3489 N N . GLY A 1 434 ? -7.926 4.169 18.213 1.00 83.62 434 GLY A N 1
ATOM 3490 C CA . GLY A 1 434 ? -6.981 3.129 18.628 1.00 83.62 434 GLY A CA 1
ATOM 3491 C C . GLY A 1 434 ? -7.596 1.748 18.864 1.00 83.62 434 GLY A C 1
ATOM 3492 O O . GLY A 1 434 ? -6.847 0.774 18.852 1.00 83.62 434 GLY A O 1
ATOM 3493 N N . LEU A 1 435 ? -8.924 1.627 18.994 1.00 85.75 435 LEU A N 1
ATOM 3494 C CA . LEU A 1 435 ? -9.592 0.321 18.972 1.00 85.75 435 LEU A CA 1
ATOM 3495 C C . LEU A 1 435 ? -9.475 -0.319 17.586 1.00 85.75 435 LEU A C 1
ATOM 3497 O O . LEU A 1 435 ? -9.703 0.336 16.564 1.00 85.75 435 LEU A O 1
ATOM 3501 N N . LYS A 1 436 ? -9.179 -1.621 17.545 1.00 84.88 436 LYS A N 1
ATOM 3502 C CA . LYS A 1 436 ? -8.993 -2.359 16.286 1.00 84.88 436 LYS A CA 1
ATOM 3503 C C . LYS A 1 436 ? -10.268 -2.425 15.436 1.00 84.88 436 LYS A C 1
ATOM 3505 O O . LYS A 1 436 ? -10.178 -2.408 14.213 1.00 84.88 436 LYS A O 1
ATOM 3510 N N . GLN A 1 437 ? -11.445 -2.453 16.063 1.00 85.81 437 GLN A N 1
ATOM 3511 C CA . GLN A 1 437 ? -12.741 -2.518 15.378 1.00 85.81 437 GLN A CA 1
ATOM 3512 C C . GLN A 1 437 ? -13.349 -1.149 15.020 1.00 85.81 437 GLN A C 1
ATOM 3514 O O . GLN A 1 437 ? -14.362 -1.107 14.324 1.00 85.81 437 GLN A O 1
ATOM 3519 N N . ALA A 1 438 ? -12.771 -0.027 15.468 1.00 86.69 438 ALA A N 1
ATOM 3520 C CA . ALA A 1 438 ? -13.387 1.296 15.300 1.00 86.69 438 ALA A CA 1
ATOM 3521 C C . ALA A 1 438 ? -13.729 1.662 13.839 1.00 86.69 438 ALA A C 1
ATOM 3523 O O . ALA A 1 438 ? -14.842 2.137 13.596 1.00 86.69 438 ALA A O 1
ATOM 3524 N N . PRO A 1 439 ? -12.858 1.403 12.838 1.00 86.25 439 PRO A N 1
ATOM 3525 C CA . PRO A 1 439 ? -13.198 1.668 11.439 1.00 86.25 439 PRO A CA 1
ATOM 3526 C C . PRO A 1 439 ? -14.401 0.858 10.951 1.00 86.25 439 PRO A C 1
ATOM 3528 O O . PRO A 1 439 ? -15.253 1.382 10.236 1.00 86.25 439 PRO A O 1
ATOM 3531 N N . ARG A 1 440 ? -14.506 -0.402 11.388 1.00 86.12 440 ARG A N 1
ATOM 3532 C CA . ARG A 1 440 ? -15.600 -1.297 11.014 1.00 86.12 440 ARG A CA 1
ATOM 3533 C C . ARG A 1 440 ? -16.930 -0.850 11.610 1.00 86.12 440 ARG A C 1
ATOM 3535 O O . ARG A 1 440 ? -17.929 -0.862 10.898 1.00 86.12 440 ARG A O 1
ATOM 3542 N N . GLN A 1 441 ? -16.951 -0.454 12.883 1.00 88.00 441 GLN A N 1
ATOM 3543 C CA . GLN A 1 441 ? -18.189 -0.001 13.526 1.00 88.00 441 GLN A CA 1
ATOM 3544 C C . GLN A 1 441 ? -18.712 1.290 12.891 1.00 88.00 441 GLN A C 1
ATOM 3546 O O . GLN A 1 441 ? -19.911 1.423 12.643 1.00 88.00 441 GLN A O 1
ATOM 3551 N N . TRP A 1 442 ? -17.809 2.204 12.524 1.00 87.50 442 TRP A N 1
ATOM 3552 C CA . TRP A 1 442 ? -18.175 3.356 11.705 1.00 87.50 442 TRP A CA 1
ATOM 3553 C C . TRP A 1 442 ? -18.756 2.933 10.349 1.00 87.50 442 TRP A C 1
ATOM 3555 O O . TRP A 1 442 ? -19.829 3.403 9.975 1.00 87.50 442 TRP A O 1
ATOM 3565 N N . TYR A 1 443 ? -18.091 2.014 9.639 1.00 86.88 443 TYR A N 1
ATOM 3566 C CA . TYR A 1 443 ? -18.570 1.516 8.349 1.00 86.88 443 TYR A CA 1
ATOM 3567 C C . TYR A 1 443 ? -19.970 0.896 8.450 1.00 86.88 443 TYR A C 1
ATOM 3569 O O . TYR A 1 443 ? -20.854 1.312 7.711 1.00 86.88 443 TYR A O 1
ATOM 3577 N N . LYS A 1 444 ? -20.206 -0.019 9.401 1.00 87.31 444 LYS A N 1
ATOM 3578 C CA . LYS A 1 444 ? -21.527 -0.631 9.642 1.00 87.31 444 LYS A CA 1
ATOM 3579 C C . LYS A 1 444 ? -22.602 0.428 9.881 1.00 87.31 444 LYS A C 1
ATOM 3581 O O . LYS A 1 444 ? -23.689 0.355 9.314 1.00 87.31 444 LYS A O 1
ATOM 3586 N N . LYS A 1 445 ? -22.309 1.425 10.720 1.00 87.94 445 LYS A N 1
ATOM 3587 C CA . LYS A 1 445 ? -23.261 2.494 11.037 1.00 87.94 445 LYS A CA 1
ATOM 3588 C C . LYS A 1 445 ? -23.586 3.351 9.819 1.00 87.94 445 LYS A C 1
ATOM 3590 O O . LYS A 1 445 ? -24.755 3.650 9.578 1.00 87.94 445 LYS A O 1
ATOM 3595 N N . PHE A 1 446 ? -22.561 3.726 9.059 1.00 87.00 446 PHE A N 1
ATOM 3596 C CA . PHE A 1 446 ? -22.725 4.507 7.841 1.00 87.00 446 PHE A CA 1
ATOM 3597 C C . PHE A 1 446 ? -23.488 3.716 6.773 1.00 87.00 446 PHE A C 1
ATOM 3599 O O . PHE A 1 446 ? -24.447 4.227 6.205 1.00 87.00 446 PHE A O 1
ATOM 3606 N N . ASP A 1 447 ? -23.133 2.452 6.557 1.00 85.50 447 ASP A N 1
ATOM 3607 C CA . ASP A 1 447 ? -23.776 1.572 5.584 1.00 85.50 447 ASP A CA 1
ATOM 3608 C C . ASP A 1 447 ? -25.254 1.328 5.919 1.00 85.50 447 ASP A C 1
ATOM 3610 O O . ASP A 1 447 ? -26.125 1.529 5.072 1.00 85.50 447 ASP A O 1
ATOM 3614 N N . ASN A 1 448 ? -25.572 1.026 7.182 1.00 87.38 448 ASN A N 1
ATOM 3615 C CA . ASN A 1 448 ? -26.953 0.900 7.652 1.00 87.38 448 ASN A CA 1
ATOM 3616 C C . ASN A 1 448 ? -27.753 2.190 7.438 1.00 87.38 448 ASN A C 1
ATOM 3618 O O . ASN A 1 448 ? -28.930 2.144 7.073 1.00 87.38 448 ASN A O 1
ATOM 3622 N N . PHE A 1 449 ? -27.132 3.351 7.661 1.00 86.94 449 PHE A N 1
ATOM 3623 C CA . PHE A 1 449 ? -27.768 4.633 7.388 1.00 86.94 449 PHE A CA 1
ATOM 3624 C C . PHE A 1 449 ? -28.044 4.818 5.889 1.00 86.94 449 PHE A C 1
ATOM 3626 O O . PHE A 1 449 ? -29.171 5.152 5.522 1.00 86.94 449 PHE A O 1
ATOM 3633 N N . MET A 1 450 ? -27.061 4.533 5.029 1.00 84.00 450 MET A N 1
ATOM 3634 C CA . MET A 1 450 ? -27.190 4.636 3.570 1.00 84.00 450 MET A CA 1
ATOM 3635 C C . MET A 1 450 ? -28.263 3.687 3.005 1.00 84.00 450 MET A C 1
ATOM 3637 O O . MET A 1 450 ? -29.019 4.070 2.107 1.00 84.00 450 MET A O 1
ATOM 3641 N N . HIS A 1 451 ? -28.396 2.486 3.573 1.00 82.88 451 HIS A N 1
ATOM 3642 C CA . HIS A 1 451 ? -29.467 1.547 3.232 1.00 82.88 451 HIS A CA 1
ATOM 3643 C C . HIS A 1 451 ? -30.846 2.058 3.670 1.00 82.88 451 HIS A C 1
ATOM 3645 O O . HIS A 1 451 ? -31.795 2.001 2.889 1.00 82.88 451 HIS A O 1
ATOM 3651 N N . ARG A 1 452 ? -30.967 2.609 4.887 1.00 84.56 452 ARG A N 1
ATOM 3652 C CA . ARG A 1 452 ? -32.237 3.147 5.417 1.00 84.56 452 ARG A CA 1
ATOM 3653 C C . ARG A 1 452 ? -32.784 4.306 4.594 1.00 84.56 452 ARG A C 1
ATOM 3655 O O . ARG A 1 452 ? -33.991 4.391 4.401 1.00 84.56 452 ARG A O 1
ATOM 3662 N N . ILE A 1 453 ? -31.913 5.185 4.103 1.00 82.75 453 ILE A N 1
ATOM 3663 C CA . ILE A 1 453 ? -32.330 6.289 3.226 1.00 82.75 453 ILE A CA 1
ATOM 3664 C C . ILE A 1 453 ? -32.651 5.822 1.795 1.00 82.75 453 ILE A C 1
ATOM 3666 O O . ILE A 1 453 ? -33.092 6.629 0.979 1.00 82.75 453 ILE A O 1
ATOM 3670 N N . GLY A 1 454 ? -32.432 4.539 1.475 1.00 71.88 454 GLY A N 1
ATOM 3671 C CA . GLY A 1 454 ? -32.698 3.970 0.157 1.00 71.88 454 GLY A CA 1
ATOM 3672 C C . GLY A 1 454 ? -31.859 4.622 -0.939 1.00 71.88 454 GLY A C 1
ATOM 3673 O O . GLY A 1 454 ? -32.387 4.913 -2.016 1.00 71.88 454 GLY A O 1
ATOM 3674 N N . PHE A 1 455 ? -30.581 4.907 -0.654 1.00 67.81 455 PHE A N 1
ATOM 3675 C CA . PHE A 1 455 ? -29.707 5.615 -1.585 1.00 67.81 455 PHE A CA 1
ATOM 3676 C C . PHE A 1 455 ? -29.627 4.870 -2.925 1.00 67.81 455 PHE A C 1
ATOM 3678 O O . PHE A 1 455 ? -29.169 3.732 -3.005 1.00 67.81 455 PHE A O 1
ATOM 3685 N N . LYS A 1 456 ? -30.092 5.526 -3.991 1.00 65.62 456 LYS A N 1
ATOM 3686 C CA . LYS A 1 456 ? -30.015 5.043 -5.373 1.00 65.62 456 LYS A CA 1
ATOM 3687 C C . LYS A 1 456 ? -29.225 6.050 -6.200 1.00 65.62 456 LYS A C 1
ATOM 3689 O O . LYS A 1 456 ? -29.154 7.226 -5.859 1.00 65.62 456 LYS A O 1
ATOM 3694 N N . ARG A 1 457 ? -28.649 5.602 -7.317 1.00 60.12 457 ARG A N 1
ATOM 3695 C CA . ARG A 1 457 ? -27.986 6.496 -8.275 1.00 60.12 457 ARG A CA 1
ATOM 3696 C C . ARG A 1 457 ? -28.983 7.550 -8.773 1.00 60.12 457 ARG A C 1
ATOM 3698 O O . ARG A 1 457 ? -30.044 7.199 -9.286 1.00 60.12 457 ARG A O 1
ATOM 3705 N N . TRP A 1 458 ? -28.627 8.826 -8.653 1.00 61.56 458 TRP A N 1
ATOM 3706 C CA . TRP A 1 458 ? -29.447 9.955 -9.101 1.00 61.56 458 TRP A CA 1
ATOM 3707 C C . TRP A 1 458 ? -28.653 10.883 -10.024 1.00 61.56 458 TRP A C 1
ATOM 3709 O O . TRP A 1 458 ? -27.429 10.946 -9.946 1.00 61.56 458 TRP A O 1
ATOM 3719 N N . SER A 1 459 ? -29.366 11.605 -10.887 1.00 55.22 459 SER A N 1
ATOM 3720 C CA . SER A 1 459 ? -28.819 12.584 -11.837 1.00 55.22 459 SER A CA 1
ATOM 3721 C C . SER A 1 459 ? -29.111 14.042 -11.456 1.00 55.22 459 SER A C 1
ATOM 3723 O O . SER A 1 459 ? -28.752 14.942 -12.205 1.00 55.22 459 SER A O 1
ATOM 3725 N N . ASP A 1 460 ? -29.772 14.280 -10.320 1.00 62.59 460 ASP A N 1
ATOM 3726 C CA . ASP A 1 460 ? -30.328 15.584 -9.948 1.00 62.59 460 ASP A CA 1
ATOM 3727 C C . ASP A 1 460 ? -29.613 16.196 -8.731 1.00 62.59 460 ASP A C 1
ATOM 3729 O O . ASP A 1 460 ? -29.407 15.531 -7.710 1.00 62.59 460 ASP A O 1
ATOM 3733 N N . ILE A 1 461 ? -29.256 17.478 -8.839 1.00 68.00 461 ILE A N 1
ATOM 3734 C CA . ILE A 1 461 ? -28.521 18.240 -7.826 1.00 68.00 461 ILE A CA 1
ATOM 3735 C C . ILE A 1 461 ? -29.376 18.555 -6.592 1.00 68.00 461 ILE A C 1
ATOM 3737 O O . ILE A 1 461 ? -28.853 18.613 -5.476 1.00 68.00 461 ILE A O 1
ATOM 3741 N N . GLU A 1 462 ? -30.697 18.686 -6.744 1.00 72.06 462 GLU A N 1
ATOM 3742 C CA . GLU A 1 462 ? -31.595 18.924 -5.607 1.00 72.06 462 GLU A CA 1
ATOM 3743 C C . GLU A 1 462 ? -31.613 17.728 -4.649 1.00 72.06 462 GLU A C 1
ATOM 3745 O O . GLU A 1 462 ? -31.644 17.883 -3.423 1.00 72.06 462 GLU A O 1
ATOM 3750 N N . LYS A 1 463 ? -31.484 16.517 -5.200 1.00 75.62 463 LYS A N 1
ATOM 3751 C CA . LYS A 1 463 ? -31.388 15.278 -4.420 1.00 75.62 463 LYS A CA 1
ATOM 3752 C C . LYS A 1 463 ? -30.060 15.170 -3.675 1.00 75.62 463 LYS A C 1
ATOM 3754 O O . LYS A 1 463 ? -30.051 14.665 -2.554 1.00 75.62 463 LYS A O 1
ATOM 3759 N N . ILE A 1 464 ? -28.968 15.703 -4.233 1.00 75.44 464 ILE A N 1
ATOM 3760 C CA . ILE A 1 464 ? -27.676 15.801 -3.533 1.00 75.44 464 ILE A CA 1
ATOM 3761 C C . ILE A 1 464 ? -27.809 16.719 -2.312 1.00 75.44 464 ILE A C 1
ATOM 3763 O O . ILE A 1 464 ? -27.393 16.353 -1.214 1.00 75.44 464 ILE A O 1
ATOM 3767 N N . ASN A 1 465 ? -28.465 17.871 -2.461 1.00 81.44 465 ASN A N 1
ATOM 3768 C CA . ASN A 1 465 ? -28.703 18.786 -1.342 1.00 81.44 465 ASN A CA 1
ATOM 3769 C C . ASN A 1 465 ? -29.618 18.179 -0.267 1.00 81.44 465 ASN A C 1
ATOM 3771 O O . ASN A 1 465 ? -29.391 18.388 0.926 1.00 81.44 465 ASN A O 1
ATOM 3775 N N . ASN A 1 466 ? -30.631 17.401 -0.657 1.00 83.81 466 ASN A N 1
ATOM 3776 C CA . ASN A 1 466 ? -31.462 16.670 0.301 1.00 83.81 466 ASN A CA 1
ATOM 3777 C C . ASN A 1 466 ? -30.645 15.608 1.054 1.00 83.81 466 ASN A C 1
ATOM 3779 O O . ASN A 1 466 ? -30.692 15.551 2.282 1.00 83.81 466 ASN A O 1
ATOM 3783 N N . LEU A 1 467 ? -29.814 14.841 0.342 1.00 82.75 467 LEU A N 1
ATOM 3784 C CA . LEU A 1 467 ? -28.905 13.871 0.951 1.00 82.75 467 LEU A CA 1
ATOM 3785 C C . LEU A 1 467 ? -27.951 14.538 1.948 1.00 82.75 467 LEU A C 1
ATOM 3787 O O . LEU A 1 467 ? -27.800 14.057 3.068 1.00 82.75 467 LEU A O 1
ATOM 3791 N N . LYS A 1 468 ? -27.354 15.679 1.584 1.00 84.81 468 LYS A N 1
ATOM 3792 C CA . LYS A 1 468 ? -26.510 16.467 2.492 1.00 84.81 468 LYS A CA 1
ATOM 3793 C C . LYS A 1 468 ? -27.248 16.858 3.765 1.00 84.81 468 LYS A C 1
ATOM 3795 O O . LYS A 1 468 ? -26.708 16.663 4.849 1.00 84.81 468 LYS A O 1
ATOM 3800 N N . LYS A 1 469 ? -28.484 17.358 3.640 1.00 85.31 469 LYS A N 1
ATOM 3801 C CA . LYS A 1 469 ? -29.333 17.720 4.787 1.00 85.31 469 LYS A CA 1
ATOM 3802 C C . LYS A 1 469 ? -29.663 16.510 5.661 1.00 85.31 469 LYS A C 1
ATOM 3804 O O . LYS A 1 469 ? -29.715 16.636 6.880 1.00 85.31 469 LYS A O 1
ATOM 3809 N N . GLN A 1 470 ? -29.906 15.343 5.066 1.00 85.69 470 GLN A N 1
ATOM 3810 C CA . GLN A 1 470 ? -30.156 14.108 5.814 1.00 85.69 470 GLN A CA 1
ATOM 3811 C C . GLN A 1 470 ? -28.901 13.634 6.554 1.00 85.69 470 GLN A C 1
ATOM 3813 O O . GLN A 1 470 ? -28.975 13.306 7.737 1.00 85.69 470 GLN A O 1
ATOM 3818 N N . LEU A 1 471 ? -27.745 13.667 5.889 1.00 85.25 471 LEU A N 1
ATOM 3819 C CA . LEU A 1 471 ? -26.462 13.309 6.484 1.00 85.25 471 LEU A CA 1
ATOM 3820 C C . LEU A 1 471 ? -26.070 14.271 7.613 1.00 85.25 471 LEU A C 1
ATOM 3822 O O . LEU A 1 471 ? -25.663 13.817 8.677 1.00 85.25 471 LEU A O 1
ATOM 3826 N N . SER A 1 472 ? -26.255 15.583 7.432 1.00 85.69 472 SER A N 1
ATOM 3827 C CA . SER A 1 472 ? -25.923 16.590 8.450 1.00 85.69 472 SER A CA 1
ATOM 3828 C C . SER A 1 472 ? -26.851 16.557 9.666 1.00 85.69 472 SER A C 1
ATOM 3830 O O . SER A 1 472 ? -26.491 17.075 10.716 1.00 85.69 472 SER A O 1
ATOM 3832 N N . LYS A 1 473 ? -28.056 15.984 9.531 1.00 86.31 473 LYS A N 1
ATOM 3833 C CA . LYS A 1 473 ? -28.970 15.752 10.661 1.00 86.31 473 LYS A CA 1
ATOM 3834 C C . LYS A 1 473 ? -28.518 14.592 11.546 1.00 86.31 473 LYS A C 1
ATOM 3836 O O . LYS A 1 473 ? -28.814 14.600 12.733 1.00 86.31 473 LYS A O 1
ATOM 3841 N N . GLN A 1 474 ? -27.866 13.587 10.967 1.00 83.62 474 GLN A N 1
ATOM 3842 C CA . GLN A 1 474 ? -27.494 12.352 11.667 1.00 83.62 474 GLN A CA 1
ATOM 3843 C C . GLN A 1 474 ? -26.041 12.345 12.129 1.00 83.62 474 GLN A C 1
ATOM 3845 O O . GLN A 1 474 ? -25.726 11.780 13.173 1.00 83.62 474 GLN A O 1
ATOM 3850 N N . PHE A 1 475 ? -25.155 12.987 11.371 1.00 83.56 475 PHE A N 1
ATOM 3851 C CA . PHE A 1 475 ? -23.735 13.056 11.670 1.00 83.56 475 PHE A CA 1
ATOM 3852 C C . PHE A 1 475 ? -23.290 14.509 11.783 1.00 83.56 475 PHE A C 1
ATOM 3854 O O . PHE A 1 475 ? -23.715 15.376 11.016 1.00 83.56 475 PHE A O 1
ATOM 3861 N N . ALA A 1 476 ? -22.376 14.777 12.713 1.00 81.25 476 ALA A N 1
ATOM 3862 C CA . ALA A 1 476 ? -21.732 16.077 12.804 1.00 81.25 476 ALA A CA 1
ATOM 3863 C C . ALA A 1 476 ? -20.759 16.229 11.624 1.00 81.25 476 ALA A C 1
ATOM 3865 O O . ALA A 1 476 ? -19.651 15.698 11.644 1.00 81.25 476 ALA A O 1
ATOM 3866 N N . MET A 1 477 ? -21.163 16.943 10.573 1.00 82.56 477 MET A N 1
ATOM 3867 C CA . MET A 1 477 ? -20.365 17.089 9.351 1.00 82.56 477 MET A CA 1
ATOM 3868 C C . MET A 1 477 ? -20.021 18.545 9.051 1.00 82.56 477 MET A C 1
ATOM 3870 O O . MET A 1 477 ? -20.747 19.468 9.416 1.00 82.56 477 MET A O 1
ATOM 3874 N N . LYS A 1 478 ? -18.915 18.749 8.339 1.00 84.44 478 LYS A N 1
ATOM 3875 C CA . LYS A 1 478 ? -18.548 20.006 7.695 1.00 84.44 478 LYS A CA 1
ATOM 3876 C C . LYS A 1 478 ? -18.712 19.836 6.185 1.00 84.44 478 LYS A C 1
ATOM 3878 O O . LYS A 1 478 ? -18.033 19.007 5.581 1.00 84.44 478 LYS A O 1
ATOM 3883 N N . ASP A 1 479 ? -19.600 20.623 5.585 1.00 84.31 479 ASP A N 1
ATOM 3884 C CA . ASP A 1 479 ? -19.688 20.712 4.126 1.00 84.31 479 ASP A CA 1
ATOM 3885 C C . ASP A 1 479 ? -18.503 21.544 3.614 1.00 84.31 479 ASP A C 1
ATOM 3887 O O . ASP A 1 479 ? -18.326 22.700 4.006 1.00 84.31 479 ASP A O 1
ATOM 3891 N N . LEU A 1 480 ? -17.649 20.928 2.795 1.00 84.19 480 LEU A N 1
ATOM 3892 C CA . LEU A 1 480 ? -16.513 21.595 2.154 1.00 84.19 480 LEU A CA 1
ATOM 3893 C C . LEU A 1 480 ? -1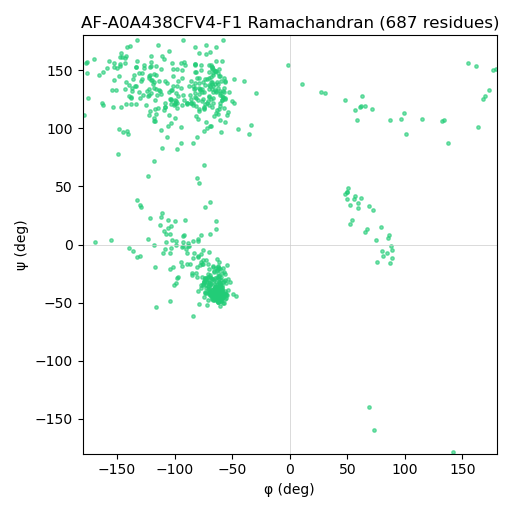6.878 22.104 0.749 1.00 84.19 480 LEU A C 1
ATOM 3895 O O . LEU A 1 480 ? -16.063 22.761 0.099 1.00 84.19 480 LEU A O 1
ATOM 3899 N N . GLY A 1 481 ? -18.108 21.841 0.297 1.00 86.12 481 GLY A N 1
ATOM 3900 C CA . GLY A 1 481 ? -18.634 22.241 -0.996 1.00 86.12 481 GLY A CA 1
ATOM 3901 C C . GLY A 1 481 ? -17.962 21.494 -2.142 1.00 86.12 481 GLY A C 1
ATOM 3902 O O . GLY A 1 481 ? -17.704 20.290 -2.073 1.00 86.12 481 GLY A O 1
ATOM 3903 N N . VAL A 1 482 ? -17.684 22.223 -3.225 1.00 86.56 482 VAL A N 1
ATOM 3904 C CA . VAL A 1 482 ? -16.965 21.692 -4.389 1.00 86.56 482 VAL A CA 1
ATOM 3905 C C . VAL A 1 482 ? -15.576 21.229 -3.960 1.00 86.56 482 VAL A C 1
ATOM 3907 O O . VAL A 1 482 ? -14.821 21.995 -3.359 1.00 86.56 482 VAL A O 1
ATOM 3910 N N . ALA A 1 483 ? -15.216 19.993 -4.307 1.00 88.69 483 ALA A N 1
ATOM 3911 C CA . ALA A 1 483 ? -13.946 19.415 -3.887 1.00 88.69 483 ALA A CA 1
ATOM 3912 C C . ALA A 1 483 ? -12.754 20.190 -4.478 1.00 88.69 483 ALA A C 1
ATOM 3914 O O . ALA A 1 483 ? -12.510 20.171 -5.686 1.00 88.69 483 ALA A O 1
ATOM 3915 N N . LYS A 1 484 ? -11.996 20.857 -3.602 1.00 88.94 484 LYS A N 1
ATOM 3916 C CA . LYS A 1 484 ? -10.746 21.564 -3.939 1.00 88.94 484 LYS A CA 1
ATOM 3917 C C . LYS A 1 484 ? -9.504 20.799 -3.488 1.00 88.94 484 LYS A C 1
ATOM 3919 O O . LYS A 1 484 ? -8.414 21.045 -4.003 1.00 88.94 484 LYS A O 1
ATOM 3924 N N . GLN A 1 485 ? -9.648 19.883 -2.531 1.00 87.50 485 GLN A N 1
ATOM 3925 C CA . GLN A 1 485 ? -8.530 19.133 -1.974 1.00 87.50 485 GLN A CA 1
ATOM 3926 C C . GLN A 1 485 ? -8.974 17.753 -1.490 1.00 87.50 485 GLN A C 1
ATOM 3928 O O . GLN A 1 485 ? -9.938 17.638 -0.748 1.00 87.50 485 GLN A O 1
ATOM 3933 N N . ILE A 1 486 ? -8.238 16.701 -1.832 1.00 85.38 486 ILE A N 1
ATOM 3934 C CA . ILE A 1 486 ? -8.498 15.341 -1.348 1.00 85.38 486 ILE A CA 1
ATOM 3935 C C . ILE A 1 486 ? -7.210 14.740 -0.806 1.00 85.38 486 ILE A C 1
ATOM 3937 O O . ILE A 1 486 ? -6.196 14.747 -1.492 1.00 85.38 486 ILE A O 1
ATOM 3941 N N . LEU A 1 487 ? -7.221 14.253 0.439 1.00 82.44 487 LEU A N 1
ATOM 3942 C CA . LEU A 1 487 ? -6.056 13.614 1.076 1.00 82.44 487 LEU A CA 1
ATOM 3943 C C . LEU A 1 487 ? -4.749 14.428 0.909 1.00 82.44 487 LEU A C 1
ATOM 3945 O O . LEU A 1 487 ? -3.699 13.904 0.555 1.00 82.44 487 LEU A O 1
ATOM 3949 N N . GLY A 1 488 ? -4.809 15.750 1.092 1.00 80.19 488 GLY A N 1
ATOM 3950 C CA . GLY A 1 488 ? -3.640 16.627 0.935 1.00 80.19 488 GLY A CA 1
ATOM 3951 C C . GLY A 1 488 ? -3.200 16.900 -0.513 1.00 80.19 488 GLY A C 1
ATOM 3952 O O . GLY A 1 488 ? -2.208 17.594 -0.715 1.00 80.19 488 GLY A O 1
ATOM 3953 N N . MET A 1 489 ? -3.929 16.408 -1.517 1.00 88.88 489 MET A N 1
ATOM 3954 C CA . MET A 1 489 ? -3.737 16.713 -2.939 1.00 88.88 489 MET A CA 1
ATOM 3955 C C . MET A 1 489 ? -4.715 17.793 -3.387 1.00 88.88 489 MET A C 1
ATOM 3957 O O . MET A 1 489 ? -5.899 17.723 -3.064 1.00 88.88 489 MET A O 1
ATOM 3961 N N . ARG A 1 490 ? -4.249 18.768 -4.165 1.00 90.81 490 ARG A N 1
ATOM 3962 C CA . ARG A 1 490 ? -5.087 19.834 -4.719 1.00 90.81 490 ARG A CA 1
ATOM 3963 C C . ARG A 1 490 ? -5.798 19.346 -5.979 1.00 90.81 490 ARG A C 1
ATOM 3965 O O . ARG A 1 490 ? -5.154 18.819 -6.886 1.00 90.81 490 ARG A O 1
ATOM 3972 N N . ILE A 1 491 ? -7.107 19.567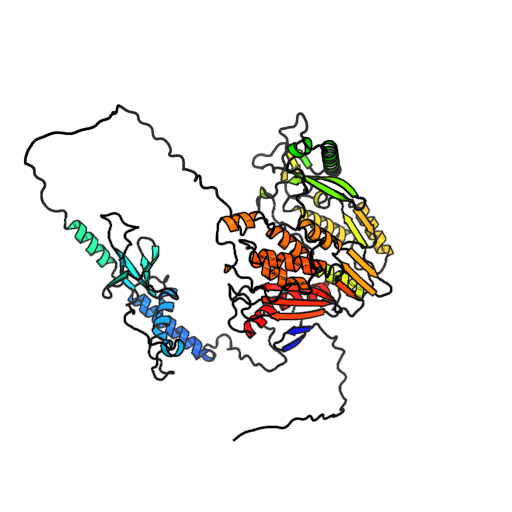 -6.038 1.00 92.62 491 ILE A N 1
ATOM 3973 C CA . ILE A 1 491 ? -7.945 19.327 -7.213 1.00 92.62 491 ILE A CA 1
ATOM 3974 C C . ILE A 1 491 ? -8.143 20.666 -7.923 1.00 92.62 491 ILE A C 1
ATOM 3976 O O . ILE A 1 491 ? -8.616 21.635 -7.328 1.00 92.62 491 ILE A O 1
ATOM 3980 N N . ILE A 1 492 ? -7.777 20.724 -9.200 1.00 90.81 492 ILE A N 1
ATOM 3981 C CA . ILE A 1 492 ? -7.986 21.892 -10.059 1.00 90.81 492 ILE A CA 1
ATOM 3982 C C . ILE A 1 492 ? -8.896 21.442 -11.188 1.00 90.81 492 ILE A C 1
ATOM 3984 O O . ILE A 1 492 ? -8.483 20.662 -12.040 1.00 90.81 492 ILE A O 1
ATOM 3988 N N . ARG A 1 493 ? -10.145 21.898 -11.176 1.00 89.06 493 ARG A N 1
ATOM 3989 C CA . ARG A 1 493 ? -11.145 21.489 -12.157 1.00 89.06 493 ARG A CA 1
ATOM 3990 C C . ARG A 1 493 ? -11.512 22.651 -13.064 1.00 89.06 493 ARG A C 1
ATOM 3992 O O . ARG A 1 493 ? -11.896 23.709 -12.576 1.00 89.06 493 ARG A O 1
ATOM 3999 N N . ASP A 1 494 ? -11.465 22.399 -14.361 1.00 87.50 494 ASP A N 1
ATOM 4000 C CA . ASP A 1 494 ? -11.927 23.298 -15.406 1.00 87.50 494 ASP A CA 1
ATOM 4001 C C . ASP A 1 494 ? -13.068 22.619 -16.169 1.00 87.50 494 ASP A C 1
ATOM 4003 O O . ASP A 1 494 ? -12.861 21.665 -16.922 1.00 87.50 494 ASP A O 1
ATOM 4007 N N . LYS A 1 495 ? -14.295 23.092 -15.931 1.00 83.75 495 LYS A N 1
ATOM 4008 C CA . LYS A 1 495 ? -15.497 22.543 -16.570 1.00 83.75 495 LYS A CA 1
ATOM 4009 C C . LYS A 1 495 ? -15.616 22.932 -18.043 1.00 83.75 495 LYS A C 1
ATOM 4011 O O . LYS A 1 495 ? -16.212 22.166 -18.788 1.00 83.75 495 LYS A O 1
ATOM 4016 N N . ALA A 1 496 ? -15.078 24.085 -18.448 1.00 83.88 496 ALA A N 1
ATOM 4017 C CA . ALA A 1 496 ? -15.173 24.551 -19.830 1.00 83.88 496 ALA A CA 1
ATOM 4018 C C . ALA A 1 496 ? -14.301 23.685 -20.744 1.00 83.88 496 ALA A C 1
ATOM 4020 O O . ALA A 1 496 ? -14.752 23.235 -21.792 1.00 83.88 496 ALA A O 1
ATOM 4021 N N . ASN A 1 497 ? -13.089 23.372 -20.282 1.00 82.38 497 ASN A N 1
ATOM 4022 C CA . ASN A 1 497 ? -12.159 22.503 -21.002 1.00 82.38 497 ASN A CA 1
ATOM 4023 C C . ASN A 1 497 ? -12.343 21.006 -20.685 1.00 82.38 497 ASN A C 1
ATOM 4025 O O . ASN A 1 497 ? -11.611 20.175 -21.218 1.00 82.38 497 ASN A O 1
ATOM 4029 N N . GLY A 1 498 ? -13.272 20.646 -19.792 1.00 83.06 498 GLY A N 1
ATOM 4030 C CA . GLY A 1 498 ? -13.497 19.257 -19.378 1.00 83.06 498 GLY A CA 1
ATOM 4031 C C . GLY A 1 498 ? -12.257 18.602 -18.759 1.00 83.06 498 GLY A C 1
ATOM 4032 O O . GLY A 1 498 ? -12.006 17.420 -18.986 1.00 83.06 498 GLY A O 1
ATOM 4033 N N . THR A 1 499 ? -11.446 19.361 -18.012 1.00 87.44 499 THR A N 1
ATOM 4034 C CA . THR A 1 499 ? -10.217 18.844 -17.389 1.00 87.44 499 THR A CA 1
ATOM 4035 C C . THR A 1 499 ? -10.280 18.877 -15.868 1.00 87.44 499 THR A C 1
ATOM 4037 O O . THR A 1 499 ? -10.866 19.767 -15.246 1.00 87.44 499 THR A O 1
ATOM 4040 N N . LEU A 1 500 ? -9.646 17.890 -15.244 1.00 91.00 500 LEU A N 1
ATOM 4041 C CA . LEU A 1 500 ? -9.464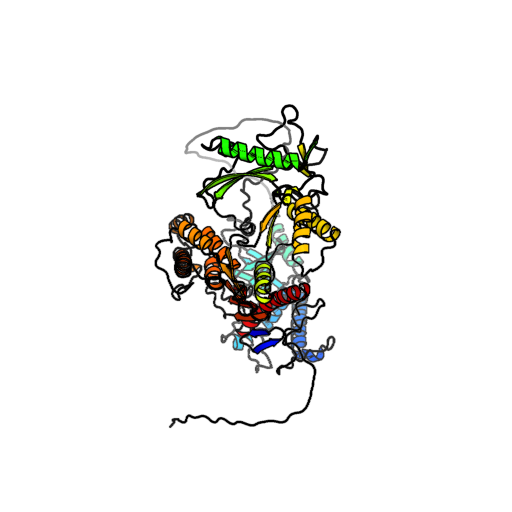 17.816 -13.802 1.00 91.00 500 LEU A CA 1
ATOM 4042 C C . LEU A 1 500 ? -8.012 17.446 -13.525 1.00 91.00 500 LEU A C 1
ATOM 4044 O O . LEU A 1 500 ? -7.540 16.398 -13.947 1.00 91.00 500 LEU A O 1
ATOM 4048 N N . LYS A 1 501 ? -7.289 18.298 -12.803 1.00 91.19 501 LYS A N 1
ATOM 4049 C CA . LYS A 1 501 ? -5.895 18.068 -12.426 1.00 91.19 501 LYS A CA 1
ATOM 4050 C C . LYS A 1 501 ? -5.782 17.713 -10.951 1.00 91.19 501 LYS A C 1
ATOM 4052 O O . LYS A 1 501 ? -6.437 18.333 -10.113 1.00 91.19 501 LYS A O 1
ATOM 4057 N N . LEU A 1 502 ? -4.921 16.750 -10.641 1.00 91.88 502 LEU A N 1
ATOM 4058 C CA . LEU A 1 502 ? -4.593 16.326 -9.282 1.00 91.88 502 LEU A CA 1
ATOM 4059 C C . LEU A 1 502 ? -3.112 16.609 -9.007 1.00 91.88 502 LEU A C 1
ATOM 4061 O O . LEU A 1 502 ? -2.234 15.999 -9.621 1.00 91.88 502 LEU A O 1
ATOM 4065 N N . SER A 1 503 ? -2.842 17.556 -8.106 1.00 89.62 503 SER A N 1
ATOM 4066 C CA . SER A 1 503 ? -1.499 18.092 -7.848 1.00 89.62 503 SER A CA 1
ATOM 4067 C C . SER A 1 503 ? -1.055 17.925 -6.393 1.00 89.62 503 SER A C 1
ATOM 4069 O O . SER A 1 503 ? -1.850 18.049 -5.461 1.00 89.62 503 SER A O 1
ATOM 4071 N N . GLN A 1 504 ? 0.247 17.693 -6.205 1.00 89.62 504 GLN A N 1
ATOM 4072 C CA . GLN A 1 504 ? 0.929 17.622 -4.907 1.00 89.62 504 GLN A CA 1
ATOM 4073 C C . GLN A 1 504 ? 2.061 18.652 -4.769 1.00 89.62 504 GLN A C 1
ATOM 4075 O O . GLN A 1 504 ? 2.956 18.475 -3.946 1.00 89.62 504 GLN A O 1
ATOM 4080 N N . SER A 1 505 ? 2.038 19.743 -5.537 1.00 89.56 505 SER A N 1
ATOM 4081 C CA . SER A 1 505 ? 3.125 20.737 -5.544 1.00 89.56 505 SER A CA 1
ATOM 4082 C C . SER A 1 505 ? 3.450 21.297 -4.149 1.00 89.56 505 SER A C 1
ATOM 4084 O O . SER A 1 505 ? 4.615 21.361 -3.761 1.00 89.56 505 SER A O 1
ATOM 4086 N N . GLU A 1 506 ? 2.435 21.629 -3.346 1.00 88.62 506 GLU A N 1
ATOM 4087 C CA . GLU A 1 506 ? 2.605 22.095 -1.959 1.00 88.62 506 GLU A CA 1
ATOM 4088 C C . GLU A 1 506 ? 3.247 21.036 -1.055 1.00 88.62 506 GLU A C 1
ATOM 4090 O O . GLU A 1 506 ? 4.087 21.356 -0.213 1.00 88.62 506 GLU A O 1
ATOM 4095 N N . TYR A 1 507 ? 2.878 19.768 -1.242 1.00 89.69 507 TYR A N 1
ATOM 4096 C CA . TYR A 1 507 ? 3.466 18.658 -0.504 1.00 89.69 507 TYR A CA 1
ATOM 4097 C C . TYR A 1 507 ? 4.943 18.478 -0.865 1.00 89.69 507 TYR A C 1
ATOM 4099 O O . TYR A 1 507 ? 5.791 18.423 0.024 1.00 89.69 507 TYR A O 1
ATOM 4107 N N . VAL A 1 508 ? 5.267 18.468 -2.161 1.00 90.62 508 VAL A N 1
ATOM 4108 C CA . VAL A 1 508 ? 6.650 18.329 -2.634 1.00 90.62 508 VAL A CA 1
ATOM 4109 C C . VAL A 1 508 ? 7.516 19.490 -2.137 1.00 90.62 508 VAL A C 1
ATOM 4111 O O . VAL A 1 508 ? 8.621 19.246 -1.661 1.00 90.62 508 VAL A O 1
ATOM 4114 N N . LYS A 1 509 ? 7.008 20.731 -2.129 1.00 90.88 509 LYS A N 1
ATOM 4115 C CA . LYS A 1 509 ? 7.709 21.884 -1.527 1.00 90.88 509 LYS A CA 1
ATOM 4116 C C . LYS A 1 509 ? 8.021 21.660 -0.044 1.00 90.88 509 LYS A C 1
ATOM 4118 O O . LYS A 1 509 ? 9.149 21.889 0.378 1.00 90.88 509 LYS A O 1
ATOM 4123 N N . LYS A 1 510 ? 7.062 21.153 0.741 1.00 89.94 510 LYS A N 1
ATOM 4124 C CA . LYS A 1 510 ? 7.294 20.810 2.159 1.00 89.94 510 LYS A CA 1
ATOM 4125 C C . LYS A 1 510 ? 8.362 19.725 2.321 1.00 89.94 510 LYS A C 1
ATOM 4127 O O . LYS A 1 510 ? 9.195 19.831 3.217 1.00 89.94 510 LYS A O 1
ATOM 4132 N N . VAL A 1 511 ? 8.365 18.709 1.455 1.00 89.81 511 VAL A N 1
ATOM 4133 C CA . VAL A 1 511 ? 9.391 17.652 1.450 1.00 89.81 511 VAL A CA 1
ATOM 4134 C C . VAL A 1 511 ? 10.772 18.232 1.124 1.00 89.81 511 VAL A C 1
ATOM 4136 O O . VAL A 1 511 ? 11.731 17.931 1.830 1.00 89.81 511 VAL A O 1
ATOM 4139 N N . LEU A 1 512 ? 10.883 19.105 0.118 1.00 91.25 512 LEU A N 1
ATOM 4140 C CA . LEU A 1 512 ? 12.148 19.766 -0.225 1.00 91.25 512 LEU A CA 1
ATOM 4141 C C . LEU A 1 512 ? 12.676 20.625 0.929 1.00 91.25 512 LEU A C 1
ATOM 4143 O O . LEU A 1 512 ? 13.860 20.522 1.248 1.00 91.25 512 LEU A O 1
ATOM 4147 N N . SER A 1 513 ? 11.809 21.389 1.600 1.00 90.12 513 SER A N 1
ATOM 4148 C CA . SER A 1 513 ? 12.186 22.154 2.793 1.00 90.12 513 SER A CA 1
ATOM 4149 C C . SER A 1 513 ? 12.668 21.248 3.921 1.00 90.12 513 SER A C 1
ATOM 4151 O O . SER A 1 513 ? 13.705 21.518 4.514 1.00 90.12 513 SER A O 1
ATOM 4153 N N . ARG A 1 514 ? 11.963 20.139 4.187 1.00 87.88 514 ARG A N 1
ATOM 4154 C CA . ARG A 1 514 ? 12.305 19.205 5.272 1.00 87.88 514 ARG A CA 1
ATOM 4155 C C . ARG A 1 514 ? 13.694 18.585 5.114 1.00 87.88 514 ARG A C 1
ATOM 4157 O O . ARG A 1 514 ? 14.353 18.319 6.111 1.00 87.88 514 ARG A O 1
ATOM 4164 N N . PHE A 1 515 ? 14.122 18.331 3.880 1.00 89.81 515 PHE A N 1
ATOM 4165 C CA . PHE A 1 515 ? 15.414 17.704 3.589 1.00 89.81 515 PHE A CA 1
ATOM 4166 C C . PHE A 1 515 ? 16.478 18.698 3.100 1.00 89.81 515 PHE A C 1
ATOM 4168 O O . PHE A 1 515 ? 17.495 18.267 2.563 1.00 89.81 515 PHE A O 1
ATOM 4175 N N . ASN A 1 516 ? 16.265 20.009 3.288 1.00 90.62 516 ASN A N 1
ATOM 4176 C CA . ASN A 1 516 ? 17.188 21.079 2.885 1.00 90.62 516 ASN A CA 1
ATOM 4177 C C . ASN A 1 516 ? 17.557 21.053 1.386 1.00 90.62 516 ASN A C 1
ATOM 4179 O O . ASN A 1 516 ? 18.694 21.305 0.997 1.00 90.62 516 ASN A O 1
ATOM 4183 N N . MET A 1 517 ? 16.580 20.752 0.525 1.00 92.62 517 MET A N 1
ATOM 4184 C CA . MET A 1 517 ? 16.747 20.636 -0.933 1.00 92.62 517 MET A CA 1
ATOM 4185 C C . MET A 1 517 ? 16.121 21.801 -1.718 1.00 92.62 517 MET A C 1
ATOM 4187 O O . MET A 1 517 ? 16.078 21.761 -2.949 1.00 92.62 517 MET A O 1
ATOM 4191 N N . ASN A 1 518 ? 15.666 22.859 -1.038 1.00 88.06 518 ASN A N 1
ATOM 4192 C CA . ASN A 1 518 ? 15.022 24.021 -1.665 1.00 88.06 518 ASN A CA 1
ATOM 4193 C C . ASN A 1 518 ? 15.918 24.757 -2.661 1.00 88.06 518 ASN A C 1
ATOM 4195 O O . ASN A 1 518 ? 15.421 25.226 -3.679 1.00 88.06 518 ASN A O 1
ATOM 4199 N N . GLU A 1 519 ? 17.229 24.810 -2.425 1.00 89.94 519 GLU A N 1
ATOM 4200 C CA . GLU A 1 519 ? 18.209 25.493 -3.286 1.00 89.94 519 GLU A CA 1
ATOM 4201 C C . GLU A 1 519 ? 18.949 24.539 -4.236 1.00 89.94 519 GLU A C 1
ATOM 4203 O O . GLU A 1 519 ? 19.709 24.970 -5.098 1.00 89.94 519 GLU A O 1
ATOM 4208 N N . ALA A 1 520 ? 18.657 23.236 -4.186 1.00 90.50 520 ALA A N 1
ATOM 4209 C CA . ALA A 1 520 ? 19.360 22.240 -4.991 1.00 90.50 520 ALA A CA 1
ATOM 4210 C C . ALA A 1 520 ? 19.198 22.473 -6.509 1.00 90.50 520 ALA A C 1
ATOM 4212 O O . ALA A 1 520 ? 18.137 22.881 -6.976 1.00 90.50 520 ALA A O 1
ATOM 4213 N N . LYS A 1 521 ? 20.222 22.193 -7.321 1.00 92.88 521 LYS A N 1
ATOM 4214 C CA . LYS A 1 521 ? 20.107 22.334 -8.786 1.00 92.88 521 LYS A CA 1
ATOM 4215 C C . LYS A 1 521 ? 19.178 21.249 -9.355 1.00 92.88 521 LYS A C 1
ATOM 4217 O O . LYS A 1 521 ? 19.437 20.075 -9.069 1.00 92.88 521 LYS A O 1
ATOM 4222 N N . PRO A 1 522 ? 18.144 21.586 -10.146 1.00 92.44 522 PRO A N 1
ATOM 4223 C CA . PRO A 1 522 ? 17.234 20.590 -10.706 1.00 92.44 522 PRO A CA 1
ATOM 4224 C C . PRO A 1 522 ? 17.951 19.645 -11.681 1.00 92.44 522 PRO A C 1
ATOM 4226 O O . PRO A 1 522 ? 19.016 19.967 -12.209 1.00 92.44 522 PRO A O 1
ATOM 4229 N N . VAL A 1 523 ? 17.374 18.463 -11.891 1.00 90.38 523 VAL A N 1
ATOM 4230 C CA . VAL A 1 523 ? 17.836 17.457 -12.865 1.00 90.38 523 VAL A CA 1
ATOM 4231 C C . VAL A 1 523 ? 16.651 16.957 -13.685 1.00 90.38 523 VAL A C 1
ATOM 4233 O O . VAL A 1 523 ? 15.511 17.062 -13.239 1.00 90.38 523 VAL A O 1
ATOM 4236 N N . SER A 1 524 ? 16.915 16.419 -14.876 1.00 87.31 524 SER A N 1
ATOM 4237 C CA . SER A 1 524 ? 15.879 15.995 -15.827 1.00 87.31 524 SER A CA 1
ATOM 4238 C C . SER A 1 524 ? 15.418 14.547 -15.662 1.00 87.31 524 SER A C 1
ATOM 4240 O O . SER A 1 524 ? 14.352 14.202 -16.163 1.00 87.31 524 SER A O 1
ATOM 4242 N N . THR A 1 525 ? 16.180 13.701 -14.962 1.00 90.50 525 THR A N 1
ATOM 4243 C CA . THR A 1 525 ? 15.848 12.282 -14.776 1.00 90.50 525 THR A CA 1
ATOM 4244 C C . THR A 1 525 ? 15.665 11.926 -13.300 1.00 90.50 525 THR A C 1
ATOM 4246 O O . THR A 1 525 ? 16.430 12.407 -12.459 1.00 90.50 525 THR A O 1
ATOM 4249 N N . PRO A 1 526 ? 14.693 11.056 -12.965 1.00 88.19 526 PRO A N 1
ATOM 4250 C CA . PRO A 1 526 ? 14.431 10.650 -11.584 1.00 88.19 526 PRO A CA 1
ATOM 4251 C C . PRO A 1 526 ? 15.555 9.786 -10.998 1.00 88.19 526 PRO A C 1
ATOM 4253 O O . PRO A 1 526 ? 15.795 9.833 -9.795 1.00 88.19 526 PRO A O 1
ATOM 4256 N N . LEU A 1 527 ? 16.279 9.041 -11.838 1.00 89.38 527 LEU A N 1
ATOM 4257 C CA . LEU A 1 527 ? 17.475 8.288 -11.469 1.00 89.38 527 LEU A CA 1
ATOM 4258 C C . LEU A 1 527 ? 18.535 8.467 -12.563 1.00 89.38 527 LEU A C 1
ATOM 4260 O O . LEU A 1 527 ? 18.261 8.262 -13.744 1.00 89.38 527 LEU A O 1
ATOM 4264 N N . GLY A 1 528 ? 19.738 8.895 -12.182 1.00 83.38 528 GLY A N 1
ATOM 4265 C CA . GLY A 1 528 ? 20.864 9.015 -13.110 1.00 83.38 528 GLY A CA 1
ATOM 4266 C C . GLY A 1 528 ? 21.419 7.647 -13.521 1.00 83.38 528 GLY A C 1
ATOM 4267 O O . GLY A 1 528 ? 21.543 6.757 -12.686 1.00 83.38 528 GLY A O 1
ATOM 4268 N N . SER A 1 529 ? 21.826 7.493 -14.784 1.00 83.94 529 SER A N 1
ATOM 4269 C CA . SER A 1 529 ? 22.390 6.240 -15.329 1.00 83.94 529 SER A CA 1
ATOM 4270 C C . SER A 1 529 ? 23.685 5.774 -14.647 1.00 83.94 529 SER A C 1
ATOM 4272 O O . SER A 1 529 ? 24.040 4.600 -14.717 1.00 83.94 529 SER A O 1
ATOM 4274 N N . HIS A 1 530 ? 24.388 6.685 -13.972 1.00 87.00 530 HIS A N 1
ATOM 4275 C CA . HIS A 1 530 ? 25.593 6.394 -13.197 1.00 87.00 530 HIS A CA 1
ATOM 4276 C C . HIS A 1 530 ? 25.293 5.707 -11.853 1.00 87.00 530 HIS A C 1
ATOM 4278 O O . HIS A 1 530 ? 26.195 5.111 -11.266 1.00 87.00 530 HIS A O 1
ATOM 4284 N N . PHE A 1 531 ? 24.047 5.747 -11.366 1.00 87.06 531 PHE A N 1
ATOM 4285 C CA . PHE A 1 531 ? 23.665 5.068 -10.129 1.00 87.06 531 PHE A CA 1
ATOM 4286 C C . PHE A 1 531 ? 23.427 3.576 -10.376 1.00 87.06 531 PHE A C 1
ATOM 4288 O O . PHE A 1 531 ? 22.318 3.144 -10.684 1.00 87.06 531 PHE A O 1
ATOM 4295 N N . LYS A 1 532 ? 24.475 2.773 -10.182 1.00 87.38 532 LYS A N 1
ATOM 4296 C CA . LYS A 1 532 ? 24.384 1.309 -10.085 1.00 87.38 532 LYS A CA 1
ATOM 4297 C C . LYS A 1 532 ? 24.363 0.914 -8.613 1.00 87.38 532 LYS A C 1
ATOM 4299 O O . LYS A 1 532 ? 25.412 0.637 -8.039 1.00 87.38 532 LYS A O 1
ATOM 4304 N N . LEU A 1 533 ? 23.183 0.987 -7.996 1.00 90.56 533 LEU A N 1
ATOM 4305 C CA . LEU A 1 533 ? 23.032 0.763 -6.557 1.00 90.56 533 LEU A CA 1
ATOM 4306 C C . LEU A 1 533 ? 23.095 -0.731 -6.211 1.00 90.56 533 LEU A C 1
ATOM 4308 O O . LEU A 1 533 ? 22.436 -1.539 -6.863 1.00 90.56 533 LEU A O 1
ATOM 4312 N N . SER A 1 534 ? 23.864 -1.087 -5.182 1.00 91.12 534 SER A N 1
ATOM 4313 C CA . SER A 1 534 ? 24.034 -2.468 -4.701 1.00 91.12 534 SER A CA 1
ATOM 4314 C C . SER A 1 534 ? 24.252 -2.501 -3.189 1.00 91.12 534 SER A C 1
ATOM 4316 O O . SER A 1 534 ? 24.782 -1.563 -2.590 1.00 91.12 534 SER A O 1
ATOM 4318 N N . LYS A 1 535 ? 23.922 -3.632 -2.555 1.00 89.50 535 LYS A N 1
ATOM 4319 C CA . LYS A 1 535 ? 24.207 -3.876 -1.135 1.00 89.50 535 LYS A CA 1
ATOM 4320 C C . LYS A 1 535 ? 25.685 -3.735 -0.792 1.00 89.50 535 LYS A C 1
ATOM 4322 O O . LYS A 1 535 ? 25.985 -3.399 0.353 1.00 89.50 535 LYS A O 1
ATOM 4327 N N . GLU A 1 536 ? 26.593 -3.921 -1.746 1.00 87.56 536 GLU A N 1
ATOM 4328 C CA . GLU A 1 536 ? 28.030 -3.712 -1.543 1.00 87.56 536 GLU A CA 1
ATOM 4329 C C . GLU A 1 536 ? 28.399 -2.266 -1.182 1.00 87.56 536 GLU A C 1
ATOM 4331 O O . GLU A 1 536 ? 29.460 -2.042 -0.601 1.00 87.56 536 GLU A O 1
ATOM 4336 N N . GLN A 1 537 ? 27.533 -1.298 -1.496 1.00 87.06 537 GLN A N 1
ATOM 4337 C CA . GLN A 1 537 ? 27.703 0.129 -1.193 1.00 87.06 537 GLN A CA 1
ATOM 4338 C C . GLN A 1 537 ? 27.062 0.533 0.147 1.00 87.06 537 GLN A C 1
ATOM 4340 O O . GLN A 1 537 ? 27.051 1.712 0.507 1.00 87.06 537 GLN A O 1
ATOM 4345 N N . SER A 1 538 ? 26.494 -0.425 0.883 1.00 85.81 538 SER A N 1
ATOM 4346 C CA . SER A 1 538 ? 25.988 -0.206 2.244 1.00 85.81 538 SER A CA 1
ATOM 4347 C C . SER A 1 538 ? 27.148 0.065 3.203 1.00 85.81 538 SER A C 1
ATOM 4349 O O . SER A 1 538 ? 28.242 -0.446 2.974 1.00 85.81 538 SER A O 1
ATOM 4351 N N . SER A 1 539 ? 26.914 0.804 4.295 1.00 81.75 539 SER A N 1
ATOM 4352 C CA . SER A 1 539 ? 27.963 1.104 5.285 1.00 81.75 539 SER A CA 1
ATOM 4353 C C . SER A 1 539 ? 28.688 -0.171 5.724 1.00 81.75 539 SER A C 1
ATOM 4355 O O . SER A 1 539 ? 28.034 -1.116 6.181 1.00 81.75 539 SER A O 1
ATOM 4357 N N . LYS A 1 540 ? 30.016 -0.222 5.577 1.00 81.94 540 LYS A N 1
ATOM 4358 C CA . LYS A 1 540 ? 30.825 -1.399 5.958 1.00 81.94 540 LYS A CA 1
ATOM 4359 C C . LYS A 1 540 ? 31.504 -1.212 7.307 1.00 81.94 540 LYS A C 1
ATOM 4361 O O . LYS A 1 540 ? 31.603 -2.180 8.052 1.00 81.94 540 LYS A O 1
ATOM 4366 N N . THR A 1 541 ? 31.914 0.013 7.620 1.00 82.56 541 THR A N 1
ATOM 4367 C CA . THR A 1 541 ? 32.544 0.367 8.894 1.00 82.56 541 THR A CA 1
ATOM 4368 C C . THR A 1 541 ? 31.519 0.892 9.895 1.00 82.56 541 THR A C 1
ATOM 4370 O O . THR A 1 541 ? 30.456 1.393 9.509 1.00 82.56 541 THR A O 1
ATOM 4373 N N . ASP A 1 542 ? 31.845 0.791 11.183 1.00 79.25 542 ASP A N 1
ATOM 4374 C CA . ASP A 1 542 ? 30.996 1.311 12.258 1.00 79.25 542 ASP A CA 1
ATOM 4375 C C . ASP A 1 542 ? 30.878 2.842 12.179 1.00 79.25 542 ASP A C 1
ATOM 4377 O O . ASP A 1 542 ? 29.779 3.375 12.295 1.00 79.25 542 ASP A O 1
ATOM 4381 N N . GLU A 1 543 ? 31.951 3.544 11.800 1.00 79.50 543 GLU A N 1
ATOM 4382 C CA . GLU A 1 543 ? 31.945 4.999 11.568 1.00 79.50 543 GLU A CA 1
ATOM 4383 C C . GLU A 1 543 ? 30.981 5.428 10.445 1.00 79.50 543 GLU A C 1
ATOM 4385 O O . GLU A 1 543 ? 30.253 6.420 10.560 1.00 79.50 543 GLU A O 1
ATOM 4390 N N . GLU A 1 544 ? 30.930 4.679 9.338 1.00 80.94 544 GLU A N 1
ATOM 4391 C CA . GLU A 1 544 ? 29.957 4.926 8.268 1.00 80.94 544 GLU A CA 1
ATOM 4392 C C . GLU A 1 544 ? 28.533 4.568 8.694 1.00 80.94 544 GLU A C 1
ATOM 4394 O O . GLU A 1 544 ? 27.573 5.187 8.223 1.00 80.94 544 GLU A O 1
ATOM 4399 N N . GLY A 1 545 ? 28.385 3.563 9.558 1.00 79.62 545 GLY A N 1
ATOM 4400 C CA . GLY A 1 545 ? 27.120 3.219 10.197 1.00 79.62 545 GLY A CA 1
ATOM 4401 C C . GLY A 1 545 ? 26.599 4.371 11.055 1.00 79.62 545 GLY A C 1
ATOM 4402 O O . GLY A 1 545 ? 25.452 4.787 10.888 1.00 79.62 545 GLY A O 1
ATOM 4403 N N . ASP A 1 546 ? 27.465 4.947 11.884 1.00 82.69 546 ASP A N 1
ATOM 4404 C CA . ASP A 1 546 ? 27.154 6.063 12.780 1.00 82.69 546 ASP A CA 1
ATOM 4405 C C . ASP A 1 546 ? 26.873 7.366 12.032 1.00 82.69 546 ASP A C 1
ATOM 4407 O O . ASP A 1 546 ? 26.022 8.161 12.436 1.00 82.69 546 ASP A O 1
ATOM 4411 N N . HIS A 1 547 ? 27.542 7.597 10.903 1.00 84.69 547 HIS A N 1
ATOM 4412 C CA . HIS A 1 547 ? 27.189 8.711 10.032 1.00 84.69 547 HIS A CA 1
ATOM 4413 C C . HIS A 1 547 ? 25.811 8.497 9.385 1.00 84.69 547 HIS A C 1
ATOM 4415 O O . HIS A 1 547 ? 24.982 9.407 9.359 1.00 84.69 547 HIS A O 1
ATOM 4421 N N . MET A 1 548 ? 25.547 7.300 8.851 1.00 85.88 548 MET A N 1
ATOM 4422 C CA . MET A 1 548 ? 24.287 7.004 8.161 1.00 85.88 548 MET A CA 1
ATOM 4423 C C . MET A 1 548 ? 23.084 6.906 9.102 1.00 85.88 548 MET A C 1
ATOM 4425 O O . MET A 1 548 ? 21.971 7.184 8.661 1.00 85.88 548 MET A O 1
ATOM 4429 N N . SER A 1 549 ? 23.280 6.583 10.383 1.00 81.94 549 SER A N 1
ATOM 4430 C CA . SER A 1 549 ? 22.206 6.581 11.386 1.00 81.94 549 SER A CA 1
ATOM 4431 C C . SER A 1 549 ? 21.634 7.982 11.639 1.00 81.94 549 SER A C 1
ATOM 4433 O O . SER A 1 549 ? 20.443 8.120 11.911 1.00 81.94 549 SER A O 1
ATOM 4435 N N . LYS A 1 550 ? 22.454 9.028 11.463 1.00 85.56 550 LYS A N 1
ATOM 4436 C CA . LYS A 1 550 ? 22.039 10.440 11.538 1.00 85.56 550 LYS A CA 1
ATOM 4437 C C . LYS A 1 550 ? 21.314 10.916 10.276 1.00 85.56 550 LYS A C 1
ATOM 4439 O O . LYS A 1 550 ? 20.652 11.952 10.295 1.00 85.56 550 LYS A O 1
ATOM 4444 N N . VAL A 1 551 ? 21.438 10.191 9.163 1.00 86.44 551 VAL A N 1
ATOM 4445 C CA . VAL A 1 551 ? 20.787 10.544 7.897 1.00 86.44 551 VAL A CA 1
ATOM 4446 C C . VAL A 1 551 ? 19.334 10.054 7.918 1.00 86.44 551 VAL A C 1
ATOM 4448 O O . VAL A 1 551 ? 19.095 8.860 8.098 1.00 86.44 551 VAL A O 1
ATOM 4451 N N . PRO A 1 552 ? 18.336 10.917 7.647 1.00 89.75 552 PRO A N 1
ATOM 4452 C CA . PRO A 1 552 ? 16.920 10.549 7.703 1.00 89.75 552 PRO A CA 1
ATOM 4453 C C . PRO A 1 552 ? 16.461 9.766 6.454 1.00 89.75 552 PRO A C 1
ATOM 4455 O O . PRO A 1 552 ? 15.477 10.120 5.802 1.00 89.75 552 PRO A O 1
ATOM 4458 N N . TYR A 1 553 ? 17.164 8.683 6.110 1.00 90.31 553 TYR A N 1
ATOM 4459 C CA . TYR A 1 553 ? 16.983 7.917 4.873 1.00 90.31 553 TYR A CA 1
ATOM 4460 C C . TYR A 1 553 ? 15.573 7.323 4.740 1.00 90.31 553 TYR A C 1
ATOM 4462 O O . TYR A 1 553 ? 14.877 7.566 3.754 1.00 90.31 553 TYR A O 1
ATOM 4470 N N . ALA A 1 554 ? 15.111 6.594 5.761 1.00 89.50 554 ALA A N 1
ATOM 4471 C CA . ALA A 1 554 ? 13.784 5.976 5.759 1.00 89.50 554 ALA A CA 1
ATOM 4472 C C . ALA A 1 554 ? 12.654 7.023 5.722 1.00 89.50 554 ALA A C 1
ATOM 4474 O O . ALA A 1 554 ? 11.659 6.837 5.023 1.00 89.50 554 ALA A O 1
ATOM 4475 N N . SER A 1 555 ? 12.835 8.150 6.419 1.00 88.94 555 SER A N 1
ATOM 4476 C CA . SER A 1 555 ? 11.880 9.266 6.431 1.00 88.94 555 SER A CA 1
ATOM 4477 C C . SER A 1 555 ? 11.765 9.935 5.054 1.00 88.94 555 SER A C 1
ATOM 4479 O O . SER A 1 555 ? 10.659 10.235 4.587 1.00 88.94 555 SER A O 1
ATOM 4481 N N . ALA A 1 556 ? 12.895 10.113 4.359 1.00 91.12 556 ALA A N 1
ATOM 4482 C CA . ALA A 1 556 ? 12.919 10.630 2.994 1.00 91.12 556 ALA A CA 1
ATOM 4483 C C . ALA A 1 556 ? 12.222 9.681 2.015 1.00 91.12 556 ALA A C 1
ATOM 4485 O O . ALA A 1 556 ? 11.362 10.122 1.252 1.00 91.12 556 ALA A O 1
ATOM 4486 N N . ILE A 1 557 ? 12.516 8.379 2.081 1.00 92.75 557 ILE A N 1
ATOM 4487 C CA . ILE A 1 557 ? 11.859 7.377 1.230 1.00 92.75 557 ILE A CA 1
ATOM 4488 C C . ILE A 1 557 ? 10.358 7.340 1.486 1.00 92.75 557 ILE A C 1
ATOM 4490 O O . ILE A 1 557 ? 9.600 7.394 0.526 1.00 92.75 557 ILE A O 1
ATOM 4494 N N . GLY A 1 558 ? 9.912 7.320 2.746 1.00 91.75 558 GLY A N 1
ATOM 4495 C CA . GLY A 1 558 ? 8.483 7.357 3.065 1.00 91.75 558 GLY A CA 1
ATOM 4496 C C . GLY A 1 558 ? 7.790 8.580 2.455 1.00 91.75 558 GLY A C 1
ATOM 4497 O O . GLY A 1 558 ? 6.732 8.456 1.838 1.00 91.75 558 GLY A O 1
ATOM 4498 N N . SER A 1 559 ? 8.432 9.749 2.538 1.00 91.19 559 SER A N 1
ATOM 4499 C CA . SER A 1 559 ? 7.921 10.985 1.931 1.00 91.19 559 SER A CA 1
ATOM 4500 C C . SER A 1 559 ? 7.830 10.889 0.397 1.00 91.19 559 SER A C 1
ATOM 4502 O O . SER A 1 559 ? 6.827 11.277 -0.202 1.00 91.19 559 SER A O 1
ATOM 4504 N N . LEU A 1 560 ? 8.845 10.313 -0.255 1.00 93.06 560 LEU A N 1
ATOM 4505 C CA . LEU A 1 560 ? 8.850 10.084 -1.704 1.00 93.06 560 LEU A CA 1
ATOM 4506 C C . LEU A 1 560 ? 7.814 9.039 -2.138 1.00 93.06 560 LEU A C 1
ATOM 4508 O O . LEU A 1 560 ? 7.146 9.226 -3.154 1.00 93.06 560 LEU A O 1
ATOM 4512 N N . MET A 1 561 ? 7.635 7.967 -1.362 1.00 93.00 561 MET A N 1
ATOM 4513 C CA . MET A 1 561 ? 6.638 6.928 -1.626 1.00 93.00 561 MET A CA 1
ATOM 4514 C C . MET A 1 561 ? 5.219 7.497 -1.620 1.00 93.00 561 MET A C 1
ATOM 4516 O O . MET A 1 561 ? 4.397 7.089 -2.437 1.00 93.00 561 MET A O 1
ATOM 4520 N N . TYR A 1 562 ? 4.926 8.472 -0.757 1.00 90.75 562 TYR A N 1
ATOM 4521 C CA . TYR A 1 562 ? 3.623 9.132 -0.779 1.00 90.75 562 TYR A CA 1
ATOM 4522 C C . TYR A 1 562 ? 3.374 9.890 -2.082 1.00 90.75 562 TYR A C 1
ATOM 4524 O O . TYR A 1 562 ? 2.320 9.717 -2.698 1.00 90.75 562 TYR A O 1
ATOM 4532 N N . ALA A 1 563 ? 4.361 10.674 -2.529 1.00 89.44 563 ALA A N 1
ATOM 4533 C CA . ALA A 1 563 ? 4.277 11.377 -3.805 1.00 89.44 563 ALA A CA 1
ATOM 4534 C C . ALA A 1 563 ? 4.092 10.394 -4.974 1.00 89.44 563 ALA A C 1
ATOM 4536 O O . ALA A 1 563 ? 3.216 10.573 -5.826 1.00 89.44 563 ALA A O 1
ATOM 4537 N N . MET A 1 564 ? 4.872 9.309 -4.952 1.00 92.19 564 MET A N 1
ATOM 4538 C CA . MET A 1 564 ? 4.851 8.227 -5.934 1.00 92.19 564 MET A CA 1
ATOM 4539 C C . MET A 1 564 ? 3.485 7.546 -6.051 1.00 92.19 564 MET A C 1
ATOM 4541 O O . MET A 1 564 ? 3.024 7.291 -7.157 1.00 92.19 564 MET A O 1
ATOM 4545 N N . VAL A 1 565 ? 2.843 7.208 -4.930 1.00 90.19 565 VAL A N 1
ATOM 4546 C CA . VAL A 1 565 ? 1.565 6.468 -4.921 1.00 90.19 565 VAL A CA 1
ATOM 4547 C C . VAL A 1 565 ? 0.393 7.356 -5.343 1.00 90.19 565 VAL A C 1
ATOM 4549 O O . VAL A 1 565 ? -0.566 6.873 -5.955 1.00 90.19 565 VAL A O 1
ATOM 4552 N N . CYS A 1 566 ? 0.467 8.647 -5.016 1.00 88.44 566 CYS A N 1
ATOM 4553 C CA . CYS A 1 566 ? -0.616 9.599 -5.216 1.00 88.44 566 CYS A CA 1
ATOM 4554 C C . CYS A 1 566 ? -0.642 10.187 -6.631 1.00 88.44 566 CYS A C 1
ATOM 4556 O O . CYS A 1 566 ? -1.629 10.009 -7.345 1.00 88.44 566 CYS A O 1
ATOM 4558 N N . THR A 1 567 ? 0.420 10.894 -7.038 1.00 88.50 567 THR A N 1
ATOM 4559 C CA . THR A 1 567 ? 0.409 11.694 -8.280 1.00 88.50 567 THR A CA 1
ATOM 4560 C C . THR A 1 567 ? 1.661 11.568 -9.144 1.00 88.50 567 THR A C 1
ATOM 4562 O O . THR A 1 567 ? 1.679 12.154 -10.223 1.00 88.50 567 THR A O 1
ATOM 4565 N N . ARG A 1 568 ? 2.711 10.864 -8.697 1.00 88.06 568 ARG A N 1
ATOM 4566 C CA . ARG A 1 568 ? 4.017 10.810 -9.381 1.00 88.06 568 ARG A CA 1
ATOM 4567 C C . ARG A 1 568 ? 4.397 9.394 -9.849 1.00 88.06 568 ARG A C 1
ATOM 4569 O O . ARG A 1 568 ? 5.293 8.781 -9.266 1.00 88.06 568 ARG A O 1
ATOM 4576 N N . PRO A 1 569 ? 3.746 8.850 -10.897 1.00 91.25 569 PRO A N 1
ATOM 4577 C CA . PRO A 1 569 ? 4.149 7.568 -11.491 1.00 91.25 569 PRO A CA 1
ATOM 4578 C C . PRO A 1 569 ? 5.600 7.562 -11.989 1.00 91.25 569 PRO A C 1
ATOM 4580 O O . PRO A 1 569 ? 6.284 6.547 -11.930 1.00 91.25 569 PRO A O 1
ATOM 4583 N N . ASP A 1 570 ? 6.078 8.712 -12.446 1.00 89.75 570 ASP A N 1
ATOM 4584 C CA . ASP A 1 570 ? 7.392 8.952 -13.038 1.00 89.75 570 ASP A CA 1
ATOM 4585 C C . ASP A 1 570 ? 8.570 8.663 -12.093 1.00 89.75 570 ASP A C 1
ATOM 4587 O O . ASP A 1 570 ? 9.646 8.280 -12.549 1.00 89.75 570 ASP A O 1
ATOM 4591 N N . ILE A 1 571 ? 8.376 8.775 -10.774 1.00 93.19 571 ILE A N 1
ATOM 4592 C CA . ILE A 1 571 ? 9.415 8.427 -9.789 1.00 93.19 571 ILE A CA 1
ATOM 4593 C C . ILE A 1 571 ? 9.310 6.981 -9.288 1.00 93.19 571 ILE A C 1
ATOM 4595 O O . ILE A 1 571 ? 10.138 6.572 -8.473 1.00 93.19 571 ILE A O 1
ATOM 4599 N N . ALA A 1 572 ? 8.320 6.199 -9.740 1.00 91.81 572 ALA A N 1
ATOM 4600 C CA . ALA A 1 572 ? 8.011 4.900 -9.143 1.00 91.81 572 ALA A CA 1
ATOM 4601 C C . ALA A 1 572 ? 9.172 3.910 -9.210 1.00 91.81 572 ALA A C 1
ATOM 4603 O O . ALA A 1 572 ? 9.518 3.286 -8.205 1.00 91.81 572 ALA A O 1
ATOM 4604 N N . HIS A 1 573 ? 9.835 3.833 -10.363 1.00 91.88 573 HIS A N 1
ATOM 4605 C CA . HIS A 1 573 ? 11.031 3.016 -10.509 1.00 91.88 573 HIS A CA 1
ATOM 4606 C C . HIS A 1 573 ? 12.159 3.503 -9.592 1.00 91.88 573 HIS A C 1
ATOM 4608 O O . HIS A 1 573 ? 12.755 2.698 -8.874 1.00 91.88 573 HIS A O 1
ATOM 4614 N N . ALA A 1 574 ? 12.471 4.801 -9.597 1.00 93.50 574 ALA A N 1
ATOM 4615 C CA . ALA A 1 574 ? 13.591 5.338 -8.827 1.00 93.50 574 ALA A CA 1
ATOM 4616 C C . ALA A 1 574 ? 13.407 5.102 -7.319 1.00 93.50 574 ALA A C 1
ATOM 4618 O O . ALA A 1 574 ? 14.321 4.618 -6.649 1.00 93.50 574 ALA A O 1
ATOM 4619 N N . VAL A 1 575 ? 12.199 5.363 -6.806 1.00 94.12 575 VAL A N 1
ATOM 4620 C CA . VAL A 1 575 ? 11.829 5.112 -5.406 1.00 94.12 575 VAL A CA 1
ATOM 4621 C C . VAL A 1 575 ? 11.890 3.618 -5.079 1.00 94.12 575 VAL A C 1
ATOM 4623 O O . VAL A 1 575 ? 12.436 3.253 -4.039 1.00 94.12 575 VAL A O 1
ATOM 4626 N N . GLY A 1 576 ? 11.412 2.751 -5.979 1.00 91.50 576 GLY A N 1
ATOM 4627 C CA . GLY A 1 576 ? 11.465 1.296 -5.813 1.00 91.50 576 GLY A CA 1
ATOM 4628 C C . GLY A 1 576 ? 12.881 0.699 -5.812 1.00 91.50 576 GLY A C 1
ATOM 4629 O O . GLY A 1 576 ? 13.092 -0.382 -5.259 1.00 91.50 576 GLY A O 1
ATOM 4630 N N . VAL A 1 577 ? 13.867 1.379 -6.408 1.00 91.94 577 VAL A N 1
ATOM 4631 C CA . VAL A 1 577 ? 15.285 0.981 -6.337 1.00 91.94 577 VAL A CA 1
ATOM 4632 C C . VAL A 1 577 ? 15.887 1.396 -4.998 1.00 91.94 577 VAL A C 1
ATOM 4634 O O . VAL A 1 577 ? 16.446 0.554 -4.297 1.00 91.94 577 VAL A O 1
ATOM 4637 N N . VAL A 1 578 ? 15.738 2.663 -4.594 1.00 93.81 578 VAL A N 1
ATOM 4638 C CA . VAL A 1 578 ? 16.320 3.149 -3.327 1.00 93.81 578 VAL A CA 1
ATOM 4639 C C . VAL A 1 578 ? 15.662 2.500 -2.101 1.00 93.81 578 VAL A C 1
ATOM 4641 O O . VAL A 1 578 ? 16.333 2.238 -1.105 1.00 93.81 578 VAL A O 1
ATOM 4644 N N . SER A 1 579 ? 14.380 2.122 -2.172 1.00 92.69 579 SER A N 1
ATOM 4645 C CA . SER A 1 579 ? 13.692 1.436 -1.068 1.00 92.69 579 SER A CA 1
ATOM 4646 C C . SER A 1 579 ? 14.293 0.073 -0.706 1.00 92.69 579 SER A C 1
ATOM 4648 O O . SER A 1 579 ? 14.077 -0.416 0.402 1.00 92.69 579 SER A O 1
ATOM 4650 N N . ARG A 1 580 ? 15.081 -0.545 -1.596 1.00 90.31 580 ARG A N 1
ATOM 4651 C CA . ARG A 1 580 ? 15.725 -1.852 -1.354 1.00 90.31 580 ARG A CA 1
ATOM 4652 C C . ARG A 1 580 ? 16.771 -1.796 -0.234 1.00 90.31 580 ARG A C 1
ATOM 4654 O O . ARG A 1 580 ? 17.041 -2.820 0.391 1.00 90.31 580 ARG A O 1
ATOM 4661 N N . PHE A 1 581 ? 17.310 -0.610 0.057 1.00 91.12 581 PHE A N 1
ATOM 4662 C CA . PHE A 1 581 ? 18.416 -0.408 1.000 1.00 91.12 581 PHE A CA 1
ATOM 4663 C C . PHE A 1 581 ? 17.980 0.214 2.335 1.00 91.12 581 PHE A C 1
ATOM 4665 O O . PHE A 1 581 ? 18.823 0.652 3.115 1.00 91.12 581 PHE A O 1
ATOM 4672 N N . MET A 1 582 ? 16.675 0.234 2.640 1.00 88.31 582 MET A N 1
ATOM 4673 C CA . MET A 1 582 ? 16.135 0.852 3.864 1.00 88.31 582 MET A CA 1
ATOM 4674 C C . MET A 1 582 ? 16.715 0.287 5.167 1.00 88.31 582 MET A C 1
ATOM 4676 O O . MET A 1 582 ? 16.807 1.019 6.147 1.00 88.31 582 MET A O 1
ATOM 4680 N N . SER A 1 583 ? 17.096 -0.994 5.199 1.00 86.00 583 SER A N 1
ATOM 4681 C CA . SER A 1 583 ? 17.618 -1.634 6.413 1.00 86.00 583 SER A CA 1
ATOM 4682 C C . SER A 1 583 ? 19.051 -1.223 6.750 1.00 86.00 583 SER A C 1
ATOM 4684 O O . SER A 1 583 ? 19.406 -1.168 7.923 1.00 86.00 583 SER A O 1
ATOM 4686 N N . ARG A 1 584 ? 19.887 -0.985 5.733 1.00 86.44 584 ARG A N 1
ATOM 4687 C CA . ARG A 1 584 ? 21.297 -0.605 5.891 1.00 86.44 584 ARG A CA 1
ATOM 4688 C C . ARG A 1 584 ? 21.717 0.282 4.711 1.00 86.44 584 ARG A C 1
ATOM 4690 O O . ARG A 1 584 ? 22.326 -0.215 3.766 1.00 86.44 584 ARG A O 1
ATOM 4697 N N . PRO A 1 585 ? 21.345 1.571 4.715 1.00 91.56 585 PRO A N 1
ATOM 4698 C CA . PRO A 1 585 ? 21.697 2.479 3.632 1.00 91.56 585 PRO A CA 1
ATOM 4699 C C . PRO A 1 585 ? 23.190 2.838 3.668 1.00 91.56 585 PRO A C 1
ATOM 4701 O O . PRO A 1 585 ? 23.870 2.637 4.668 1.00 91.56 585 PRO A O 1
ATOM 4704 N N . GLY A 1 586 ? 23.692 3.387 2.564 1.00 91.81 586 GLY A N 1
ATOM 4705 C CA . GLY A 1 586 ? 25.064 3.879 2.421 1.00 91.81 586 GLY A CA 1
ATOM 4706 C C . GLY A 1 586 ? 25.075 5.271 1.789 1.00 91.81 586 GLY A C 1
ATOM 4707 O O . GLY A 1 586 ? 24.023 5.785 1.392 1.00 91.81 586 GLY A O 1
ATOM 4708 N N . LYS A 1 587 ? 26.254 5.893 1.670 1.00 91.19 587 LYS A N 1
ATOM 4709 C CA . LYS A 1 587 ? 26.388 7.276 1.163 1.00 91.19 587 LYS A CA 1
ATOM 4710 C C . LYS A 1 587 ? 25.843 7.433 -0.264 1.00 91.19 587 LYS A C 1
ATOM 4712 O O . LYS A 1 587 ? 25.043 8.332 -0.511 1.00 91.19 587 LYS A O 1
ATOM 4717 N N . GLN A 1 588 ? 26.174 6.505 -1.163 1.00 92.44 588 GLN A N 1
ATOM 4718 C CA . GLN A 1 588 ? 25.686 6.515 -2.551 1.00 92.44 588 GLN A CA 1
ATOM 4719 C C . GLN A 1 588 ? 24.165 6.317 -2.640 1.00 92.44 588 GLN A C 1
ATOM 4721 O O . GLN A 1 588 ? 23.492 6.959 -3.446 1.00 92.44 588 GLN A O 1
ATOM 4726 N N . HIS A 1 589 ? 23.590 5.495 -1.754 1.00 94.19 589 HIS A N 1
ATOM 4727 C CA . HIS A 1 589 ? 22.138 5.349 -1.655 1.00 94.19 589 HIS A CA 1
ATOM 4728 C C . HIS A 1 589 ? 21.469 6.680 -1.285 1.00 94.19 589 HIS A C 1
ATOM 4730 O O . HIS A 1 589 ? 20.414 7.016 -1.825 1.00 94.19 589 HIS A O 1
ATOM 4736 N N . TRP A 1 590 ? 22.074 7.459 -0.381 1.00 94.81 590 TRP A N 1
ATOM 4737 C CA . TRP A 1 590 ? 21.564 8.777 -0.002 1.00 94.81 590 TRP A CA 1
ATOM 4738 C C . TRP A 1 590 ? 21.699 9.808 -1.125 1.00 94.81 590 TRP A C 1
ATOM 4740 O O . TRP A 1 590 ? 20.786 10.603 -1.343 1.00 94.81 590 TRP A O 1
ATOM 4750 N N . GLU A 1 591 ? 22.792 9.777 -1.885 1.00 94.44 591 GLU A N 1
ATOM 4751 C CA . GLU A 1 591 ? 22.965 10.619 -3.075 1.00 94.44 591 GLU A CA 1
ATOM 4752 C C . GLU A 1 591 ? 21.892 10.353 -4.133 1.00 94.44 591 GLU A C 1
ATOM 4754 O O . GLU A 1 591 ? 21.338 11.306 -4.684 1.00 94.44 591 GLU A O 1
ATOM 4759 N N . ALA A 1 592 ? 21.517 9.089 -4.349 1.00 95.62 592 ALA A N 1
ATOM 4760 C CA . ALA A 1 592 ? 20.411 8.736 -5.236 1.00 95.62 592 ALA A CA 1
ATOM 4761 C C . ALA A 1 592 ? 19.061 9.285 -4.735 1.00 95.62 592 ALA A C 1
ATOM 4763 O O . ALA A 1 592 ? 18.272 9.808 -5.520 1.00 95.62 592 ALA A O 1
ATOM 4764 N N . VAL A 1 593 ? 18.801 9.261 -3.422 1.00 96.12 593 VAL A N 1
ATOM 4765 C CA . VAL A 1 593 ? 17.591 9.885 -2.848 1.00 96.12 593 VAL A CA 1
ATOM 4766 C C . VAL A 1 593 ? 17.595 11.403 -3.055 1.00 96.12 593 VAL A C 1
ATOM 4768 O O . VAL A 1 593 ? 16.586 11.971 -3.480 1.00 96.12 593 VAL A O 1
ATOM 4771 N N . LYS A 1 594 ? 18.735 12.076 -2.836 1.00 95.00 594 LYS A N 1
ATOM 4772 C CA . LYS A 1 594 ? 18.877 13.507 -3.155 1.00 95.00 594 LYS A CA 1
ATOM 4773 C C . LYS A 1 594 ? 18.672 13.776 -4.645 1.00 95.00 594 LYS A C 1
ATOM 4775 O O . LYS A 1 594 ? 18.115 14.813 -4.994 1.00 95.00 594 LYS A O 1
ATOM 4780 N N . TRP A 1 595 ? 19.092 12.867 -5.524 1.00 96.12 595 TRP A N 1
ATOM 4781 C CA . TRP A 1 595 ? 18.867 12.981 -6.964 1.00 96.12 595 TRP A CA 1
ATOM 4782 C C . TRP A 1 595 ? 17.373 13.001 -7.305 1.00 96.12 595 TRP A C 1
ATOM 4784 O O . TRP A 1 595 ? 16.927 13.898 -8.021 1.00 96.12 595 TRP A O 1
ATOM 4794 N N . ILE A 1 596 ? 16.580 12.106 -6.704 1.00 95.62 596 ILE A N 1
ATOM 4795 C CA . ILE A 1 596 ? 15.114 12.104 -6.850 1.00 95.62 596 ILE A CA 1
ATOM 4796 C C . ILE A 1 596 ? 14.521 13.437 -6.359 1.00 95.62 596 ILE A C 1
ATOM 4798 O O . ILE A 1 596 ? 13.668 14.021 -7.025 1.00 95.62 596 ILE A O 1
ATOM 4802 N N . LEU A 1 597 ? 15.000 13.973 -5.230 1.00 95.69 597 LEU A N 1
ATOM 4803 C CA . LEU A 1 597 ? 14.546 15.274 -4.716 1.00 95.69 597 LEU A CA 1
ATOM 4804 C C . LEU A 1 597 ? 14.896 16.433 -5.670 1.00 95.69 597 LEU A C 1
ATOM 4806 O O . LEU A 1 597 ? 14.068 17.314 -5.901 1.00 95.69 597 LEU A O 1
ATOM 4810 N N . ARG A 1 598 ? 16.083 16.419 -6.290 1.00 95.12 598 ARG A N 1
ATOM 4811 C CA . ARG A 1 598 ? 16.468 17.397 -7.327 1.00 95.12 598 ARG A CA 1
ATOM 4812 C C . ARG A 1 598 ? 15.557 17.316 -8.549 1.00 95.12 598 ARG A C 1
ATOM 4814 O O . ARG A 1 598 ? 15.189 18.351 -9.102 1.00 95.12 598 ARG A O 1
ATOM 4821 N N . TYR A 1 599 ? 15.181 16.106 -8.954 1.00 94.56 599 TYR A N 1
ATOM 4822 C CA . TYR A 1 599 ? 14.251 15.894 -10.058 1.00 94.56 599 TYR A CA 1
ATOM 4823 C C . TYR A 1 599 ? 12.863 16.456 -9.727 1.00 94.56 599 TYR A C 1
ATOM 4825 O O . TYR A 1 599 ? 12.295 17.221 -10.507 1.00 94.56 599 TYR A O 1
ATOM 4833 N N . LEU A 1 600 ? 12.352 16.164 -8.526 1.00 92.31 600 LEU A N 1
ATOM 4834 C CA . LEU A 1 600 ? 11.083 16.707 -8.035 1.00 92.31 600 LEU A CA 1
ATOM 4835 C C . LEU A 1 600 ? 11.080 18.239 -7.986 1.00 92.31 600 LEU A C 1
ATOM 4837 O O . LEU A 1 600 ? 10.074 18.851 -8.341 1.00 92.31 600 LEU A O 1
ATOM 4841 N N . LYS A 1 601 ? 12.206 18.865 -7.623 1.00 93.25 601 LYS A N 1
ATOM 4842 C CA . LYS A 1 601 ? 12.354 20.326 -7.669 1.00 93.25 601 LYS A CA 1
ATOM 4843 C C . LYS A 1 601 ? 12.217 20.887 -9.090 1.00 93.25 601 LYS A C 1
ATOM 4845 O O . LYS A 1 601 ? 11.600 21.931 -9.266 1.00 93.25 601 LYS A O 1
ATOM 4850 N N . GLY A 1 602 ? 12.763 20.204 -10.096 1.00 89.38 602 GLY A N 1
ATOM 4851 C CA . GLY A 1 602 ? 12.615 20.597 -11.504 1.00 89.38 602 GLY A CA 1
ATOM 4852 C C . GLY A 1 602 ? 11.220 20.343 -12.086 1.00 89.38 602 GLY A C 1
ATOM 4853 O O . GLY A 1 602 ? 10.904 20.851 -13.154 1.00 89.38 602 GLY A O 1
ATOM 4854 N N . SER A 1 603 ? 10.380 19.572 -11.391 1.00 89.56 603 SER A N 1
ATOM 4855 C CA . SER A 1 603 ? 9.085 19.080 -11.877 1.00 89.56 603 SER A CA 1
ATOM 4856 C C . SER A 1 603 ? 7.949 19.337 -10.876 1.00 89.56 603 SER A C 1
ATOM 4858 O O . SER A 1 603 ? 7.017 18.540 -10.753 1.00 89.56 603 SER A O 1
ATOM 4860 N N . LEU A 1 604 ? 8.018 20.450 -10.137 1.00 88.56 604 LEU A N 1
ATOM 4861 C CA . LEU A 1 604 ? 7.050 20.799 -9.085 1.00 88.56 604 LEU A CA 1
ATOM 4862 C C . LEU A 1 604 ? 5.614 20.944 -9.598 1.00 88.56 604 LEU A C 1
ATOM 4864 O O . LEU A 1 604 ? 4.673 20.576 -8.894 1.00 88.56 604 LEU A O 1
ATOM 4868 N N . ASP A 1 605 ? 5.455 21.451 -10.819 1.00 84.31 605 ASP A N 1
ATOM 4869 C CA . ASP A 1 605 ? 4.148 21.719 -11.429 1.00 84.31 605 ASP A CA 1
ATOM 4870 C C . ASP A 1 605 ? 3.579 20.509 -12.186 1.00 84.31 605 ASP A C 1
ATOM 4872 O O . ASP A 1 605 ? 2.457 20.549 -12.698 1.00 84.31 605 ASP A O 1
ATOM 4876 N N . THR A 1 606 ? 4.327 19.400 -12.231 1.00 87.44 606 THR A N 1
ATOM 4877 C CA . THR A 1 606 ? 3.858 18.156 -12.849 1.00 87.44 606 THR A CA 1
ATOM 4878 C C . THR A 1 606 ? 2.724 17.560 -12.018 1.00 87.44 606 THR A C 1
ATOM 4880 O O . THR A 1 606 ? 2.857 17.331 -10.815 1.00 87.44 606 THR A O 1
ATOM 4883 N N . CYS A 1 607 ? 1.592 17.306 -12.669 1.00 89.12 607 CYS A N 1
ATOM 4884 C CA . CYS A 1 607 ? 0.379 16.788 -12.049 1.00 89.12 607 CYS A CA 1
ATOM 4885 C C . CYS A 1 607 ? -0.330 15.804 -12.984 1.00 89.12 607 CYS A C 1
ATOM 4887 O O . CYS A 1 607 ? -0.105 15.808 -14.195 1.00 89.12 607 CYS A O 1
ATOM 4889 N N . LEU A 1 608 ? -1.206 14.967 -12.425 1.00 90.31 608 LEU A N 1
ATOM 4890 C CA . LEU A 1 608 ? -2.087 14.140 -13.245 1.00 90.31 608 LEU A CA 1
ATOM 4891 C C . LEU A 1 608 ? -3.177 15.027 -13.835 1.00 90.31 608 LEU A C 1
ATOM 4893 O O . LEU A 1 608 ? -3.812 15.773 -13.093 1.00 90.31 608 LEU A O 1
ATOM 4897 N N . CYS A 1 609 ? -3.408 14.927 -15.140 1.00 90.56 609 CYS A N 1
ATOM 4898 C CA . CYS A 1 609 ? -4.455 15.661 -15.841 1.00 90.56 609 CYS A CA 1
ATOM 4899 C C . CYS A 1 609 ? -5.458 14.665 -16.420 1.00 90.56 609 CYS A C 1
ATOM 4901 O O . CYS A 1 609 ? -5.142 13.973 -17.384 1.00 90.56 609 CYS A O 1
ATOM 4903 N N . PHE A 1 610 ? -6.636 14.572 -15.811 1.00 88.81 610 PHE A N 1
ATOM 4904 C CA . PHE A 1 610 ? -7.787 13.833 -16.318 1.00 88.81 610 PHE A CA 1
ATOM 4905 C C . PHE A 1 610 ? -8.524 14.701 -17.332 1.00 88.81 610 PHE A C 1
ATOM 4907 O O . PHE A 1 610 ? -8.742 15.890 -17.089 1.00 88.81 610 PHE A O 1
ATOM 4914 N N . THR A 1 611 ? -8.898 14.119 -18.465 1.00 82.81 611 THR A N 1
ATOM 4915 C CA . THR A 1 611 ? -9.566 14.832 -19.558 1.00 82.81 611 THR A CA 1
ATOM 4916 C C . THR A 1 611 ? -10.930 14.219 -19.848 1.00 82.81 611 THR A C 1
ATOM 4918 O O . THR A 1 611 ? -11.186 13.073 -19.483 1.00 82.81 611 THR A O 1
ATOM 4921 N N . GLY A 1 612 ? -11.784 14.972 -20.543 1.00 66.88 612 GLY A N 1
ATOM 4922 C CA . GLY A 1 612 ? -13.096 14.544 -21.033 1.00 66.88 612 GLY A CA 1
ATOM 4923 C C . GLY A 1 612 ? -13.078 13.414 -22.078 1.00 66.88 612 GLY A C 1
ATOM 4924 O O . GLY A 1 612 ? -14.065 13.216 -22.780 1.00 66.88 612 GLY A O 1
ATOM 4925 N N . ALA A 1 613 ? -11.946 12.732 -22.264 1.00 64.62 613 ALA A N 1
ATOM 4926 C CA . ALA A 1 613 ? -11.787 11.667 -23.244 1.00 64.62 613 ALA A CA 1
ATOM 4927 C C . ALA A 1 613 ? -12.603 10.415 -22.866 1.00 64.62 613 ALA A C 1
ATOM 4929 O O . ALA A 1 613 ? -13.064 10.257 -21.736 1.00 64.62 613 ALA A O 1
ATOM 4930 N N . SER A 1 614 ? -12.770 9.498 -23.826 1.00 73.06 614 SER A N 1
ATOM 4931 C CA . SER A 1 614 ? -13.501 8.237 -23.636 1.00 73.06 614 SER A CA 1
ATOM 4932 C C . SER A 1 614 ? -13.063 7.492 -22.369 1.00 73.06 614 SER A C 1
ATOM 4934 O O . SER A 1 614 ? -11.860 7.390 -22.120 1.00 73.06 614 SER A O 1
ATOM 4936 N N . LEU A 1 615 ? -14.005 6.862 -21.658 1.00 80.56 615 LEU A N 1
ATOM 4937 C CA . LEU A 1 615 ? -13.767 5.967 -20.510 1.00 80.56 615 LEU A CA 1
ATOM 4938 C C . LEU A 1 615 ? -13.109 4.631 -20.891 1.00 80.56 615 LEU A C 1
ATOM 4940 O O . LEU A 1 615 ? -13.411 3.580 -20.341 1.00 80.56 615 LEU A O 1
ATOM 4944 N N . LYS A 1 616 ? -12.196 4.660 -21.856 1.00 82.75 616 LYS A N 1
ATOM 4945 C CA . LYS A 1 616 ? -11.468 3.487 -22.300 1.00 82.75 616 LYS A CA 1
ATOM 4946 C C . LYS A 1 616 ? -10.346 3.192 -21.312 1.00 82.75 616 LYS A C 1
ATOM 4948 O O . LYS A 1 616 ? -9.425 4.001 -21.173 1.00 82.75 616 LYS A O 1
ATOM 4953 N N . LEU A 1 617 ? -10.426 2.030 -20.671 1.00 86.25 617 LEU A N 1
ATOM 4954 C CA . LEU A 1 617 ? -9.359 1.478 -19.849 1.00 86.25 617 LEU A CA 1
ATOM 4955 C C . LEU A 1 617 ? -8.287 0.838 -20.746 1.00 86.25 617 LEU A C 1
ATOM 4957 O O . LEU A 1 617 ? -8.592 0.041 -21.639 1.00 86.25 617 LEU A O 1
ATOM 4961 N N . GLN A 1 618 ? -7.023 1.201 -20.528 1.00 87.06 618 GLN A N 1
ATOM 4962 C CA . GLN A 1 618 ? -5.876 0.605 -21.217 1.00 87.06 618 GLN A CA 1
ATOM 4963 C C . GLN A 1 618 ? -4.769 0.291 -20.216 1.00 87.06 618 GLN A C 1
ATOM 4965 O O . GLN A 1 618 ? -4.466 1.114 -19.360 1.00 87.06 618 GLN A O 1
ATOM 4970 N N . GLY A 1 619 ? -4.158 -0.884 -20.325 1.00 88.88 619 GLY A N 1
ATOM 4971 C CA . GLY A 1 619 ? -3.006 -1.292 -19.526 1.00 88.88 619 GLY A CA 1
ATOM 4972 C C . GLY A 1 619 ? -1.761 -1.454 -20.387 1.00 88.88 619 GLY A C 1
ATOM 4973 O O . GLY A 1 619 ? -1.835 -1.994 -21.487 1.00 88.88 619 GLY A O 1
ATOM 4974 N N . TYR A 1 620 ? -0.619 -1.032 -19.866 1.00 88.56 620 TYR A N 1
ATOM 4975 C CA . TYR A 1 620 ? 0.704 -1.308 -20.418 1.00 88.56 620 TYR A CA 1
ATOM 4976 C C . TYR A 1 620 ? 1.511 -2.011 -19.339 1.00 88.56 620 TYR A C 1
ATOM 4978 O O . TYR A 1 620 ? 1.481 -1.592 -18.180 1.00 88.56 620 TYR A O 1
ATOM 4986 N N . VAL A 1 621 ? 2.199 -3.082 -19.703 1.00 90.12 621 VAL A N 1
ATOM 4987 C CA . VAL A 1 621 ? 3.030 -3.861 -18.787 1.00 90.12 621 VAL A CA 1
ATOM 4988 C C . VAL A 1 621 ? 4.346 -4.193 -19.464 1.00 90.12 621 VAL A C 1
ATOM 4990 O O . VAL A 1 621 ? 4.371 -4.452 -20.664 1.00 90.12 621 VAL A O 1
ATOM 4993 N N . ASP A 1 622 ? 5.405 -4.154 -18.668 1.00 90.94 622 ASP A N 1
ATOM 4994 C CA . ASP A 1 622 ? 6.781 -4.365 -19.094 1.00 90.94 622 ASP A CA 1
ATOM 4995 C C . ASP A 1 622 ? 7.572 -5.033 -17.954 1.00 90.94 622 ASP A C 1
ATOM 4997 O O . ASP A 1 622 ? 7.230 -4.900 -16.763 1.00 90.94 622 ASP A O 1
ATOM 5001 N N . ALA A 1 623 ? 8.618 -5.772 -18.307 1.00 91.94 623 ALA A N 1
ATOM 5002 C CA . ALA A 1 623 ? 9.534 -6.390 -17.367 1.00 91.94 623 ALA A CA 1
ATOM 5003 C C . ALA A 1 623 ? 10.988 -6.233 -17.820 1.00 91.94 623 ALA A C 1
ATOM 5005 O O . ALA A 1 623 ? 11.356 -6.551 -18.946 1.00 91.94 623 ALA A O 1
ATOM 5006 N N . ASP A 1 624 ? 11.867 -5.856 -16.888 1.00 90.56 624 ASP A N 1
ATOM 5007 C CA . ASP A 1 624 ? 13.297 -6.070 -17.121 1.00 90.56 624 ASP A CA 1
ATOM 5008 C C . ASP A 1 624 ? 13.647 -7.572 -17.004 1.00 90.56 624 ASP A C 1
ATOM 5010 O O . ASP A 1 624 ? 12.833 -8.397 -16.578 1.00 90.56 624 ASP A O 1
ATOM 5014 N N . PHE A 1 625 ? 14.877 -7.945 -17.365 1.00 90.38 625 PHE A N 1
ATOM 5015 C CA . PHE A 1 625 ? 15.388 -9.291 -17.113 1.00 90.38 625 PHE A CA 1
ATOM 5016 C C . PHE A 1 625 ? 16.646 -9.252 -16.256 1.00 90.38 625 PHE A C 1
ATOM 5018 O O . PHE A 1 625 ? 17.692 -8.754 -16.678 1.00 90.38 625 PHE A O 1
ATOM 5025 N N . ALA A 1 626 ? 16.538 -9.815 -15.050 1.00 87.31 626 ALA A N 1
ATOM 5026 C CA . ALA A 1 626 ? 17.618 -9.865 -14.072 1.00 87.31 626 ALA A CA 1
ATOM 5027 C C . ALA A 1 626 ? 18.277 -8.487 -13.838 1.00 87.31 626 ALA A C 1
ATOM 5029 O O . ALA A 1 626 ? 19.504 -8.384 -13.714 1.00 87.31 626 ALA A O 1
ATOM 5030 N N . GLY A 1 627 ? 17.461 -7.424 -13.804 1.00 85.19 627 GLY A N 1
ATOM 5031 C CA . GLY A 1 627 ? 17.931 -6.047 -13.656 1.00 85.19 627 GLY A CA 1
ATOM 5032 C C . GLY A 1 627 ? 18.518 -5.740 -12.276 1.00 85.19 627 GLY A C 1
ATOM 5033 O O . GLY A 1 627 ? 19.393 -4.883 -12.152 1.00 85.19 627 GLY A O 1
ATOM 5034 N N . ASP A 1 628 ? 18.099 -6.457 -11.229 1.00 89.12 628 ASP A N 1
ATOM 5035 C CA . ASP A 1 628 ? 18.666 -6.288 -9.891 1.00 89.12 628 ASP A CA 1
ATOM 5036 C C . ASP A 1 628 ? 20.060 -6.923 -9.775 1.00 89.12 628 ASP A C 1
ATOM 5038 O O . ASP A 1 628 ? 20.253 -8.112 -10.036 1.00 89.12 628 ASP A O 1
ATOM 5042 N N . ILE A 1 629 ? 21.042 -6.126 -9.352 1.00 88.38 629 ILE A N 1
ATOM 5043 C CA . ILE A 1 629 ? 22.444 -6.553 -9.256 1.00 88.38 629 ILE A CA 1
ATOM 5044 C C . ILE A 1 629 ? 22.612 -7.617 -8.163 1.00 88.38 629 ILE A C 1
ATOM 5046 O O . ILE A 1 629 ? 23.268 -8.629 -8.394 1.00 88.38 629 ILE A O 1
ATOM 5050 N N . ASP A 1 630 ? 21.969 -7.426 -7.008 1.00 90.19 630 ASP A N 1
ATOM 5051 C CA . ASP A 1 630 ? 22.204 -8.255 -5.822 1.00 90.19 630 ASP A CA 1
ATOM 5052 C C . ASP A 1 630 ? 21.470 -9.603 -5.869 1.00 90.19 630 ASP A C 1
ATOM 5054 O O . ASP A 1 630 ? 21.993 -10.623 -5.427 1.00 90.19 630 ASP A O 1
ATOM 5058 N N . SER A 1 631 ? 20.226 -9.619 -6.350 1.00 90.88 631 SER A N 1
ATOM 5059 C CA . SER A 1 631 ? 19.366 -10.809 -6.340 1.00 90.88 631 SER A CA 1
ATOM 5060 C C . SER A 1 631 ? 19.117 -11.412 -7.717 1.00 90.88 631 SER A C 1
ATOM 5062 O O . SER A 1 631 ? 18.499 -12.474 -7.794 1.00 90.88 631 SER A O 1
ATOM 5064 N N . ARG A 1 632 ? 19.563 -10.746 -8.795 1.00 91.62 632 ARG A N 1
ATOM 5065 C CA . ARG A 1 632 ? 19.301 -11.131 -10.196 1.00 91.62 632 ARG A CA 1
ATOM 5066 C C . ARG A 1 632 ? 17.813 -11.297 -10.512 1.00 91.62 632 ARG A C 1
ATOM 5068 O O . ARG A 1 632 ? 17.443 -11.963 -11.474 1.00 91.62 632 ARG A O 1
ATOM 5075 N N . LYS A 1 633 ? 16.952 -10.688 -9.698 1.00 93.06 633 LYS A N 1
ATOM 5076 C CA . LYS A 1 633 ? 15.508 -10.654 -9.903 1.00 93.06 633 LYS A CA 1
ATOM 5077 C C . LYS A 1 633 ? 15.147 -9.570 -10.899 1.00 93.06 633 LYS A C 1
ATOM 5079 O O . LYS A 1 633 ? 15.796 -8.525 -10.961 1.00 93.06 633 LYS A O 1
ATOM 5084 N N . SER A 1 634 ? 14.079 -9.834 -11.628 1.00 92.81 634 SER A N 1
ATOM 5085 C CA . SER A 1 634 ? 13.525 -8.901 -12.592 1.00 92.81 634 SER A CA 1
ATOM 5086 C C . SER A 1 634 ? 12.627 -7.861 -11.913 1.00 92.81 634 SER A C 1
ATOM 5088 O O . SER A 1 634 ? 12.078 -8.119 -10.838 1.00 92.81 634 SER A O 1
ATOM 5090 N N . THR A 1 635 ? 12.451 -6.692 -12.516 1.00 92.56 635 THR A N 1
ATOM 5091 C CA . THR A 1 635 ? 11.517 -5.643 -12.088 1.00 92.56 635 THR A CA 1
ATOM 5092 C C . THR A 1 635 ? 10.300 -5.654 -13.005 1.00 92.56 635 THR A C 1
ATOM 5094 O O . THR A 1 635 ? 10.433 -5.533 -14.215 1.00 92.56 635 THR A O 1
ATOM 5097 N N . THR A 1 636 ? 9.108 -5.779 -12.425 1.00 92.50 636 THR A N 1
ATOM 5098 C CA . THR A 1 636 ? 7.829 -5.643 -13.131 1.00 92.50 636 THR A CA 1
ATOM 5099 C C . THR A 1 636 ? 7.339 -4.205 -13.045 1.00 92.50 636 THR A C 1
ATOM 5101 O O . THR A 1 636 ? 7.201 -3.669 -11.938 1.00 92.50 636 THR A O 1
ATOM 5104 N N . GLY A 1 637 ? 6.999 -3.623 -14.193 1.00 91.62 637 GLY A N 1
ATOM 5105 C CA . GLY A 1 637 ? 6.314 -2.343 -14.307 1.00 91.62 637 GLY A CA 1
ATOM 5106 C C . GLY A 1 637 ? 4.956 -2.496 -14.986 1.00 91.62 637 GLY A C 1
ATOM 5107 O O . GLY A 1 637 ? 4.818 -3.237 -15.952 1.00 91.62 637 GLY A O 1
ATOM 5108 N N . PHE A 1 638 ? 3.936 -1.789 -14.502 1.00 93.44 638 PHE A N 1
ATOM 5109 C CA . PHE A 1 638 ? 2.716 -1.587 -15.285 1.00 93.44 638 PHE A CA 1
ATOM 5110 C C . PHE A 1 638 ? 2.145 -0.192 -15.070 1.00 93.44 638 PHE A C 1
ATOM 5112 O O . PHE A 1 638 ? 2.345 0.424 -14.019 1.00 93.44 638 PHE A O 1
ATOM 5119 N N . VAL A 1 639 ? 1.370 0.276 -16.043 1.00 92.38 639 VAL A N 1
ATOM 5120 C CA . VAL A 1 639 ? 0.552 1.483 -15.947 1.00 92.38 639 VAL A CA 1
ATOM 5121 C C . VAL A 1 639 ? -0.798 1.252 -16.618 1.00 92.38 639 VAL A C 1
ATOM 5123 O O . VAL A 1 639 ? -0.878 0.841 -17.771 1.00 92.38 639 VAL A O 1
ATOM 5126 N N . PHE A 1 640 ? -1.870 1.535 -15.886 1.00 92.00 640 PHE A N 1
ATOM 5127 C CA . PHE A 1 640 ? -3.231 1.583 -16.398 1.00 92.00 640 PHE A CA 1
ATOM 5128 C C . PHE A 1 640 ? -3.658 3.030 -16.579 1.00 92.00 640 PHE A C 1
ATOM 5130 O O . PHE A 1 640 ? -3.494 3.851 -15.670 1.00 92.00 640 PHE A O 1
ATOM 5137 N N . THR A 1 641 ? -4.235 3.333 -17.734 1.00 89.94 641 THR A N 1
ATOM 5138 C CA . THR A 1 641 ? -4.768 4.641 -18.085 1.00 89.94 641 THR A CA 1
ATOM 5139 C C . THR A 1 641 ? -6.270 4.576 -18.338 1.00 89.94 641 THR A C 1
ATOM 5141 O O . THR A 1 641 ? -6.795 3.577 -18.825 1.00 89.94 641 THR A O 1
ATOM 5144 N N . LEU A 1 642 ? -6.962 5.662 -18.000 1.00 86.50 642 LEU A N 1
ATOM 5145 C CA . LEU A 1 642 ? -8.366 5.899 -18.316 1.00 86.50 642 LEU A CA 1
ATOM 5146 C C . LEU A 1 642 ? -8.449 7.229 -19.060 1.00 86.50 642 LEU A C 1
ATOM 5148 O O . LEU A 1 642 ? -7.992 8.248 -18.538 1.00 86.50 642 LEU A O 1
ATOM 5152 N N . GLY A 1 643 ? -8.957 7.219 -20.294 1.00 78.75 643 GLY A N 1
ATOM 5153 C CA . GLY A 1 643 ? -9.002 8.434 -21.121 1.00 78.75 643 GLY A CA 1
ATOM 5154 C C . GLY A 1 643 ? -7.617 9.048 -21.375 1.00 78.75 643 GLY A C 1
ATOM 5155 O O . GLY A 1 643 ? -7.482 10.264 -21.462 1.00 78.75 643 GLY A O 1
ATOM 5156 N N . GLY A 1 644 ? -6.575 8.209 -21.434 1.00 80.88 644 GLY A N 1
ATOM 5157 C CA . GLY A 1 644 ? -5.181 8.629 -21.620 1.00 80.88 644 GLY A CA 1
ATOM 5158 C C . GLY A 1 644 ? -4.440 9.037 -20.339 1.00 80.88 644 GLY A C 1
ATOM 5159 O O . GLY A 1 644 ? -3.224 9.204 -20.378 1.00 80.88 644 GLY A O 1
ATOM 5160 N N . THR A 1 645 ? -5.118 9.136 -19.192 1.00 87.69 645 THR A N 1
ATOM 5161 C CA . THR A 1 645 ? -4.504 9.545 -17.915 1.00 87.69 645 THR A CA 1
ATOM 5162 C C . THR A 1 645 ? -4.220 8.347 -17.018 1.00 87.69 645 THR A C 1
ATOM 5164 O O . THR A 1 645 ? -5.078 7.488 -16.847 1.00 87.69 645 THR A O 1
ATOM 5167 N N . ALA A 1 646 ? -3.046 8.294 -16.386 1.00 90.88 646 ALA A N 1
ATOM 5168 C CA . ALA A 1 646 ? -2.662 7.191 -15.504 1.00 90.88 646 ALA A CA 1
ATOM 5169 C C . ALA A 1 646 ? -3.514 7.117 -14.214 1.00 90.88 646 ALA A C 1
ATOM 5171 O O . ALA A 1 646 ? -3.526 8.044 -13.399 1.00 90.88 646 ALA A O 1
ATOM 5172 N N . ILE A 1 647 ? -4.176 5.977 -13.993 1.00 92.19 647 ILE A N 1
ATOM 5173 C CA . ILE A 1 647 ? -5.069 5.703 -12.849 1.00 92.19 647 ILE A CA 1
ATOM 5174 C C . ILE A 1 647 ? -4.593 4.572 -11.934 1.00 92.19 647 ILE A C 1
ATOM 5176 O O . ILE A 1 647 ? -4.999 4.533 -10.777 1.00 92.19 647 ILE A O 1
ATOM 5180 N N . SER A 1 648 ? -3.705 3.694 -12.398 1.00 93.44 648 SER A N 1
ATOM 5181 C CA . SER A 1 648 ? -3.003 2.721 -11.554 1.00 93.44 648 SER A CA 1
ATOM 5182 C C . SER A 1 648 ? -1.616 2.468 -12.131 1.00 93.44 648 SER A C 1
ATOM 5184 O O . SER A 1 648 ? -1.437 2.533 -13.342 1.00 93.44 648 SER A O 1
ATOM 5186 N N . TRP A 1 649 ? -0.613 2.251 -11.287 1.00 94.12 649 TRP A N 1
ATOM 5187 C CA . TRP A 1 649 ? 0.747 1.961 -11.738 1.00 94.12 649 TRP A CA 1
ATOM 5188 C C . TRP A 1 649 ? 1.531 1.222 -10.667 1.00 94.12 649 TRP A C 1
ATOM 5190 O O . TRP A 1 649 ? 1.230 1.315 -9.472 1.00 94.12 649 TRP A O 1
ATOM 5200 N N . THR A 1 650 ? 2.578 0.526 -11.091 1.00 92.19 650 THR A N 1
ATOM 5201 C CA . THR A 1 650 ? 3.522 -0.102 -10.176 1.00 92.19 650 THR A CA 1
ATOM 5202 C C . THR A 1 650 ? 4.902 -0.241 -10.802 1.00 92.19 650 THR A C 1
ATOM 5204 O O . THR A 1 650 ? 5.029 -0.296 -12.021 1.00 92.19 650 THR A O 1
ATOM 5207 N N . SER A 1 651 ? 5.921 -0.327 -9.951 1.00 92.00 651 SER A N 1
ATOM 5208 C CA . SER A 1 651 ? 7.277 -0.726 -10.321 1.00 92.00 651 SER A CA 1
ATOM 5209 C C . SER A 1 651 ? 7.869 -1.517 -9.160 1.00 92.00 651 SER A C 1
ATOM 5211 O O . SER A 1 651 ? 8.353 -0.931 -8.192 1.00 92.00 651 SER A O 1
ATOM 5213 N N . ASN A 1 652 ? 7.809 -2.846 -9.237 1.00 89.81 652 ASN A N 1
ATOM 5214 C CA . ASN A 1 652 ? 8.171 -3.728 -8.129 1.00 89.81 652 ASN A CA 1
ATOM 5215 C C . ASN A 1 652 ? 9.170 -4.795 -8.558 1.00 89.81 652 ASN A C 1
ATOM 5217 O O . ASN A 1 652 ? 9.057 -5.383 -9.630 1.00 89.81 652 ASN A O 1
ATOM 5221 N N . LEU A 1 653 ? 10.102 -5.111 -7.661 1.00 92.25 653 LEU A N 1
ATOM 5222 C CA . LEU A 1 653 ? 10.974 -6.266 -7.829 1.00 92.25 653 LEU A CA 1
ATOM 5223 C C . LEU A 1 653 ? 10.150 -7.559 -7.738 1.00 92.25 653 LEU A C 1
ATOM 5225 O O . LEU A 1 653 ? 9.363 -7.743 -6.802 1.00 92.25 653 LEU A O 1
ATOM 5229 N N . GLN A 1 654 ? 10.342 -8.467 -8.690 1.00 93.00 654 GLN A N 1
ATOM 5230 C CA . GLN A 1 654 ? 9.630 -9.735 -8.737 1.00 93.00 654 GLN A CA 1
ATOM 5231 C C . GLN A 1 654 ? 9.962 -10.617 -7.528 1.00 93.00 654 GLN A C 1
ATOM 5233 O O . GLN A 1 654 ? 11.047 -10.589 -6.941 1.00 93.00 654 GLN A O 1
ATOM 5238 N N . LYS A 1 655 ? 8.989 -11.433 -7.113 1.00 91.06 655 LYS A N 1
ATOM 5239 C CA . LYS A 1 655 ? 9.149 -12.311 -5.943 1.00 91.06 655 LYS A CA 1
ATOM 5240 C C . LYS A 1 655 ? 10.069 -13.498 -6.231 1.00 91.06 655 LYS A C 1
ATOM 5242 O O . LYS A 1 655 ? 10.743 -13.962 -5.308 1.00 91.06 655 LYS A O 1
ATOM 5247 N N . ILE A 1 656 ? 10.123 -13.939 -7.484 1.00 91.25 656 ILE A N 1
ATOM 5248 C CA . ILE A 1 656 ? 10.933 -15.060 -7.967 1.00 91.25 656 ILE A CA 1
ATOM 5249 C C . ILE A 1 656 ? 12.087 -14.560 -8.841 1.00 91.25 656 ILE A C 1
ATOM 5251 O O . ILE A 1 656 ? 12.046 -13.434 -9.332 1.00 91.25 656 ILE A O 1
ATOM 5255 N N . VAL A 1 657 ? 13.120 -15.387 -8.995 1.00 93.69 657 VAL A N 1
ATOM 5256 C CA . VAL A 1 657 ? 14.152 -15.199 -10.022 1.00 93.69 657 VAL A CA 1
ATOM 5257 C C . VAL A 1 657 ? 13.664 -15.926 -11.267 1.00 93.69 657 VAL A C 1
ATOM 5259 O O . VAL A 1 657 ? 13.390 -17.121 -11.201 1.00 93.69 657 VAL A O 1
ATOM 5262 N N . THR A 1 658 ? 13.516 -15.201 -12.365 1.00 90.00 658 THR A N 1
ATOM 5263 C CA . THR A 1 658 ? 13.047 -15.740 -13.645 1.00 90.00 658 THR A CA 1
ATOM 5264 C C . THR A 1 658 ? 14.211 -16.317 -14.433 1.00 90.00 658 THR A C 1
ATOM 5266 O O . THR A 1 658 ? 15.289 -15.724 -14.462 1.00 90.00 658 THR A O 1
ATOM 5269 N N . LEU A 1 659 ? 13.989 -17.441 -15.107 1.00 91.00 659 LEU A N 1
ATOM 5270 C CA . LEU A 1 659 ? 15.001 -18.165 -15.878 1.00 91.00 659 LEU A CA 1
ATOM 5271 C C . LEU A 1 659 ? 15.141 -17.647 -17.315 1.00 91.00 659 LEU A C 1
ATOM 5273 O O . LEU A 1 659 ? 16.132 -17.935 -17.979 1.00 91.00 659 LEU A O 1
ATOM 5277 N N . SER A 1 660 ? 14.161 -16.886 -17.806 1.00 89.88 660 SER A N 1
ATOM 5278 C CA . SER A 1 660 ? 14.183 -16.279 -19.140 1.00 89.88 660 SER A CA 1
ATOM 5279 C C . SER A 1 660 ? 13.488 -14.918 -19.156 1.00 89.88 660 SER A C 1
ATOM 5281 O O . SER A 1 660 ? 12.679 -14.616 -18.274 1.00 89.88 660 SER A O 1
ATOM 5283 N N . THR A 1 661 ? 13.775 -14.116 -20.184 1.00 84.75 661 THR A N 1
ATOM 5284 C CA . THR A 1 661 ? 13.072 -12.853 -20.464 1.00 84.75 661 THR A CA 1
ATOM 5285 C C . THR A 1 661 ? 11.566 -13.088 -20.596 1.00 84.75 661 THR A C 1
ATOM 5287 O O . THR A 1 661 ? 10.768 -12.383 -19.991 1.00 84.75 661 THR A O 1
ATOM 5290 N N . THR A 1 662 ? 11.167 -14.161 -21.284 1.00 86.94 662 THR A N 1
ATOM 5291 C CA . THR A 1 662 ? 9.762 -14.555 -21.449 1.00 86.94 662 THR A CA 1
ATOM 5292 C C . THR A 1 662 ? 9.080 -14.868 -20.116 1.00 86.94 662 THR A C 1
ATOM 5294 O O . THR A 1 662 ? 7.923 -14.512 -19.907 1.00 86.94 662 THR A O 1
ATOM 5297 N N . GLU A 1 663 ? 9.774 -15.527 -19.187 1.00 87.38 663 GLU A N 1
ATOM 5298 C CA . GLU A 1 663 ? 9.212 -15.803 -17.863 1.00 87.38 663 GLU A CA 1
ATOM 5299 C C . GLU A 1 663 ? 9.014 -14.515 -17.051 1.00 87.38 663 GLU A C 1
ATOM 5301 O O . GLU A 1 663 ? 7.984 -14.369 -16.392 1.00 87.38 663 GLU A O 1
ATOM 5306 N N . ALA A 1 664 ? 9.947 -13.561 -17.140 1.00 87.12 664 ALA A N 1
ATOM 5307 C CA . ALA A 1 664 ? 9.811 -12.254 -16.498 1.00 87.12 664 ALA A CA 1
ATOM 5308 C C . ALA A 1 664 ? 8.593 -11.479 -17.002 1.00 87.12 664 ALA A C 1
ATOM 5310 O O . ALA A 1 664 ? 7.818 -10.968 -16.187 1.00 87.12 664 ALA A O 1
ATOM 5311 N N . GLU A 1 665 ? 8.374 -11.491 -18.313 1.00 88.25 665 GLU A N 1
ATOM 5312 C CA . GLU A 1 665 ? 7.182 -10.934 -18.946 1.00 88.25 665 GLU A CA 1
ATOM 5313 C C . GLU A 1 665 ? 5.892 -11.625 -18.473 1.00 88.25 665 GLU A C 1
ATOM 5315 O O . GLU A 1 665 ? 4.909 -10.960 -18.147 1.00 88.25 665 GLU A O 1
ATOM 5320 N N . TYR A 1 666 ? 5.875 -12.959 -18.342 1.00 87.44 666 TYR A N 1
ATOM 5321 C CA . TYR A 1 666 ? 4.696 -13.671 -17.828 1.00 87.44 666 TYR A CA 1
ATOM 5322 C C . TYR A 1 666 ? 4.373 -13.323 -16.373 1.00 87.44 666 TYR A C 1
ATOM 5324 O O . TYR A 1 666 ? 3.195 -13.198 -16.010 1.00 87.44 666 TYR A O 1
ATOM 5332 N N . VAL A 1 667 ? 5.395 -13.159 -15.530 1.00 88.62 667 VAL A N 1
ATOM 5333 C CA . VAL A 1 667 ? 5.210 -12.702 -14.146 1.00 88.62 667 VAL A CA 1
ATOM 5334 C C . VAL A 1 667 ? 4.614 -11.295 -14.138 1.00 88.62 667 VAL A C 1
ATOM 5336 O O . VAL A 1 667 ? 3.643 -11.051 -13.417 1.00 88.62 667 VAL A O 1
ATOM 5339 N N . ALA A 1 668 ? 5.133 -10.396 -14.977 1.00 88.19 668 ALA A N 1
ATOM 5340 C CA . ALA A 1 668 ? 4.625 -9.037 -15.096 1.00 88.19 668 ALA A CA 1
ATOM 5341 C C . ALA A 1 668 ? 3.171 -9.000 -15.587 1.00 88.19 668 ALA A C 1
ATOM 5343 O O . ALA A 1 668 ? 2.313 -8.404 -14.929 1.00 88.19 668 ALA A O 1
ATOM 5344 N N . ALA A 1 669 ? 2.864 -9.722 -16.666 1.00 88.12 669 ALA A N 1
ATOM 5345 C CA . ALA A 1 669 ? 1.516 -9.845 -17.213 1.00 88.12 669 ALA A CA 1
ATOM 5346 C C . ALA A 1 669 ? 0.523 -10.425 -16.192 1.00 88.12 669 ALA A C 1
ATOM 5348 O O . ALA A 1 669 ? -0.631 -10.004 -16.138 1.00 88.12 669 ALA A O 1
ATOM 5349 N N . THR A 1 670 ? 0.965 -11.352 -15.337 1.00 88.62 670 THR A N 1
ATOM 5350 C CA . THR A 1 670 ? 0.126 -11.916 -14.269 1.00 88.62 670 THR A CA 1
ATOM 5351 C C . THR A 1 670 ? -0.233 -10.869 -13.212 1.00 88.62 670 THR A C 1
ATOM 5353 O O . THR A 1 670 ? -1.379 -10.822 -12.762 1.00 88.62 670 THR A O 1
ATOM 5356 N N . GLU A 1 671 ? 0.719 -10.030 -12.796 1.00 87.81 671 GLU A N 1
ATOM 5357 C CA . GLU A 1 671 ? 0.455 -8.955 -11.830 1.00 87.81 671 GLU A CA 1
ATOM 5358 C C . GLU A 1 671 ? -0.431 -7.855 -12.432 1.00 87.81 671 GLU A C 1
ATOM 5360 O O . GLU A 1 671 ? -1.407 -7.453 -11.797 1.00 87.81 671 GLU A O 1
ATOM 5365 N N . ALA A 1 672 ? -0.169 -7.443 -13.677 1.00 89.00 672 ALA A N 1
ATOM 5366 C CA . ALA A 1 672 ? -1.035 -6.511 -14.399 1.00 89.00 672 ALA A CA 1
ATOM 5367 C C . ALA A 1 672 ? -2.456 -7.080 -14.575 1.00 89.00 672 ALA A C 1
ATOM 5369 O O . ALA A 1 672 ? -3.443 -6.378 -14.361 1.00 89.00 672 ALA A O 1
ATOM 5370 N N . GLY A 1 673 ? -2.572 -8.378 -14.870 1.00 87.94 673 GLY A N 1
ATOM 5371 C CA . GLY A 1 673 ? -3.850 -9.066 -15.022 1.00 87.94 673 GLY A CA 1
ATOM 5372 C C . GLY A 1 673 ? -4.737 -8.995 -13.777 1.00 87.94 673 GLY A C 1
ATOM 5373 O O . GLY A 1 673 ? -5.938 -8.758 -13.883 1.00 87.94 673 GLY A O 1
ATOM 5374 N N . LYS A 1 674 ? -4.149 -9.144 -12.582 1.00 87.62 674 LYS A N 1
ATOM 5375 C CA . LYS A 1 674 ? -4.879 -9.021 -11.306 1.00 87.62 674 LYS A CA 1
ATOM 5376 C C . LYS A 1 674 ? -5.440 -7.618 -11.101 1.00 87.62 674 LYS A C 1
ATOM 5378 O O . LYS A 1 674 ? -6.581 -7.479 -10.669 1.00 87.62 674 LYS A O 1
ATOM 5383 N N . GLU A 1 675 ? -4.632 -6.599 -11.386 1.00 89.50 675 GLU A N 1
ATOM 5384 C CA . GLU A 1 675 ? -5.039 -5.204 -11.208 1.00 89.50 675 GLU A CA 1
ATOM 5385 C C . GLU A 1 675 ? -6.148 -4.829 -12.192 1.00 89.50 675 GLU A C 1
ATOM 5387 O O . GLU A 1 675 ? -7.143 -4.225 -11.802 1.00 89.50 675 GLU A O 1
ATOM 5392 N N . MET A 1 676 ? -6.028 -5.260 -13.445 1.00 88.75 676 MET A N 1
ATOM 5393 C CA . MET A 1 676 ? -7.050 -5.040 -14.461 1.00 88.75 676 MET A CA 1
ATOM 5394 C C . MET A 1 676 ? -8.388 -5.696 -14.113 1.00 88.75 676 MET A C 1
ATOM 5396 O O . MET A 1 676 ? -9.412 -5.038 -14.231 1.00 88.75 676 MET A O 1
ATOM 5400 N N . ILE A 1 677 ? -8.400 -6.957 -13.655 1.00 87.56 677 ILE A N 1
ATOM 5401 C CA . ILE A 1 677 ? -9.647 -7.629 -13.240 1.00 87.56 677 ILE A CA 1
ATOM 5402 C C . ILE A 1 677 ? -10.353 -6.811 -12.154 1.00 87.56 677 ILE A C 1
ATOM 5404 O O . ILE A 1 677 ? -11.574 -6.673 -12.170 1.00 87.56 677 ILE A O 1
ATOM 5408 N N . TRP A 1 678 ? -9.585 -6.247 -11.219 1.00 89.19 678 TRP A N 1
ATOM 5409 C CA . TRP A 1 678 ? -10.135 -5.389 -10.178 1.00 89.19 678 TRP A CA 1
ATOM 5410 C C . TRP A 1 678 ? -10.660 -4.053 -10.735 1.00 89.19 678 TRP A C 1
ATOM 5412 O O . TRP A 1 678 ? -11.743 -3.629 -10.342 1.00 89.19 678 TRP A O 1
ATOM 5422 N N . LEU A 1 679 ? -9.933 -3.409 -11.657 1.00 88.62 679 LEU A N 1
ATOM 5423 C CA . LEU A 1 679 ? -10.361 -2.158 -12.300 1.00 88.62 679 LEU A CA 1
ATOM 5424 C C . LEU A 1 679 ? -11.639 -2.343 -13.131 1.00 88.62 679 LEU A C 1
ATOM 5426 O O . LEU A 1 679 ? -12.560 -1.542 -12.989 1.00 88.62 679 LEU A O 1
ATOM 5430 N N . HIS A 1 680 ? -11.711 -3.408 -13.932 1.00 85.31 680 HIS A N 1
ATOM 5431 C CA . HIS A 1 680 ? -12.890 -3.763 -14.724 1.00 85.31 680 HIS A CA 1
ATOM 5432 C C . HIS A 1 680 ? -14.085 -4.062 -13.814 1.00 85.31 680 HIS A C 1
ATOM 5434 O O . HIS A 1 680 ? -15.157 -3.496 -14.001 1.00 85.31 680 HIS A O 1
ATOM 5440 N N . GLY A 1 681 ? -13.905 -4.898 -12.783 1.00 86.50 681 GLY A N 1
ATOM 5441 C CA . GLY A 1 681 ? -14.984 -5.206 -11.840 1.00 86.50 681 GLY A CA 1
ATOM 5442 C C . GLY A 1 681 ? -15.517 -3.957 -11.133 1.00 86.50 681 GLY A C 1
ATOM 5443 O O . GLY A 1 681 ? -16.721 -3.814 -10.943 1.00 86.50 681 GLY A O 1
ATOM 5444 N N . PHE A 1 682 ? -14.637 -3.006 -10.809 1.00 87.31 682 PHE A N 1
ATOM 5445 C CA . PHE A 1 682 ? -15.052 -1.740 -10.212 1.00 87.31 682 PHE A CA 1
ATOM 5446 C C . PHE A 1 682 ? -15.799 -0.826 -11.199 1.00 87.31 682 PHE A C 1
ATOM 5448 O O . PHE A 1 682 ? -16.765 -0.171 -10.811 1.00 87.31 682 P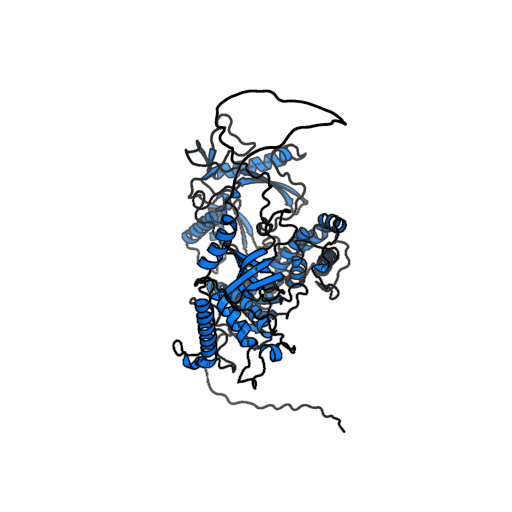HE A O 1
ATOM 5455 N N . LEU A 1 683 ? -15.392 -0.776 -12.472 1.00 85.19 683 LEU A N 1
ATOM 5456 C CA . LEU A 1 683 ? -16.131 -0.047 -13.511 1.00 85.19 683 LEU A CA 1
ATOM 5457 C C . LEU A 1 683 ? -17.524 -0.651 -13.739 1.00 85.19 683 LEU A C 1
ATOM 5459 O O . LEU A 1 683 ? -18.504 0.101 -13.778 1.00 85.19 683 LEU A O 1
ATOM 5463 N N . ASP A 1 684 ? -17.621 -1.983 -13.774 1.00 84.38 684 ASP A N 1
ATOM 5464 C CA . ASP A 1 684 ? -18.887 -2.712 -13.903 1.00 84.38 684 ASP A CA 1
ATOM 5465 C C . ASP A 1 684 ? -19.851 -2.374 -12.756 1.00 84.38 684 ASP A C 1
ATOM 5467 O O . ASP A 1 684 ? -21.020 -2.061 -12.996 1.00 84.38 684 ASP A O 1
ATOM 5471 N N . GLU A 1 685 ? -19.364 -2.374 -11.509 1.00 84.38 685 GLU A N 1
ATOM 5472 C CA . GLU A 1 685 ? -20.145 -1.985 -10.323 1.00 84.38 685 GLU A CA 1
ATOM 5473 C C . GLU A 1 685 ? -20.639 -0.531 -10.401 1.00 84.38 685 GLU A C 1
ATOM 5475 O O . GLU A 1 685 ? -21.745 -0.210 -9.959 1.00 84.38 685 GLU A O 1
ATOM 5480 N N . LEU A 1 686 ? -19.859 0.357 -11.026 1.00 81.25 686 LEU A N 1
ATOM 5481 C CA . LEU A 1 686 ? -20.251 1.742 -11.306 1.00 81.25 686 LEU A CA 1
ATOM 5482 C C . LEU A 1 686 ? -21.170 1.881 -12.533 1.00 81.25 686 LEU A C 1
ATOM 5484 O O . LEU A 1 686 ? -21.539 3.004 -12.911 1.00 81.25 686 LEU A O 1
ATOM 5488 N N . GLY A 1 687 ? -21.583 0.768 -13.140 1.00 77.50 687 GLY A N 1
ATOM 5489 C CA . GLY A 1 687 ? -22.472 0.720 -14.298 1.00 77.50 687 GLY A CA 1
ATOM 5490 C C . GLY A 1 687 ? -21.804 1.186 -15.590 1.00 77.50 687 GLY A C 1
ATOM 5491 O O . GLY A 1 687 ? -22.479 1.770 -16.443 1.00 77.50 687 GLY A O 1
ATOM 5492 N N . LYS A 1 688 ? -20.486 1.000 -15.711 1.00 74.00 688 LYS A N 1
ATOM 5493 C CA . LYS A 1 688 ? -19.698 1.276 -16.916 1.00 74.00 688 LYS A CA 1
ATOM 5494 C C . LYS A 1 688 ? -19.171 -0.056 -17.442 1.00 74.00 688 LYS A C 1
ATOM 5496 O O . LYS A 1 688 ? -18.470 -0.742 -16.715 1.00 74.00 688 LYS A O 1
ATOM 5501 N N . LYS A 1 689 ? -19.586 -0.414 -18.657 1.00 54.09 689 LYS A N 1
ATOM 5502 C CA . LYS A 1 689 ? -19.161 -1.624 -19.368 1.00 54.09 689 LYS A CA 1
ATOM 5503 C C . LYS A 1 689 ? -18.061 -1.309 -20.366 1.00 54.09 689 LYS A C 1
ATOM 5505 O O . LYS A 1 689 ? -18.068 -0.158 -20.871 1.00 54.09 689 LYS A O 1
#

Nearest PDB structures (foldseek):
  6o8h-assembly1_A  TM=2.385E-01  e=1.963E+00  [Bacillus] caldotenax
  1tj6-assembly2_B  TM=4.135E-01  e=9.101E+00  Xenopus tropicalis
  6x50-assembly1_A  TM=3.238E-01  e=4.982E+00  Escherichia coli

Secondary structure (DSSP, 8-state):
-----------------------------EEEETTTEEEE-----S---S-STT-SSSS---PPPPTT-GGGGHHHHHHHHHHHHHHHHHHHHHT--GGGHHHHHHHHHHHHTTS--GGGTT--HHHHHHSSPPP-TT---TTEEEEEEPPGGG--TTS-SEEEEEEEEE-SSSS-EEEEETTTTEEEEESSEEEEEEEEGGGHHHHHHHHHHHHHTT--S------------------------------------------PPPGGGSSTTS-------S--SSHHHHHHSTTHHHHHHHHHHHHHHHHHTT-EEEEPPPTT--PBPEEEEEEEEEPTTSPEEEEEEEEE-GGG--BTTTBS--------HHHHHHHHHHHHHTT---EEEEETTHHHHSEEEEEEEEPPPTT-PPTT-TT-EEEEEE--BT-TTHHHHHHHHHHHHHHHTT------HHHHHHHHHHHHHHS-EEEEEE--EETTEEEEEETTTTEEEEE-HHHHHHHHHHTT-TTPPP-S-SS-TT----GGGS--SHHHHHHHHTS-HHHHHHHHHHHHHHT-GGGHHHHHHHGGGTTS--HHHHHHHHHHHHHHHHTTT--EEEES----EEEEEEE-SS--TTT-PPEEEEEEEETTEEEEEEEEE-SS--SSHHHHHHHHHHHHHHHHHHHHHHHHHTT--

InterPro domains:
  IPR001584 Integrase, catalytic core [PS50994] (1-133)
  IPR012337 Ribonuclease H-like superfamily [SSF53098] (55-142)
  IPR013103 Reverse transcriptase, RNA-dependent DNA polymerase [PF07727] (313-458)
  IPR013103 Reverse transcriptase, RNA-dependent DNA polymerase [PF07727] (459-527)
  IPR036397 Ribonuclease H superfamily [G3DSA:3.30.420.10] (28-118)
  IPR043502 DNA/RNA polymerase superfamily [SSF56672] (313-685)
  IPR057670 Retroviral polymerase, SH3-like domain [PF25597] (144-206)

Mean predicted aligned error: 19.86 Å

Sequence (689 aa):
MAPQTWSHEKAKKGELLEIGRTPKAEKLELVHTDLWGPSPVASLGGSRSGRPWLRQKQGIRMEKTIPGTPQQNGVAERMNRTLNERARSMRLHAGLPKTFWADAVSTAAYLINRGPSVPMEFRLPEEVWSGKEVKFSHLKVFGCVSYVHIDSDARSKLDAKSKICFFIGYGDEKFGYRFWDEQNRKIIRSRNVIFNEQVMYKDRSTVVSDVTEIDQKKSEFVNLDELTESTVQKGGKEDKENVNSQVDLSTPVAEVRRSSRNIRPPQRYSPGLNYLLLTDGGEPECYDEALQDENSSKWELAMKDEMDSLLGNQTWELIELPVGKKALHNKWVYRIKNEHDGSKRYKARLVVKGFQQKEGIDYTEIFSPVVKMSTIRLVLGMVAAENLHLEQLDVKTTFLHGDLEEDLYMIQPEGFIVQGQENLVCKLRKSLYGLKQAPRQWYKKFDNFMHRIGFKRWSDIEKINNLKKQLSKQFAMKDLGVAKQILGMRIIRDKANGTLKLSQSEYVKKVLSRFNMNEAKPVSTPLGSHFKLSKEQSSKTDEEGDHMSKVPYASAIGSLMYAMVCTRPDIAHAVGVVSRFMSRPGKQHWEAVKWILRYLKGSLDTCLCFTGASLKLQGYVDADFAGDIDSRKSTTGFVFTLGGTAISWTSNLQKIVTLSTTEAEYVAATEAGKEMIWLHGFLDELGKK

Radius of gyration: 37.2 Å; Cα contacts (8 Å, |Δi|>4): 889; chains: 1; bounding box: 91×90×113 Å